Protein AF-A0A7S3ZHR8-F1 (afdb_monomer_lite)

Organism: NCBI:txid91324

Foldseek 3Di:
DPDPPDDDDDDPVCCVQQADKDWDWDWDADPVRDTDIDTHIRPRHDDDDDDDDDDDDDDDDDDDDDDDDDDDDDDDDDDDDDDDDDDDDDDDDDDDDDDDDDDDDDDDDDPDDDDDDDDDDDDDDDDDDDDDDDDDDDDDDDDDDDDDDDDDDDDDDDDDDDDDDPPPDDDVVVVVVVVVVVVVVVVLVVLLDVVVVVVLVVVLVVLVVVCVVPVVPDDPPDDVSLLVNLVSLLCSLLVRLLPRPDNPCSVVSLVVSLVSLQSDLVSLVVSLLVCLVCLVSVCCQQQVRPDQVSLVSVLVSLLSSCLNCVVVQLVQQVPWDWDFDPDADPVRHTDTDIAGPRSNVSNVVSLLVVLVDLVSLVSQQRCQSSLQSLLSQLVSDDSSLVSCQVVCVLVSLLQSVCQCPDPPPPDRGDDADDPVDGGQCLSVLSSNLSSLLQEDLVAPDRQPLHDDHHDHHDPVSVWSSLWLSSLLVVQQDDSHLPSNLSNLSRNCANDDLSLVSVLVSLLVSLVVHALVRCVSSLVSVVSQCQNPHPCNLVSLCSQCDCPRHLLVVLVVCCVVRVSNNVVSLVSLLVQCVDCVGSNVVVCLVVLVSCVVVLVSLVVVLVVLVVVVPPDDDVVVVVVSVVVSVVSVVSSVSSVCSSCVPVPDDDDDDDDDDPPPPPDPPPPDPPDSGTRDDDDDDPDDPPPDD

pLDDT: mean 73.68, std 25.8, range [21.38, 98.69]

Structure (mmCIF, N/CA/C/O backbone):
data_AF-A0A7S3ZHR8-F1
#
_entry.id   AF-A0A7S3ZHR8-F1
#
loop_
_atom_site.group_PDB
_atom_site.id
_atom_site.type_symbol
_atom_site.label_atom_id
_atom_site.label_alt_id
_atom_site.label_comp_id
_atom_site.label_asym_id
_atom_site.label_entity_id
_atom_site.label_seq_id
_atom_site.pdbx_PDB_ins_code
_atom_site.Cartn_x
_atom_site.Cartn_y
_atom_site.Cartn_z
_atom_site.occupancy
_atom_site.B_iso_or_equiv
_atom_site.auth_seq_id
_atom_site.auth_comp_id
_atom_site.auth_asym_id
_atom_site.auth_atom_id
_atom_site.pdbx_PDB_model_num
ATOM 1 N N . GLU A 1 1 ? 36.246 30.970 -4.997 1.00 45.12 1 GLU A N 1
ATOM 2 C CA . GLU A 1 1 ? 35.240 31.316 -6.022 1.00 45.12 1 GLU A CA 1
ATOM 3 C C . GLU A 1 1 ? 35.647 30.607 -7.301 1.00 45.12 1 GLU A C 1
ATOM 5 O O . GLU A 1 1 ? 36.842 30.572 -7.570 1.00 45.12 1 GLU A O 1
ATOM 10 N N . PHE A 1 2 ? 34.705 30.000 -8.022 1.00 46.06 2 PHE A N 1
ATOM 11 C CA . PHE A 1 2 ? 34.924 29.582 -9.409 1.00 46.06 2 PHE A CA 1
ATOM 12 C C . PHE A 1 2 ? 34.494 30.766 -10.278 1.00 46.06 2 PHE A C 1
ATOM 14 O O . PHE A 1 2 ? 33.316 30.914 -10.590 1.00 46.06 2 PHE A O 1
ATOM 21 N N . ASP A 1 3 ? 35.443 31.658 -10.544 1.00 50.75 3 ASP A N 1
ATOM 22 C CA . ASP A 1 3 ? 35.271 32.834 -11.394 1.00 50.75 3 ASP A CA 1
ATOM 23 C C . ASP A 1 3 ? 36.537 32.985 -12.239 1.00 50.75 3 ASP A C 1
ATOM 25 O O . ASP A 1 3 ? 37.572 33.463 -11.767 1.00 50.75 3 ASP A O 1
ATOM 29 N N . ASP A 1 4 ? 36.449 32.536 -13.489 1.00 57.06 4 ASP A N 1
ATOM 30 C CA . ASP A 1 4 ? 37.570 32.514 -14.429 1.00 57.06 4 ASP A CA 1
ATOM 31 C C . ASP A 1 4 ? 37.940 33.924 -14.941 1.00 57.06 4 ASP A C 1
ATOM 33 O O . ASP A 1 4 ? 38.903 34.077 -15.692 1.00 57.06 4 ASP A O 1
ATOM 37 N N . THR A 1 5 ? 37.207 34.973 -14.535 1.00 55.19 5 THR A N 1
ATOM 38 C CA . THR A 1 5 ? 37.482 36.360 -14.941 1.00 55.19 5 THR A CA 1
ATOM 39 C C . THR A 1 5 ? 38.507 37.075 -14.052 1.00 55.19 5 THR A C 1
ATOM 41 O O . THR A 1 5 ? 39.064 38.090 -14.473 1.00 55.19 5 THR A O 1
ATOM 44 N N . ILE A 1 6 ? 38.814 36.554 -12.850 1.00 54.97 6 ILE A N 1
ATOM 45 C CA . ILE A 1 6 ? 39.710 37.214 -11.881 1.00 54.97 6 ILE A CA 1
ATOM 46 C C . ILE A 1 6 ? 40.827 36.276 -11.398 1.00 54.97 6 ILE A C 1
ATOM 48 O O . ILE A 1 6 ? 40.676 35.520 -10.436 1.00 54.97 6 ILE A O 1
ATOM 52 N N . VAL A 1 7 ? 42.018 36.413 -11.987 1.00 61.56 7 VAL A N 1
ATOM 53 C CA . VAL A 1 7 ? 43.232 35.724 -11.520 1.00 61.56 7 VAL A CA 1
ATOM 54 C C . VAL A 1 7 ? 43.787 36.418 -10.268 1.00 61.56 7 VAL A C 1
ATOM 56 O O . VAL A 1 7 ? 44.469 37.440 -10.351 1.00 61.56 7 VAL A O 1
ATOM 59 N N . LYS A 1 8 ? 43.503 35.857 -9.088 1.00 64.38 8 LYS A N 1
ATOM 60 C CA . LYS A 1 8 ? 44.044 36.306 -7.789 1.00 64.38 8 LYS A CA 1
ATOM 61 C C . LYS A 1 8 ? 45.340 35.544 -7.469 1.00 64.38 8 LYS A C 1
ATOM 63 O O . LYS A 1 8 ? 45.429 34.348 -7.743 1.00 64.38 8 LYS A O 1
ATOM 68 N N . MET A 1 9 ? 46.335 36.193 -6.852 1.00 66.06 9 MET A N 1
ATOM 69 C CA . MET A 1 9 ? 47.498 35.463 -6.323 1.00 66.06 9 MET A CA 1
ATOM 70 C C . MET A 1 9 ? 47.057 34.511 -5.207 1.00 66.06 9 MET A C 1
ATOM 72 O O . MET A 1 9 ? 46.368 34.918 -4.272 1.00 66.06 9 MET A O 1
ATOM 76 N N . PHE A 1 10 ? 47.468 33.248 -5.306 1.00 69.62 10 PHE A N 1
ATOM 77 C CA . PHE A 1 10 ? 47.165 32.217 -4.321 1.00 69.62 10 PHE A CA 1
ATOM 78 C C . PHE A 1 10 ? 48.348 32.028 -3.369 1.00 69.62 10 PHE A C 1
ATOM 80 O O . PHE A 1 10 ? 49.477 31.816 -3.812 1.00 69.62 10 PHE A O 1
ATOM 87 N N . ASP A 1 11 ? 48.096 32.075 -2.062 1.00 77.06 11 ASP A N 1
ATOM 88 C CA . ASP A 1 11 ? 49.119 31.760 -1.069 1.00 77.06 11 ASP A CA 1
ATOM 89 C C . ASP A 1 11 ? 49.360 30.245 -0.994 1.00 77.06 11 ASP A C 1
ATOM 91 O O . ASP A 1 11 ? 48.508 29.476 -0.548 1.00 77.06 11 ASP A O 1
ATOM 95 N N . HIS A 1 12 ? 50.561 29.831 -1.391 1.00 72.44 12 HIS A N 1
ATOM 96 C CA . HIS A 1 12 ? 51.036 28.452 -1.337 1.00 72.44 12 HIS A CA 1
ATOM 97 C C . HIS A 1 12 ? 50.946 27.781 0.049 1.00 72.44 12 HIS A C 1
ATOM 99 O O . HIS A 1 12 ? 50.803 26.560 0.114 1.00 72.44 12 HIS A O 1
ATOM 105 N N . LEU A 1 13 ? 50.954 28.534 1.157 1.00 75.25 13 LEU A N 1
ATOM 106 C CA . LEU A 1 13 ? 50.768 27.960 2.495 1.00 75.25 13 LEU A CA 1
ATOM 107 C C . LEU A 1 13 ? 49.322 27.482 2.731 1.00 75.25 13 LEU A C 1
ATOM 109 O O . LEU A 1 13 ? 49.091 26.621 3.575 1.00 75.25 13 LEU A O 1
ATOM 113 N N . SER A 1 14 ? 48.353 27.968 1.945 1.00 72.69 14 SER A N 1
ATOM 114 C CA . SER A 1 14 ? 46.947 27.537 2.000 1.00 72.69 14 SER A CA 1
ATOM 115 C C . SER A 1 14 ? 46.650 26.230 1.238 1.00 72.69 14 SER A C 1
ATOM 117 O O . SER A 1 14 ? 45.520 25.740 1.313 1.00 72.69 14 SER A O 1
ATOM 119 N N . ILE A 1 15 ? 47.608 25.646 0.499 1.00 71.56 15 ILE A N 1
ATOM 120 C CA . ILE A 1 15 ? 47.379 24.428 -0.314 1.00 71.56 15 ILE A CA 1
ATOM 121 C C . ILE A 1 15 ? 46.833 23.245 0.530 1.00 71.56 15 ILE A C 1
ATOM 123 O O . ILE A 1 15 ? 45.827 22.661 0.113 1.00 71.56 15 ILE A O 1
ATOM 127 N N . PRO A 1 16 ? 47.377 22.910 1.727 1.00 70.12 16 PRO A N 1
ATOM 128 C CA . PRO A 1 16 ? 46.887 21.801 2.568 1.00 70.12 16 PRO A CA 1
ATOM 129 C C . PRO A 1 16 ? 45.414 21.907 3.002 1.00 70.12 16 PRO A C 1
ATOM 131 O O . PRO A 1 16 ? 44.763 20.902 3.305 1.00 70.12 16 PRO A O 1
ATOM 134 N N . GLU A 1 17 ? 44.885 23.129 3.060 1.00 67.69 17 GLU A N 1
ATOM 135 C CA . GLU A 1 17 ? 43.525 23.419 3.515 1.00 67.69 17 GLU A CA 1
ATOM 136 C C . GLU A 1 17 ? 42.539 23.566 2.347 1.00 67.69 17 GLU A C 1
ATOM 138 O O . GLU A 1 17 ? 41.408 23.090 2.443 1.00 67.69 17 GLU A O 1
ATOM 143 N N . LYS A 1 18 ? 42.965 24.199 1.242 1.00 69.69 18 LYS A N 1
ATOM 144 C CA . LYS A 1 18 ? 42.073 24.644 0.154 1.00 69.69 18 LYS A CA 1
ATOM 145 C C . LYS A 1 18 ? 42.165 23.833 -1.144 1.00 69.69 18 LYS A C 1
ATOM 147 O O . LYS A 1 18 ? 41.286 23.970 -1.993 1.00 69.69 18 LYS A O 1
ATOM 152 N N . CYS A 1 19 ? 43.204 23.014 -1.318 1.00 66.25 19 CYS A N 1
ATOM 153 C CA . CYS A 1 19 ? 43.421 22.235 -2.546 1.00 66.25 19 CYS A CA 1
ATOM 154 C C . CYS A 1 19 ? 43.204 20.725 -2.363 1.00 66.25 19 CYS A C 1
ATOM 156 O O . CYS A 1 19 ? 42.956 20.033 -3.345 1.00 66.25 19 CYS A O 1
ATOM 158 N N . PHE A 1 20 ? 43.241 20.210 -1.129 1.00 65.00 20 PHE A N 1
ATOM 159 C CA . PHE A 1 20 ? 42.983 18.796 -0.848 1.00 65.00 20 PHE A CA 1
ATOM 160 C C . PHE A 1 20 ? 41.589 18.584 -0.253 1.00 65.00 20 PHE A C 1
ATOM 162 O O . PHE A 1 20 ? 41.254 19.110 0.815 1.00 65.00 20 PHE A O 1
ATOM 169 N N . GLY A 1 21 ? 40.797 17.763 -0.947 1.00 65.00 21 GLY A N 1
ATOM 170 C CA . GLY A 1 21 ? 39.499 17.299 -0.469 1.00 65.00 21 GLY A CA 1
ATOM 171 C C . GLY A 1 21 ? 39.605 16.411 0.775 1.00 65.00 21 GLY A C 1
ATOM 172 O O . GLY A 1 21 ? 40.683 16.009 1.206 1.00 65.00 21 GLY A O 1
ATOM 173 N N . GLY A 1 22 ? 38.454 16.100 1.364 1.00 70.12 22 GLY A N 1
ATOM 174 C CA . GLY A 1 22 ? 38.355 15.285 2.571 1.00 70.12 22 GLY A CA 1
ATOM 175 C C . GLY A 1 22 ? 37.217 15.759 3.464 1.00 70.12 22 GLY A C 1
ATOM 176 O O . GLY A 1 22 ? 36.307 16.457 3.020 1.00 70.12 22 GLY A O 1
ATOM 177 N N . THR A 1 23 ? 37.277 15.404 4.743 1.00 70.56 23 THR A N 1
ATOM 178 C CA . THR A 1 23 ? 36.259 15.761 5.739 1.00 70.56 23 THR A CA 1
ATOM 179 C C . THR A 1 23 ? 36.851 16.602 6.860 1.00 70.56 23 THR A C 1
ATOM 181 O O . THR A 1 23 ? 37.888 16.233 7.408 1.00 70.56 23 THR A O 1
ATOM 184 N N . GLN A 1 24 ? 36.161 17.662 7.261 1.00 75.50 24 GLN A N 1
ATOM 185 C CA . GLN A 1 24 ? 36.452 18.427 8.468 1.00 75.50 24 GLN A CA 1
ATOM 186 C C . GLN A 1 24 ? 35.467 18.057 9.581 1.00 75.50 24 GLN A C 1
ATOM 188 O O . GLN A 1 24 ? 34.311 17.718 9.330 1.00 75.50 24 GLN A O 1
ATOM 193 N N . ILE A 1 25 ? 35.929 18.127 10.824 1.00 72.75 25 ILE A N 1
ATOM 194 C CA . ILE A 1 25 ? 35.084 17.972 12.004 1.00 72.75 25 ILE A CA 1
ATOM 195 C C . ILE A 1 25 ? 34.561 19.358 12.406 1.00 72.75 25 ILE A C 1
ATOM 197 O O . ILE A 1 25 ? 35.344 20.289 12.577 1.00 72.75 25 ILE A O 1
ATOM 201 N N . SER A 1 26 ? 33.241 19.498 12.530 1.00 73.31 26 SER A N 1
ATOM 202 C CA . SER A 1 26 ? 32.553 20.738 12.899 1.00 73.31 26 SER A CA 1
ATOM 203 C C . SER A 1 26 ? 31.646 20.492 14.101 1.00 73.31 26 SER A C 1
ATOM 205 O O . SER A 1 26 ? 30.808 19.589 14.076 1.00 73.31 26 SER A O 1
ATOM 207 N N . THR A 1 27 ? 31.801 21.299 15.147 1.00 66.69 27 THR A N 1
ATOM 208 C CA . THR A 1 27 ? 30.958 21.236 16.346 1.00 66.69 27 THR A CA 1
ATOM 209 C C . THR A 1 27 ? 29.813 22.234 16.216 1.00 66.69 27 THR A C 1
ATOM 211 O O . THR A 1 27 ? 30.044 23.440 16.148 1.00 66.69 27 THR A O 1
ATOM 214 N N . GLN A 1 28 ? 28.576 21.742 16.196 1.00 69.75 28 GLN A N 1
ATOM 215 C CA . GLN A 1 28 ? 27.358 22.558 16.142 1.00 69.75 28 GLN A CA 1
ATOM 216 C C . GLN A 1 28 ? 26.501 22.299 17.385 1.00 69.75 28 GLN A C 1
ATOM 218 O O . GLN A 1 28 ? 26.564 21.224 17.975 1.00 69.75 28 GLN A O 1
ATOM 223 N N . ARG A 1 29 ? 25.696 23.277 17.813 1.00 62.19 29 ARG A N 1
ATOM 224 C CA . ARG A 1 29 ? 24.750 23.079 18.924 1.00 62.19 29 ARG A CA 1
ATOM 225 C C . ARG A 1 29 ? 23.469 22.413 18.421 1.00 62.19 29 ARG A C 1
ATOM 227 O O . ARG A 1 29 ? 22.904 22.848 17.421 1.00 62.19 29 ARG A O 1
ATOM 234 N N . SER A 1 30 ? 22.999 21.394 19.136 1.00 61.44 30 SER A N 1
ATOM 235 C CA . SER A 1 30 ? 21.670 20.812 18.936 1.00 61.44 30 SER A CA 1
ATOM 236 C C . SER A 1 30 ? 20.563 21.802 19.323 1.00 61.44 30 SER A C 1
ATOM 238 O O . SER A 1 30 ? 20.800 22.772 20.049 1.00 61.44 30 SER A O 1
ATOM 240 N N . LYS A 1 31 ? 19.314 21.509 18.931 1.00 52.53 31 LYS A N 1
ATOM 241 C CA . LYS A 1 31 ? 18.128 22.230 19.440 1.00 52.53 31 LYS A CA 1
ATOM 242 C C . LYS A 1 31 ? 17.948 22.096 20.964 1.00 52.53 31 LYS A C 1
ATOM 244 O O . LYS A 1 31 ? 17.330 22.957 21.573 1.00 52.53 31 LYS A O 1
ATOM 249 N N . SER A 1 32 ? 18.538 21.066 21.577 1.00 58.09 32 SER A N 1
ATOM 250 C CA . SER A 1 32 ? 18.631 20.863 23.033 1.00 58.09 32 SER A CA 1
ATOM 251 C C . SER A 1 32 ? 19.883 21.495 23.674 1.00 58.09 32 SER A C 1
ATOM 253 O O . SER A 1 32 ? 20.211 21.202 24.821 1.00 58.09 32 SER A O 1
ATOM 255 N N . GLY A 1 33 ? 20.617 22.344 22.944 1.00 55.38 33 GLY A N 1
ATOM 256 C CA . GLY A 1 33 ? 21.755 23.121 23.447 1.00 55.38 33 GLY A CA 1
ATOM 257 C C . GLY A 1 33 ? 23.077 22.359 23.615 1.00 55.38 33 GLY A C 1
ATOM 258 O O . GLY A 1 33 ? 24.100 22.990 23.890 1.00 55.38 33 GLY A O 1
ATOM 259 N N . ARG A 1 34 ? 23.100 21.033 23.419 1.00 54.41 34 ARG A N 1
ATOM 260 C CA . ARG A 1 34 ? 24.312 20.208 23.554 1.00 54.41 34 ARG A CA 1
ATOM 261 C C . ARG A 1 34 ? 25.218 20.350 22.317 1.00 54.41 34 ARG A C 1
ATOM 263 O O . ARG A 1 34 ? 24.705 20.380 21.197 1.00 54.41 34 ARG A O 1
ATOM 270 N N . PRO A 1 35 ? 26.552 20.439 22.473 1.00 59.56 35 PRO A N 1
ATOM 271 C CA . PRO A 1 35 ? 27.473 20.436 21.340 1.00 59.56 35 PRO A CA 1
ATOM 272 C C . PRO A 1 35 ? 27.551 19.032 20.723 1.00 59.56 35 PRO A C 1
ATOM 274 O O . PRO A 1 35 ? 27.881 18.069 21.409 1.00 59.56 35 PRO A O 1
ATOM 277 N N . ILE A 1 36 ? 27.261 18.923 19.427 1.00 69.50 36 ILE A N 1
ATOM 278 C CA . ILE A 1 36 ? 27.381 17.694 18.639 1.00 69.50 36 ILE A CA 1
ATOM 279 C C . ILE A 1 36 ? 28.453 17.900 17.571 1.00 69.50 36 ILE A C 1
ATOM 281 O O . ILE A 1 36 ? 28.474 18.900 16.851 1.00 69.50 36 ILE A O 1
ATOM 285 N N . THR A 1 37 ? 29.340 16.920 17.469 1.00 74.00 37 THR A N 1
ATOM 286 C CA . THR A 1 37 ? 30.509 16.931 16.594 1.00 74.00 37 THR A CA 1
ATOM 287 C C . THR A 1 37 ? 30.191 16.160 15.311 1.00 74.00 37 THR A C 1
ATOM 289 O O . THR A 1 37 ? 30.009 14.946 15.350 1.00 74.00 37 THR A O 1
ATOM 292 N N . ARG A 1 38 ? 30.097 16.847 14.165 1.00 68.62 38 ARG A N 1
ATOM 293 C CA . ARG A 1 38 ? 29.726 16.253 12.866 1.00 68.62 38 ARG A CA 1
ATOM 294 C C . ARG A 1 38 ? 30.894 16.275 11.881 1.00 68.62 38 ARG A C 1
ATOM 296 O O . ARG A 1 38 ? 31.632 17.254 11.793 1.00 68.62 38 ARG A O 1
ATOM 303 N N . ARG A 1 39 ? 31.035 15.201 11.102 1.00 73.81 39 ARG A N 1
ATOM 304 C CA . ARG A 1 39 ? 32.041 15.063 10.039 1.00 73.81 39 ARG A CA 1
ATOM 305 C C . ARG A 1 39 ? 31.445 15.578 8.721 1.00 73.81 39 ARG A C 1
ATOM 307 O O . ARG A 1 39 ? 30.571 14.935 8.152 1.00 73.81 39 ARG A O 1
ATOM 314 N N . ILE A 1 40 ? 31.874 16.757 8.271 1.00 75.12 40 ILE A N 1
ATOM 315 C CA . ILE A 1 40 ? 31.339 17.480 7.102 1.00 75.12 40 ILE A CA 1
ATOM 316 C C . ILE A 1 40 ? 32.377 17.432 5.963 1.00 75.12 40 ILE A C 1
ATOM 318 O O . ILE A 1 40 ? 33.569 17.585 6.242 1.00 75.12 40 ILE A O 1
ATOM 322 N N . PRO A 1 41 ? 32.001 17.219 4.687 1.00 65.62 41 PRO A N 1
ATOM 323 C CA . PRO A 1 41 ? 32.941 17.336 3.570 1.00 65.62 41 PRO A CA 1
ATOM 324 C C . PRO A 1 41 ? 33.521 18.757 3.467 1.00 65.62 41 PRO A C 1
ATOM 326 O O . PRO A 1 41 ? 32.807 19.746 3.633 1.00 65.62 41 PRO A O 1
ATOM 329 N N . ARG A 1 42 ? 34.822 18.871 3.178 1.00 70.06 42 ARG A N 1
ATOM 330 C CA . ARG A 1 42 ? 35.477 20.161 2.914 1.00 70.06 42 ARG A CA 1
ATOM 331 C C . ARG A 1 42 ? 34.921 20.759 1.620 1.00 70.06 42 ARG A C 1
ATOM 333 O O . ARG A 1 42 ? 35.000 20.130 0.571 1.00 70.06 42 ARG A O 1
ATOM 340 N N . ALA A 1 43 ? 34.414 21.989 1.693 1.00 60.44 43 ALA A N 1
ATOM 341 C CA . ALA A 1 43 ? 33.858 22.708 0.542 1.00 60.44 43 ALA A CA 1
ATOM 342 C C . ALA A 1 43 ? 34.923 23.276 -0.423 1.00 60.44 43 ALA A C 1
ATOM 344 O O . ALA A 1 43 ? 34.577 23.799 -1.477 1.00 60.44 43 ALA A O 1
ATOM 345 N N . ALA A 1 44 ? 36.209 23.203 -0.061 1.00 61.22 44 ALA A N 1
ATOM 346 C CA . ALA A 1 44 ? 37.322 23.639 -0.896 1.00 61.22 44 ALA A CA 1
ATOM 347 C C . ALA A 1 44 ? 37.979 22.431 -1.584 1.00 61.22 44 ALA A C 1
ATOM 349 O O . ALA A 1 44 ? 38.745 21.686 -0.973 1.00 61.22 44 ALA A O 1
ATOM 350 N N . ASN A 1 45 ? 37.653 22.238 -2.861 1.00 60.41 45 ASN A N 1
ATOM 351 C CA . ASN A 1 45 ? 38.198 21.202 -3.734 1.00 60.41 45 ASN A CA 1
ATOM 352 C C . ASN A 1 45 ? 38.626 21.822 -5.077 1.00 60.41 45 ASN A C 1
ATOM 354 O O . ASN A 1 45 ? 37.862 21.861 -6.040 1.00 60.41 45 ASN A O 1
ATOM 358 N N . ALA A 1 46 ? 39.854 22.339 -5.134 1.00 60.31 46 ALA A N 1
ATOM 359 C CA . ALA A 1 46 ? 40.408 22.955 -6.338 1.00 60.31 46 ALA A CA 1
ATOM 360 C C . ALA A 1 46 ? 41.151 21.935 -7.219 1.00 60.31 46 ALA A C 1
ATOM 362 O O . ALA A 1 46 ? 42.016 21.206 -6.735 1.00 60.31 46 ALA A O 1
ATOM 363 N N . TYR A 1 47 ? 40.883 21.943 -8.527 1.00 56.88 47 TYR A N 1
ATOM 364 C CA . TYR A 1 47 ? 41.773 21.315 -9.506 1.00 56.88 47 TYR A CA 1
ATOM 365 C C . TYR A 1 47 ? 43.027 22.183 -9.669 1.00 56.88 47 TYR A C 1
ATOM 367 O O . TYR A 1 47 ? 42.921 23.379 -9.937 1.00 56.88 47 TYR A O 1
ATOM 375 N N . MET A 1 48 ? 44.215 21.597 -9.509 1.00 60.19 48 MET A N 1
ATOM 376 C CA . MET A 1 48 ? 45.482 22.310 -9.694 1.00 60.19 48 MET A CA 1
ATOM 377 C C . MET A 1 48 ? 45.953 22.192 -11.146 1.00 60.19 48 MET A C 1
ATOM 379 O O . MET A 1 48 ? 46.270 21.102 -11.617 1.00 60.19 48 MET A O 1
ATOM 383 N N . LEU A 1 49 ? 46.020 23.327 -11.842 1.00 54.66 49 LEU A N 1
ATOM 384 C CA . LEU A 1 49 ? 46.587 23.442 -13.184 1.00 54.66 49 LEU A CA 1
ATOM 385 C C . LEU A 1 49 ? 47.994 24.038 -13.077 1.00 54.66 49 LEU A C 1
ATOM 387 O O . LEU A 1 49 ? 48.165 25.174 -12.635 1.00 54.66 49 LEU A O 1
ATOM 391 N N . PHE A 1 50 ? 49.002 23.261 -13.468 1.00 61.94 50 PHE A N 1
ATOM 392 C CA . PHE A 1 50 ? 50.398 23.690 -13.474 1.00 61.94 50 PHE A CA 1
ATOM 393 C C . PHE A 1 50 ? 50.775 24.174 -14.875 1.00 61.94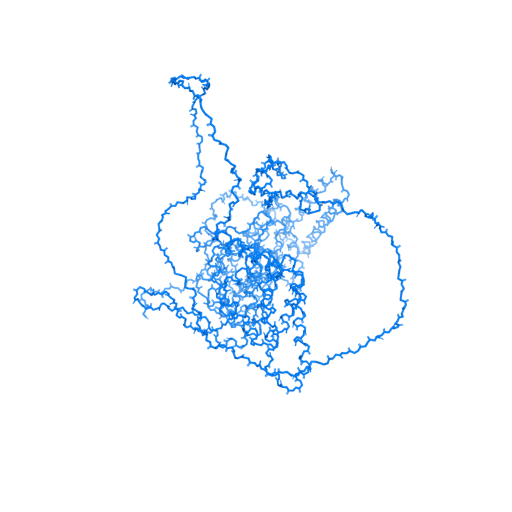 50 PHE A C 1
ATOM 395 O O . PHE A 1 50 ? 50.709 23.408 -15.835 1.00 61.94 50 PHE A O 1
ATOM 402 N N . TYR A 1 51 ? 51.187 25.436 -14.982 1.00 60.06 51 TYR A N 1
ATOM 403 C CA . TYR A 1 51 ? 51.655 26.044 -16.226 1.00 60.06 51 TYR A CA 1
ATOM 404 C C . TYR A 1 51 ? 53.105 26.496 -16.073 1.00 60.06 51 TYR A C 1
ATOM 406 O O . TYR A 1 51 ? 53.460 27.136 -15.081 1.00 60.06 51 TYR A O 1
ATOM 414 N N . GLU A 1 52 ? 53.935 26.215 -17.074 1.00 56.44 52 GLU A N 1
ATOM 415 C CA . GLU A 1 52 ? 55.273 26.791 -17.164 1.00 56.44 52 GLU A CA 1
ATOM 416 C C . GLU A 1 52 ? 55.190 28.224 -17.712 1.00 56.44 52 GLU A C 1
ATOM 418 O O . GLU A 1 52 ? 54.532 28.492 -18.722 1.00 56.44 52 GLU A O 1
ATOM 423 N N . ARG A 1 53 ? 55.838 29.177 -17.033 1.00 58.47 53 ARG A N 1
ATOM 424 C CA . ARG A 1 53 ? 55.788 30.594 -17.412 1.00 58.47 53 ARG A CA 1
ATOM 425 C C . ARG A 1 53 ? 56.752 30.877 -18.562 1.00 58.47 53 ARG A C 1
ATOM 427 O O . ARG A 1 53 ? 57.903 31.240 -18.338 1.00 58.47 53 ARG A O 1
ATOM 434 N N . VAL A 1 54 ? 56.259 30.774 -19.793 1.00 68.19 54 VAL A N 1
ATOM 435 C CA . VAL A 1 54 ? 57.019 31.157 -20.991 1.00 68.19 54 VAL A CA 1
ATOM 436 C C . VAL A 1 54 ? 57.208 32.677 -21.025 1.00 68.19 54 VAL A C 1
ATOM 438 O O . VAL A 1 54 ? 56.268 33.433 -21.280 1.00 68.19 54 VAL A O 1
ATOM 441 N N . TYR A 1 55 ? 58.438 33.134 -20.800 1.00 58.22 55 TYR A N 1
ATOM 442 C CA . TYR A 1 55 ? 58.831 34.510 -21.085 1.00 58.22 55 TYR A CA 1
ATOM 443 C C . TYR A 1 55 ? 58.976 34.670 -22.601 1.00 58.22 55 TYR A C 1
ATOM 445 O O . TYR A 1 55 ? 59.902 34.129 -23.198 1.00 58.22 55 TYR A O 1
ATOM 453 N N . ARG A 1 56 ? 58.065 35.415 -23.234 1.00 53.44 56 ARG A N 1
ATOM 454 C CA . ARG A 1 56 ? 58.316 35.946 -24.580 1.00 53.44 56 ARG A CA 1
ATOM 455 C C . ARG A 1 56 ? 59.266 37.130 -24.442 1.00 53.44 56 ARG A C 1
ATOM 457 O O . ARG A 1 56 ? 58.965 38.055 -23.688 1.00 53.44 56 ARG A O 1
ATOM 464 N N . GLU A 1 57 ? 60.388 37.104 -25.154 1.00 42.44 57 GLU A N 1
ATOM 465 C CA . GLU A 1 57 ? 61.237 38.291 -25.272 1.00 42.44 57 GLU A CA 1
ATOM 466 C C . GLU A 1 57 ? 60.454 39.438 -25.938 1.00 42.44 57 GLU A C 1
ATOM 468 O O . GLU A 1 57 ? 59.612 39.182 -26.807 1.00 42.44 57 GLU A O 1
ATOM 473 N N . PRO A 1 58 ? 60.687 40.701 -25.538 1.00 46.12 58 PRO A N 1
ATOM 474 C CA . PRO A 1 58 ? 59.933 41.837 -26.050 1.00 46.12 58 PRO A CA 1
ATOM 475 C C . PRO A 1 58 ? 60.339 42.157 -27.494 1.00 46.12 58 PRO A C 1
ATOM 477 O O . PRO A 1 58 ? 61.239 42.958 -27.748 1.00 46.12 58 PRO A O 1
ATOM 480 N N . THR A 1 59 ? 59.649 41.549 -28.461 1.00 40.38 59 THR A N 1
ATOM 481 C CA . THR A 1 59 ? 59.708 41.990 -29.859 1.00 40.38 59 THR A CA 1
ATOM 482 C C . THR A 1 59 ? 59.008 43.346 -30.010 1.00 40.38 59 THR A C 1
ATOM 484 O O . THR A 1 59 ? 58.099 43.687 -29.254 1.00 40.38 59 THR A O 1
ATOM 487 N N . GLN A 1 60 ? 59.499 44.154 -30.948 1.00 39.41 60 GLN A N 1
ATOM 488 C CA . GLN A 1 60 ? 59.315 45.605 -30.966 1.00 39.41 60 GLN A CA 1
ATOM 489 C C . GLN A 1 60 ? 57.882 46.081 -31.278 1.00 39.41 60 GLN A C 1
ATOM 491 O O . GLN A 1 60 ? 57.049 45.364 -31.823 1.00 39.41 60 GLN A O 1
ATOM 496 N N . GLN A 1 61 ? 57.643 47.339 -30.902 1.00 44.34 61 GLN A N 1
ATOM 497 C CA . GLN A 1 61 ? 56.395 48.104 -30.982 1.00 44.34 61 GLN A CA 1
ATOM 498 C C . GLN A 1 61 ? 55.617 47.959 -32.304 1.00 44.34 61 GLN A C 1
ATOM 500 O O . GLN A 1 61 ? 56.168 48.222 -33.370 1.00 44.34 61 GLN A O 1
ATOM 505 N N . VAL A 1 62 ? 54.294 47.760 -32.210 1.00 37.38 62 VAL A N 1
ATOM 506 C CA . VAL A 1 62 ? 53.331 48.353 -33.156 1.00 37.38 62 VAL A CA 1
ATOM 507 C C . VAL A 1 62 ? 52.156 48.969 -32.381 1.00 37.38 62 VAL A C 1
ATOM 509 O O . VAL A 1 62 ? 51.430 48.285 -31.670 1.00 37.38 62 VAL A O 1
ATOM 512 N N . THR A 1 63 ? 52.065 50.290 -32.521 1.00 34.72 63 THR A N 1
ATOM 513 C CA . THR A 1 63 ? 50.987 51.273 -32.298 1.00 34.72 63 THR A CA 1
ATOM 514 C C . THR A 1 63 ? 49.711 50.895 -31.522 1.00 34.72 63 THR A C 1
ATOM 516 O O . THR A 1 63 ? 48.964 49.989 -31.875 1.00 34.72 63 THR A O 1
ATOM 519 N N . GLN A 1 64 ? 49.397 51.731 -30.526 1.00 38.09 64 GLN A N 1
ATOM 520 C CA . GLN A 1 64 ? 48.142 51.761 -29.765 1.00 38.09 64 GLN A CA 1
ATOM 521 C C . GLN A 1 64 ? 46.963 52.315 -30.590 1.00 38.09 64 GLN A C 1
ATOM 523 O O . GLN A 1 64 ? 47.130 53.284 -31.327 1.00 38.09 64 GLN A O 1
ATOM 528 N N . MET A 1 65 ? 45.750 51.807 -30.349 1.00 31.20 65 MET A N 1
ATOM 529 C CA . MET A 1 65 ? 44.506 52.576 -30.489 1.00 31.20 65 MET A CA 1
ATOM 530 C C . MET A 1 65 ? 43.587 52.301 -29.289 1.00 31.20 65 MET A C 1
ATOM 532 O O . MET A 1 65 ? 43.572 51.195 -28.750 1.00 31.20 65 MET A O 1
ATOM 536 N N . GLU A 1 66 ? 42.892 53.343 -28.834 1.00 33.00 66 GLU A N 1
ATOM 537 C CA . GLU A 1 66 ? 42.171 53.395 -27.554 1.00 33.00 66 GLU A CA 1
ATOM 538 C C . GLU A 1 66 ? 40.781 52.718 -27.564 1.00 33.00 66 GLU A C 1
ATOM 540 O O . GLU A 1 66 ? 40.188 52.520 -28.628 1.00 33.00 66 GLU A O 1
ATOM 545 N N . PRO A 1 67 ? 40.232 52.362 -26.382 1.00 33.56 67 PRO A N 1
ATOM 546 C CA . PRO A 1 67 ? 38.955 51.662 -26.270 1.00 33.56 67 PRO A CA 1
ATOM 547 C C . PRO A 1 67 ? 37.746 52.610 -26.308 1.00 33.56 67 PRO A C 1
ATOM 549 O O . PRO A 1 67 ? 37.695 53.603 -25.583 1.00 33.56 67 PRO A O 1
ATOM 552 N N . VAL A 1 68 ? 36.703 52.239 -27.060 1.00 30.55 68 VAL A N 1
ATOM 553 C CA . VAL A 1 68 ? 35.396 52.920 -27.024 1.00 30.55 68 VAL A CA 1
ATOM 554 C C . VAL A 1 68 ? 34.351 52.037 -26.340 1.00 30.55 68 VAL A C 1
ATOM 556 O O . VAL A 1 68 ? 34.025 50.948 -26.806 1.00 30.55 68 VAL A O 1
ATOM 559 N N . SER A 1 69 ? 33.816 52.546 -25.231 1.00 28.91 69 SER A N 1
ATOM 560 C CA . SER A 1 69 ? 32.724 51.954 -24.444 1.00 28.91 69 SER A CA 1
ATOM 561 C C . SER A 1 69 ? 31.339 52.465 -24.906 1.00 28.91 69 SER A C 1
ATOM 563 O O . SER A 1 69 ? 31.258 53.434 -25.664 1.00 28.91 69 SER A O 1
ATOM 565 N N . PRO A 1 70 ? 30.227 51.799 -24.534 1.00 39.66 70 PRO A N 1
ATOM 566 C CA . PRO A 1 70 ? 29.053 51.708 -25.404 1.00 39.66 70 PRO A CA 1
ATOM 567 C C . PRO A 1 70 ? 28.046 52.854 -25.249 1.00 39.66 70 PRO A C 1
ATOM 569 O O . PRO A 1 70 ? 27.834 53.371 -24.154 1.00 39.66 70 PRO A O 1
ATOM 572 N N . THR A 1 71 ? 27.309 53.165 -26.325 1.00 26.64 71 THR A N 1
ATOM 573 C CA . THR A 1 71 ? 26.082 53.980 -26.246 1.00 26.64 71 THR A CA 1
ATOM 574 C C . THR A 1 71 ? 24.908 53.333 -26.988 1.00 26.64 71 THR A C 1
ATOM 576 O O . THR A 1 71 ? 25.008 52.852 -28.110 1.00 26.64 71 THR A O 1
ATOM 579 N N . ARG A 1 72 ? 23.766 53.332 -26.304 1.00 27.73 72 ARG A N 1
ATOM 580 C CA . ARG A 1 72 ? 22.469 52.728 -26.642 1.00 27.73 72 ARG A CA 1
ATOM 581 C C . ARG A 1 72 ? 21.641 53.647 -27.553 1.00 27.73 72 ARG A C 1
ATOM 583 O O . ARG A 1 72 ? 21.419 54.779 -27.126 1.00 27.73 72 ARG A O 1
ATOM 590 N N . ARG A 1 73 ? 21.041 53.145 -28.656 1.00 24.70 73 ARG A N 1
ATOM 591 C CA . ARG A 1 73 ? 19.592 53.319 -28.997 1.00 24.70 73 ARG A CA 1
ATOM 592 C C . ARG A 1 73 ? 19.141 52.870 -30.409 1.00 24.70 73 ARG A C 1
ATOM 594 O O . ARG A 1 73 ? 19.630 53.381 -31.402 1.00 24.70 73 ARG A O 1
ATOM 601 N N . LYS A 1 74 ? 17.996 52.166 -30.382 1.00 24.66 74 LYS A N 1
ATOM 602 C CA . LYS A 1 74 ? 16.822 52.205 -31.290 1.00 24.66 74 LYS A CA 1
ATOM 603 C C . LYS A 1 74 ? 16.864 51.515 -32.664 1.00 24.66 74 LYS A C 1
ATOM 605 O O . LYS A 1 74 ? 17.822 51.587 -33.415 1.00 24.66 74 LYS A O 1
ATOM 610 N N . CYS A 1 75 ? 15.721 50.889 -32.948 1.00 32.34 75 CYS A N 1
ATOM 611 C CA . CYS A 1 75 ? 15.330 50.226 -34.187 1.00 32.34 75 CYS A CA 1
ATOM 612 C C . CYS A 1 75 ? 15.034 51.226 -35.317 1.00 32.34 75 CYS A C 1
ATOM 614 O O . CYS A 1 75 ? 14.610 52.343 -35.022 1.00 32.34 75 CYS A O 1
ATOM 616 N N . ASN A 1 76 ? 15.139 50.759 -36.567 1.00 25.27 76 ASN A N 1
ATOM 617 C CA . ASN A 1 76 ? 14.150 50.925 -37.646 1.00 25.27 76 ASN A CA 1
ATOM 618 C C . ASN A 1 76 ? 14.560 50.062 -38.866 1.00 25.27 76 ASN A C 1
ATOM 620 O O . ASN A 1 76 ? 15.724 50.071 -39.250 1.00 25.27 76 ASN A O 1
ATOM 624 N N . ASN A 1 77 ? 13.597 49.356 -39.470 1.00 31.19 77 ASN A N 1
ATOM 625 C CA . ASN A 1 77 ? 13.635 48.886 -40.873 1.00 31.19 77 ASN A CA 1
ATOM 626 C C . ASN A 1 77 ? 13.168 50.055 -41.794 1.00 31.19 77 ASN A C 1
ATOM 628 O O . ASN A 1 77 ? 12.649 51.023 -41.220 1.00 31.19 77 ASN A O 1
ATOM 632 N N . PRO A 1 78 ? 13.239 50.010 -43.153 1.00 47.34 78 PRO A N 1
ATOM 633 C CA . PRO A 1 78 ? 13.446 48.862 -44.066 1.00 47.34 78 PRO A CA 1
ATOM 634 C C . PRO A 1 78 ? 14.434 49.125 -45.250 1.00 47.34 78 PRO A C 1
ATOM 636 O O . PRO A 1 78 ? 15.200 50.077 -45.188 1.00 47.34 78 PRO A O 1
ATOM 639 N N . GLU A 1 79 ? 14.334 48.292 -46.309 1.00 26.61 79 GLU A N 1
ATOM 640 C CA . GLU A 1 79 ? 14.769 48.447 -47.732 1.00 26.61 79 GLU A CA 1
ATOM 641 C C . GLU A 1 79 ? 15.904 47.518 -48.258 1.00 26.61 79 GLU A C 1
ATOM 643 O O . GLU A 1 79 ? 17.064 47.632 -47.872 1.00 26.61 79 GLU A O 1
ATOM 648 N N . ASP A 1 80 ? 15.537 46.615 -49.190 1.00 31.95 80 ASP A N 1
ATOM 649 C 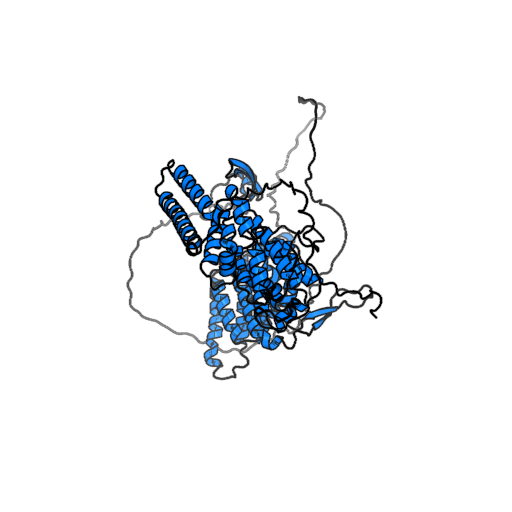CA . ASP A 1 80 ? 16.389 45.996 -50.243 1.00 31.95 80 ASP A CA 1
ATOM 650 C C . ASP A 1 80 ? 16.664 47.028 -51.379 1.00 31.95 80 ASP A C 1
ATOM 652 O O . ASP A 1 80 ? 15.991 48.064 -51.355 1.00 31.95 80 ASP A O 1
ATOM 656 N N . PRO A 1 81 ? 17.504 46.814 -52.439 1.00 39.59 81 PRO A N 1
ATOM 657 C CA . PRO A 1 81 ? 18.268 45.628 -52.917 1.00 39.59 81 PRO A CA 1
ATOM 658 C C . PRO A 1 81 ? 19.764 46.017 -53.241 1.00 39.59 81 PRO A C 1
ATOM 660 O O . PRO A 1 81 ? 20.234 46.965 -52.611 1.00 39.59 81 PRO A O 1
ATOM 663 N N . PRO A 1 82 ? 20.557 45.442 -54.202 1.00 36.12 82 PRO A N 1
ATOM 664 C CA . PRO A 1 82 ? 20.419 44.242 -55.054 1.00 36.12 82 PRO A CA 1
ATOM 665 C C . PRO A 1 82 ? 21.649 43.287 -55.151 1.00 36.12 82 PRO A C 1
ATOM 667 O O . PRO A 1 82 ? 22.767 43.597 -54.748 1.00 36.12 82 PRO A O 1
ATOM 670 N N . LEU A 1 83 ? 21.426 42.132 -55.798 1.00 38.19 83 LEU A N 1
ATOM 671 C CA . LEU A 1 83 ? 22.438 41.182 -56.313 1.00 38.19 83 LEU A CA 1
ATOM 672 C C . LEU A 1 83 ? 23.285 41.773 -57.462 1.00 38.19 83 LEU A C 1
ATOM 674 O O . LEU A 1 83 ? 22.787 42.628 -58.200 1.00 38.19 83 LEU A O 1
ATOM 678 N N . PRO A 1 84 ? 24.525 41.279 -57.673 1.00 35.12 84 PRO A N 1
ATOM 679 C CA . PRO A 1 84 ? 24.862 40.577 -58.933 1.00 35.12 84 PRO A CA 1
ATOM 680 C C . PRO A 1 84 ? 25.881 39.403 -58.699 1.00 35.12 84 PRO A C 1
ATOM 682 O O . PRO A 1 84 ? 26.047 38.999 -57.550 1.00 35.12 84 PRO A O 1
ATOM 685 N N . PRO A 1 85 ? 26.492 38.746 -59.716 1.00 37.25 85 PRO A N 1
ATOM 686 C CA . PRO A 1 85 ? 25.873 37.573 -60.340 1.00 37.25 85 PRO A CA 1
ATOM 687 C C . PRO A 1 85 ? 26.797 36.332 -60.498 1.00 37.25 85 PRO A C 1
ATOM 689 O O . PRO A 1 85 ? 27.987 36.363 -60.204 1.00 37.25 85 PRO A O 1
ATOM 692 N N . ASP A 1 86 ? 26.200 35.277 -61.060 1.00 30.12 86 ASP A N 1
ATOM 693 C CA . ASP A 1 86 ? 26.785 34.139 -61.793 1.00 30.12 86 ASP A CA 1
ATOM 694 C C . ASP A 1 86 ? 27.674 33.084 -61.099 1.00 30.12 86 ASP A C 1
ATOM 696 O O . ASP A 1 86 ? 28.833 33.270 -60.733 1.00 30.12 86 ASP A O 1
ATOM 700 N N . SER A 1 87 ? 27.105 31.874 -61.074 1.00 30.91 87 SER A N 1
ATOM 701 C CA . SER A 1 87 ? 27.751 30.580 -60.849 1.00 30.91 87 SER A CA 1
ATOM 702 C C . SER A 1 87 ? 28.705 30.180 -61.987 1.00 30.91 87 SER A C 1
ATOM 704 O O . SER A 1 87 ? 28.564 30.630 -63.125 1.00 30.91 87 SER A O 1
ATOM 706 N N . PRO A 1 88 ? 29.512 29.131 -61.757 1.00 32.28 88 PRO A N 1
ATOM 707 C CA . PRO A 1 88 ? 29.527 28.008 -62.700 1.00 32.28 88 PRO A CA 1
ATOM 708 C C . PRO A 1 88 ? 29.036 26.701 -62.060 1.00 32.28 88 PRO A C 1
ATOM 710 O O . PRO A 1 88 ? 29.192 26.466 -60.864 1.00 32.28 88 PRO A O 1
ATOM 713 N N . LYS A 1 89 ? 28.433 25.837 -62.883 1.00 31.38 89 LYS A N 1
ATOM 714 C CA . LYS A 1 89 ? 27.959 24.496 -62.498 1.00 31.38 89 LYS A CA 1
ATOM 715 C C . LYS A 1 89 ? 29.133 23.551 -62.180 1.00 31.38 89 LYS A C 1
ATOM 717 O O . LYS A 1 89 ? 30.167 23.666 -62.839 1.00 31.38 89 LYS A O 1
ATOM 722 N N . PRO A 1 90 ? 28.964 22.561 -61.283 1.00 28.45 90 PRO A N 1
ATOM 723 C CA . PRO A 1 90 ? 29.852 21.404 -61.241 1.00 28.45 90 PRO A CA 1
ATOM 724 C C . PRO A 1 90 ? 29.622 20.517 -62.476 1.00 28.45 90 PRO A C 1
ATOM 726 O O . PRO A 1 90 ? 28.495 20.401 -62.964 1.00 28.45 90 PRO A O 1
ATOM 729 N N . ALA A 1 91 ? 30.693 19.903 -62.975 1.00 28.75 91 ALA A N 1
ATOM 730 C CA . ALA A 1 91 ? 30.627 18.864 -63.998 1.00 28.75 91 ALA A CA 1
ATOM 731 C C . ALA A 1 91 ? 30.486 17.480 -63.347 1.00 28.75 91 ALA A C 1
ATOM 733 O O . ALA A 1 91 ? 30.997 17.264 -62.246 1.00 28.75 91 ALA A O 1
ATOM 734 N N . ASP A 1 92 ? 29.835 16.552 -64.050 1.00 27.64 92 ASP A N 1
ATOM 735 C CA . ASP A 1 92 ? 29.957 15.122 -63.768 1.00 27.64 92 ASP A CA 1
ATOM 736 C C . ASP A 1 92 ? 31.425 14.692 -63.885 1.00 27.64 92 ASP A C 1
ATOM 738 O O . ASP A 1 92 ? 32.065 14.963 -64.903 1.00 27.64 92 ASP A O 1
ATOM 742 N N . ASP A 1 93 ? 31.922 13.935 -62.907 1.00 27.06 93 ASP A N 1
ATOM 743 C CA . ASP A 1 93 ? 32.826 12.833 -63.229 1.00 27.06 93 ASP A CA 1
ATOM 744 C C . ASP A 1 93 ? 32.568 11.631 -62.314 1.00 27.06 93 ASP A C 1
ATOM 746 O O . ASP A 1 93 ? 32.405 11.736 -61.096 1.00 27.06 93 ASP A O 1
ATOM 750 N N . SER A 1 94 ? 32.490 10.469 -62.946 1.00 27.20 94 SER A N 1
ATOM 751 C CA . SER A 1 94 ? 32.122 9.194 -62.359 1.00 27.20 94 SER A CA 1
ATOM 752 C C . SER A 1 94 ? 33.368 8.351 -62.112 1.00 27.20 94 SER A C 1
ATOM 754 O O . SER A 1 94 ? 33.890 7.721 -63.032 1.00 27.20 94 SER A O 1
ATOM 756 N N . SER A 1 95 ? 33.831 8.263 -60.866 1.00 29.25 95 SER A N 1
ATOM 757 C CA . SER A 1 95 ? 34.796 7.225 -60.475 1.00 29.25 95 SER A CA 1
ATOM 758 C C . SER A 1 95 ? 34.758 6.933 -58.972 1.00 29.25 95 SER A C 1
ATOM 760 O O . SER A 1 95 ? 35.366 7.617 -58.156 1.00 29.25 95 SER A O 1
ATOM 762 N N . VAL A 1 96 ? 34.046 5.861 -58.610 1.00 28.58 96 VAL A N 1
ATOM 763 C CA . VAL A 1 96 ? 34.067 5.263 -57.266 1.00 28.58 96 VAL A CA 1
ATOM 764 C C . VAL A 1 96 ? 35.170 4.197 -57.216 1.00 28.58 96 VAL A C 1
ATOM 766 O O . VAL A 1 96 ? 35.062 3.204 -57.939 1.00 28.58 96 VAL A O 1
ATOM 769 N N . PRO A 1 97 ? 36.205 4.331 -56.366 1.00 31.03 97 PRO A N 1
ATOM 770 C CA . PRO A 1 97 ? 37.090 3.222 -56.023 1.00 31.03 97 PRO A CA 1
ATOM 771 C C . PRO A 1 97 ? 36.400 2.310 -54.988 1.00 31.03 97 PRO A C 1
ATOM 773 O O . PRO A 1 97 ? 35.738 2.820 -54.080 1.00 31.03 97 PRO A O 1
ATOM 776 N N . PRO A 1 98 ? 36.539 0.976 -55.073 1.00 30.88 98 PRO A N 1
ATOM 777 C CA . PRO A 1 98 ? 35.875 0.062 -54.146 1.00 30.88 98 PRO A CA 1
ATOM 778 C C . PRO A 1 98 ? 36.526 0.072 -52.754 1.00 30.88 98 PRO A C 1
ATOM 780 O O . PRO A 1 98 ? 37.751 0.034 -52.628 1.00 30.88 98 PRO A O 1
ATOM 783 N N . LEU A 1 99 ? 35.703 0.051 -51.699 1.00 28.33 99 LEU A N 1
ATOM 784 C CA . LEU A 1 99 ? 36.166 -0.261 -50.342 1.00 28.33 99 LEU A CA 1
ATOM 785 C C . LEU A 1 99 ? 36.540 -1.754 -50.240 1.00 28.33 99 LEU A C 1
ATOM 787 O O . LEU A 1 99 ? 35.779 -2.596 -50.726 1.00 28.33 99 LEU A O 1
ATOM 791 N N . PRO A 1 100 ? 37.641 -2.114 -49.552 1.00 29.05 100 PRO A N 1
ATOM 792 C CA . PRO A 1 100 ? 37.917 -3.502 -49.202 1.00 29.05 100 PRO A CA 1
ATOM 793 C C . PRO A 1 100 ? 36.836 -4.045 -48.264 1.00 29.05 100 PRO A C 1
ATOM 795 O O . PRO A 1 100 ? 36.522 -3.438 -47.240 1.00 29.05 100 PRO A O 1
ATOM 798 N N . SER A 1 101 ? 36.285 -5.203 -48.614 1.00 29.78 101 SER A N 1
ATOM 799 C CA . SER A 1 101 ? 35.361 -5.953 -47.764 1.00 29.78 101 SER A CA 1
ATOM 800 C C . SER A 1 101 ? 36.142 -7.042 -47.041 1.00 29.78 101 SER A C 1
ATOM 802 O O . SER A 1 101 ? 36.444 -8.042 -47.675 1.00 29.78 101 SER A O 1
ATOM 804 N N . GLU A 1 102 ? 36.484 -6.846 -45.764 1.00 27.95 102 GLU A N 1
ATOM 805 C CA . GLU A 1 102 ? 36.815 -7.921 -44.807 1.00 27.95 102 GLU A CA 1
ATOM 806 C C . GLU A 1 102 ? 37.138 -7.342 -43.418 1.00 27.95 102 GLU A C 1
ATOM 808 O O . GLU A 1 102 ? 38.172 -6.703 -43.234 1.00 27.95 102 GLU A O 1
ATOM 813 N N . LEU A 1 103 ? 36.232 -7.559 -42.455 1.00 28.22 103 LEU A N 1
ATOM 814 C CA . LEU A 1 103 ? 36.505 -7.987 -41.068 1.00 28.22 103 LEU A CA 1
ATOM 815 C C . LEU A 1 103 ? 35.207 -7.954 -40.245 1.00 28.22 103 LEU A C 1
ATOM 817 O O . LEU A 1 103 ? 34.996 -7.125 -39.358 1.00 28.22 103 LEU A O 1
ATOM 821 N N . GLU A 1 104 ? 34.337 -8.927 -40.520 1.00 32.47 104 GLU A N 1
ATOM 822 C CA . GLU A 1 104 ? 33.583 -9.543 -39.427 1.00 32.47 104 GLU A CA 1
ATOM 823 C C . GLU A 1 104 ? 34.574 -10.206 -38.447 1.00 32.47 104 GLU A C 1
ATOM 825 O O . GLU A 1 104 ? 35.671 -10.597 -38.850 1.00 32.47 104 GLU A O 1
ATOM 830 N N . ASN A 1 105 ? 34.144 -10.381 -37.189 1.00 27.38 105 ASN A N 1
ATOM 831 C CA . ASN A 1 105 ? 34.861 -10.914 -36.010 1.00 27.38 105 ASN A CA 1
ATOM 832 C C . ASN A 1 105 ? 35.405 -9.865 -35.024 1.00 27.38 105 ASN A C 1
ATOM 834 O O . ASN A 1 105 ? 36.607 -9.627 -34.922 1.00 27.38 105 ASN A O 1
ATOM 838 N N . ILE A 1 106 ? 34.506 -9.345 -34.181 1.00 27.58 106 ILE A N 1
ATOM 839 C CA . ILE A 1 106 ? 34.861 -8.874 -32.835 1.00 27.58 106 ILE A CA 1
ATOM 840 C C . ILE A 1 106 ? 34.418 -9.972 -31.851 1.00 27.58 106 ILE A C 1
ATOM 842 O O . ILE A 1 106 ? 33.215 -10.229 -31.761 1.00 27.58 106 ILE A O 1
ATOM 846 N N . PRO A 1 107 ? 35.338 -10.654 -31.141 1.00 27.81 107 PRO A N 1
ATOM 847 C CA . PRO A 1 107 ? 34.972 -11.655 -30.143 1.00 27.81 107 PRO A CA 1
ATOM 848 C C . PRO A 1 107 ? 34.401 -10.994 -28.872 1.00 27.81 107 PRO A C 1
ATOM 850 O O . PRO A 1 107 ? 34.694 -9.824 -28.603 1.00 27.81 107 PRO A O 1
ATOM 853 N N . PRO A 1 108 ? 33.609 -11.719 -28.060 1.00 26.80 108 PRO A N 1
ATOM 854 C CA . PRO A 1 108 ? 33.137 -11.206 -26.779 1.00 26.80 108 PRO A CA 1
ATOM 855 C C . PRO A 1 108 ? 34.316 -10.974 -25.824 1.00 26.80 108 PRO A C 1
ATOM 857 O O . PRO A 1 108 ? 35.257 -11.768 -25.774 1.00 26.80 108 PRO A O 1
ATOM 860 N N . VAL A 1 109 ? 34.265 -9.884 -25.053 1.00 28.59 109 VAL A N 1
ATOM 861 C CA . VAL A 1 109 ? 35.282 -9.586 -24.034 1.00 28.59 109 VAL A CA 1
ATOM 862 C C . VAL A 1 109 ? 35.049 -10.497 -22.833 1.00 28.59 109 VAL A C 1
ATOM 864 O O . VAL A 1 109 ? 34.149 -10.267 -22.028 1.00 28.59 109 VAL A O 1
ATOM 867 N N . ASP A 1 110 ? 35.858 -11.547 -22.755 1.00 24.88 110 ASP A N 1
ATOM 868 C CA . ASP A 1 110 ? 35.772 -12.587 -21.737 1.00 24.88 110 ASP A CA 1
ATOM 869 C C . ASP A 1 110 ? 36.192 -12.060 -20.351 1.00 24.88 110 ASP A C 1
ATOM 871 O O . ASP A 1 110 ? 37.283 -11.508 -20.170 1.00 24.88 110 ASP A O 1
ATOM 875 N N . ALA A 1 111 ? 35.324 -12.231 -19.353 1.00 28.91 111 ALA A N 1
ATOM 876 C CA . ALA A 1 111 ? 35.563 -11.815 -17.972 1.00 28.91 111 ALA A CA 1
ATOM 877 C C . ALA A 1 111 ? 36.345 -12.906 -17.209 1.00 28.91 111 ALA A C 1
ATOM 879 O O . ALA A 1 111 ? 35.840 -13.549 -16.289 1.00 28.91 111 ALA A O 1
ATOM 880 N N . GLY A 1 112 ? 37.598 -13.126 -17.619 1.00 22.84 112 GLY A N 1
ATOM 881 C CA . GLY A 1 112 ? 38.448 -14.228 -17.158 1.00 22.84 112 GLY A CA 1
ATOM 882 C C . GLY A 1 112 ? 39.364 -13.892 -15.974 1.00 22.84 112 GLY A C 1
ATOM 883 O O . GLY A 1 112 ? 40.409 -13.268 -16.136 1.00 22.84 112 GLY A O 1
ATOM 884 N N . SER A 1 113 ? 39.005 -14.379 -14.783 1.00 23.98 113 SER A N 1
ATOM 885 C CA . SER A 1 113 ? 39.808 -14.332 -13.547 1.00 23.98 113 SER A CA 1
ATOM 886 C C . SER A 1 113 ? 41.278 -14.758 -13.732 1.00 23.98 113 SER A C 1
ATOM 888 O O . SER A 1 113 ? 41.540 -15.809 -14.319 1.00 23.98 113 SER A O 1
ATOM 890 N N . SER A 1 114 ? 42.208 -14.087 -13.042 1.00 23.47 114 SER A N 1
ATOM 891 C CA . SER A 1 114 ? 43.500 -14.686 -12.678 1.00 23.47 114 SER A CA 1
ATOM 892 C C . SER A 1 114 ? 43.792 -14.471 -11.190 1.00 23.47 114 SER A C 1
ATOM 894 O O . SER A 1 114 ? 43.836 -13.341 -10.709 1.00 23.47 114 SER A O 1
ATOM 896 N N . LYS A 1 115 ? 43.932 -15.573 -10.443 1.00 25.20 115 LYS A N 1
ATOM 897 C CA . LYS A 1 115 ? 44.158 -15.582 -8.988 1.00 25.20 115 LYS A CA 1
ATOM 898 C C . LYS A 1 115 ? 45.652 -15.554 -8.663 1.00 25.20 115 LYS A C 1
ATOM 900 O O . LYS A 1 115 ? 46.364 -16.440 -9.133 1.00 25.20 115 LYS A O 1
ATOM 905 N N . LYS A 1 116 ? 46.062 -14.671 -7.743 1.00 24.39 116 LYS A N 1
ATOM 906 C CA . LYS A 1 116 ? 46.889 -14.990 -6.555 1.00 24.39 116 LYS A CA 1
ATOM 907 C C . LYS A 1 116 ? 47.174 -13.732 -5.713 1.00 24.39 116 LYS A C 1
ATOM 909 O O . LYS A 1 116 ? 47.732 -12.789 -6.252 1.00 24.39 116 LYS A O 1
ATOM 914 N N . ASN A 1 117 ? 46.808 -13.820 -4.425 1.00 24.08 117 ASN A N 1
ATOM 915 C CA . ASN A 1 117 ? 47.623 -13.523 -3.230 1.00 24.08 117 ASN A CA 1
ATOM 916 C C . ASN A 1 117 ? 48.243 -12.107 -3.063 1.00 24.08 117 ASN A C 1
ATOM 918 O O . ASN A 1 117 ? 48.849 -11.586 -3.988 1.00 24.08 117 ASN A O 1
ATOM 922 N N . ASP A 1 118 ? 48.191 -11.435 -1.903 1.00 23.77 118 ASP A N 1
ATOM 923 C CA . ASP A 1 118 ? 47.785 -11.825 -0.534 1.00 23.77 118 ASP A CA 1
ATOM 924 C C . ASP A 1 118 ? 47.068 -10.669 0.216 1.00 23.77 118 ASP A C 1
ATOM 926 O O . ASP A 1 118 ? 46.817 -9.604 -0.347 1.00 23.77 118 ASP A O 1
ATOM 930 N N . ASN A 1 119 ? 46.701 -10.929 1.476 1.00 25.20 119 ASN A N 1
ATOM 931 C CA . ASN A 1 119 ? 45.984 -10.059 2.420 1.00 25.20 119 ASN A CA 1
ATOM 932 C C . ASN A 1 119 ? 46.558 -8.635 2.573 1.00 25.20 119 ASN A C 1
ATOM 934 O O . ASN A 1 119 ? 47.772 -8.469 2.648 1.00 25.20 119 ASN A O 1
ATOM 938 N N . ASP A 1 120 ? 45.675 -7.639 2.733 1.00 23.95 120 ASP A N 1
ATOM 939 C CA . ASP A 1 120 ? 45.545 -6.847 3.977 1.00 23.95 120 ASP A CA 1
ATOM 940 C C . ASP A 1 120 ? 44.605 -5.638 3.788 1.00 23.95 120 ASP A C 1
ATOM 942 O O . ASP A 1 120 ? 44.936 -4.685 3.087 1.00 23.95 120 ASP A O 1
ATOM 946 N N . MET A 1 121 ? 43.454 -5.640 4.472 1.00 26.30 121 MET A N 1
ATOM 947 C CA . MET A 1 121 ? 43.049 -4.538 5.362 1.00 26.30 121 MET A CA 1
ATOM 948 C C . MET A 1 121 ? 41.782 -4.898 6.150 1.00 26.30 121 MET A C 1
ATOM 950 O O . MET A 1 121 ? 40.800 -5.396 5.604 1.00 26.30 121 MET A O 1
ATOM 954 N N . VAL A 1 122 ? 41.847 -4.663 7.460 1.00 27.17 122 VAL A N 1
ATOM 955 C CA . VAL A 1 122 ? 40.876 -5.108 8.470 1.00 27.17 122 VAL A CA 1
ATOM 956 C C . VAL A 1 122 ? 39.786 -4.053 8.693 1.00 27.17 122 VAL A C 1
ATOM 958 O O . VAL A 1 122 ? 40.014 -2.859 8.511 1.00 27.17 122 VAL A O 1
ATOM 961 N N . ALA A 1 123 ? 38.592 -4.505 9.081 1.00 24.02 123 ALA A N 1
ATOM 962 C CA . ALA A 1 123 ? 37.497 -3.645 9.515 1.00 24.02 123 ALA A CA 1
ATOM 963 C C . ALA A 1 123 ? 37.636 -3.293 11.006 1.00 24.02 123 ALA A C 1
ATOM 965 O O . ALA A 1 123 ? 37.738 -4.197 11.833 1.00 24.02 123 ALA A O 1
ATOM 966 N N . ASP A 1 124 ? 37.565 -2.005 11.348 1.00 26.72 124 ASP A N 1
ATOM 967 C CA . ASP A 1 124 ? 37.507 -1.566 12.745 1.00 26.72 124 ASP A CA 1
ATOM 968 C C . ASP A 1 124 ? 36.061 -1.546 13.257 1.00 26.72 124 ASP A C 1
ATOM 970 O O . ASP A 1 124 ? 35.255 -0.673 12.918 1.00 26.72 124 ASP A O 1
ATOM 974 N N . THR A 1 125 ? 35.762 -2.511 14.123 1.00 26.30 125 THR A N 1
ATOM 975 C CA . THR A 1 125 ? 34.629 -2.480 15.052 1.00 26.30 125 THR A CA 1
ATOM 976 C C . THR A 1 125 ? 35.050 -1.698 16.295 1.00 26.30 125 THR A C 1
ATOM 978 O O . THR A 1 125 ? 36.131 -1.933 16.830 1.00 26.30 125 THR A O 1
ATOM 981 N N . VAL A 1 126 ? 34.201 -0.793 16.788 1.00 26.03 126 VAL A N 1
ATOM 982 C CA . VAL A 1 126 ? 34.396 -0.159 18.101 1.00 26.03 126 VAL A CA 1
ATOM 983 C C . VAL A 1 126 ? 33.468 -0.836 19.094 1.00 26.03 126 VAL A C 1
ATOM 985 O O . VAL A 1 126 ? 32.252 -0.712 18.963 1.00 26.03 126 VAL A O 1
ATOM 988 N N . ASP A 1 127 ? 34.052 -1.503 20.084 1.00 27.56 127 ASP A N 1
ATOM 989 C CA . ASP A 1 127 ? 33.334 -2.033 21.240 1.00 27.56 127 ASP A CA 1
ATOM 990 C C . ASP A 1 127 ? 33.775 -1.318 22.525 1.00 27.56 127 ASP A C 1
ATOM 992 O O . ASP A 1 127 ? 34.859 -0.729 22.595 1.00 27.56 127 ASP A O 1
ATOM 996 N N . GLN A 1 128 ? 32.904 -1.314 23.529 1.00 24.89 128 GLN A N 1
ATOM 997 C CA . GLN A 1 128 ? 33.154 -0.657 24.817 1.00 24.89 128 GLN A CA 1
ATOM 998 C C . GLN A 1 128 ? 33.962 -1.571 25.753 1.00 24.89 128 GLN A C 1
ATOM 1000 O O . GLN A 1 128 ? 33.847 -2.787 25.643 1.00 24.89 128 GLN A O 1
ATOM 1005 N N . LEU A 1 129 ? 34.710 -0.996 26.711 1.00 25.19 129 LEU A N 1
ATOM 1006 C CA . LEU A 1 129 ? 34.634 -1.318 28.156 1.00 25.19 129 LEU A CA 1
ATOM 1007 C C . LEU A 1 129 ? 35.715 -0.590 29.000 1.00 25.19 129 LEU A C 1
ATOM 1009 O O . LEU A 1 129 ? 36.906 -0.684 28.730 1.00 25.19 129 LEU A O 1
ATOM 1013 N N . GLN A 1 130 ? 35.232 0.068 30.061 1.00 24.97 130 GLN A N 1
ATOM 1014 C CA . GLN A 1 130 ? 35.800 0.223 31.420 1.00 24.97 130 GLN A CA 1
ATOM 1015 C C . GLN A 1 130 ? 37.156 0.929 31.713 1.00 24.97 130 GLN A C 1
ATOM 1017 O O . GLN A 1 130 ? 38.249 0.480 31.382 1.00 24.97 130 GLN A O 1
ATOM 1022 N N . GLU A 1 131 ? 37.017 2.005 32.502 1.00 21.95 131 GLU A N 1
ATOM 1023 C CA . GLU A 1 131 ? 37.918 2.554 33.544 1.00 21.95 131 GLU A CA 1
ATOM 1024 C C . GLU A 1 131 ? 38.319 1.477 34.595 1.00 21.95 131 GLU A C 1
ATOM 1026 O O . GLU A 1 131 ? 37.624 0.470 34.696 1.00 21.95 131 GLU A O 1
ATOM 1031 N N . GLU A 1 132 ? 39.354 1.529 35.455 1.00 21.38 132 GLU A N 1
ATOM 1032 C CA . GLU A 1 132 ? 40.311 2.512 36.046 1.00 21.38 132 GLU A CA 1
ATOM 1033 C C . GLU A 1 132 ? 41.476 1.662 36.690 1.00 21.38 132 GLU A C 1
ATOM 1035 O O . GLU A 1 132 ? 41.432 0.435 36.549 1.00 21.38 132 GLU A O 1
ATOM 1040 N N . PRO A 1 133 ? 42.469 2.150 37.488 1.00 32.91 133 PRO A N 1
ATOM 1041 C CA . PRO A 1 133 ? 43.077 3.485 37.644 1.00 32.91 133 PRO A CA 1
ATOM 1042 C C . PRO A 1 133 ? 44.639 3.516 37.674 1.00 32.91 133 PRO A C 1
ATOM 1044 O O . PRO A 1 133 ? 45.296 2.581 38.130 1.00 32.91 133 PRO A O 1
ATOM 1047 N N . SER A 1 134 ? 45.220 4.712 37.462 1.00 22.28 134 SER A N 1
ATOM 1048 C CA . SER A 1 134 ? 46.540 5.168 37.992 1.00 22.28 134 SER A CA 1
ATOM 1049 C C . SER A 1 134 ? 47.836 4.474 37.466 1.00 22.28 134 SER A C 1
ATOM 1051 O O . SER A 1 134 ? 47.825 3.326 37.055 1.00 22.28 134 SER A O 1
ATOM 1053 N N . ASN A 1 135 ? 49.030 5.090 37.427 1.00 22.81 135 ASN A N 1
ATOM 1054 C CA . ASN A 1 135 ? 49.541 6.237 38.188 1.00 22.81 135 ASN A CA 1
ATOM 1055 C C . ASN A 1 135 ? 50.771 6.918 37.506 1.00 22.81 135 ASN A C 1
ATOM 1057 O O . ASN A 1 135 ? 51.428 6.314 36.666 1.00 22.81 135 ASN A O 1
ATOM 1061 N N . LEU A 1 136 ? 51.135 8.124 37.977 1.00 24.17 136 LEU A N 1
ATOM 1062 C CA . LEU A 1 136 ? 52.429 8.842 37.815 1.00 24.17 136 LEU A CA 1
ATOM 1063 C C . LEU A 1 136 ? 52.816 9.557 36.483 1.00 24.17 136 LEU A C 1
ATOM 1065 O O . LEU A 1 136 ? 53.160 8.979 35.458 1.00 24.17 136 LEU A O 1
ATOM 1069 N N . LYS A 1 137 ? 52.899 10.891 36.608 1.00 21.58 137 LYS A N 1
ATOM 1070 C CA . LYS A 1 137 ? 53.646 11.902 35.812 1.00 21.58 137 LYS A CA 1
ATOM 1071 C C . LYS A 1 137 ? 55.037 12.162 36.472 1.00 21.58 137 LYS A C 1
ATOM 1073 O O . LYS A 1 137 ? 55.213 11.666 37.584 1.00 21.58 137 LYS A O 1
ATOM 1078 N N . PRO A 1 138 ? 55.943 13.062 35.992 1.00 34.91 138 PRO A N 1
ATOM 1079 C CA . PRO A 1 138 ? 56.164 13.658 34.651 1.00 34.91 138 PRO A CA 1
ATOM 1080 C C . PRO A 1 138 ? 57.668 13.749 34.198 1.00 34.91 138 PRO A C 1
ATOM 1082 O O . PRO A 1 138 ? 58.586 13.506 34.971 1.00 34.91 138 PRO A O 1
ATOM 1085 N N . ASN A 1 139 ? 57.885 14.357 33.014 1.00 21.86 139 ASN A N 1
ATOM 1086 C CA . ASN A 1 139 ? 58.864 15.447 32.740 1.00 21.86 139 ASN A CA 1
ATOM 1087 C C . ASN A 1 139 ? 60.264 15.200 32.097 1.00 21.86 139 ASN A C 1
ATOM 1089 O O . ASN A 1 139 ? 60.985 14.271 32.428 1.00 21.86 139 ASN A O 1
ATOM 1093 N N . MET A 1 140 ? 60.666 16.217 31.305 1.00 24.25 140 MET A N 1
ATOM 1094 C CA . MET A 1 140 ? 62.031 16.700 30.958 1.00 24.25 140 MET A CA 1
ATOM 1095 C C . MET A 1 140 ? 62.881 16.038 29.837 1.00 24.25 140 MET A C 1
ATOM 1097 O O . MET A 1 140 ? 63.502 14.995 29.998 1.00 24.25 140 MET A O 1
ATOM 1101 N N . THR A 1 141 ? 63.053 16.796 28.745 1.00 23.56 141 THR A N 1
ATOM 1102 C CA . THR A 1 141 ? 64.259 16.892 27.879 1.00 23.56 141 THR A CA 1
ATOM 1103 C C . THR A 1 141 ? 65.454 17.502 28.652 1.00 23.56 141 THR A C 1
ATOM 1105 O O . THR A 1 141 ? 65.186 18.249 29.597 1.00 23.56 141 THR A O 1
ATOM 1108 N N . PRO A 1 142 ? 66.754 17.278 28.291 1.00 29.55 142 PRO A N 1
ATOM 1109 C CA . PRO A 1 142 ? 67.348 17.826 27.050 1.00 29.55 142 PRO A CA 1
ATOM 1110 C C . PRO A 1 142 ? 68.542 17.063 26.399 1.00 29.55 142 PRO A C 1
ATOM 1112 O O . PRO A 1 142 ? 68.956 15.987 26.812 1.00 29.55 142 PRO A O 1
ATOM 1115 N N . GLN A 1 143 ? 69.086 17.665 25.330 1.00 23.19 143 GLN A N 1
ATOM 1116 C CA . GLN A 1 143 ? 70.151 17.175 24.434 1.00 23.19 143 GLN A CA 1
ATOM 1117 C C . GLN A 1 143 ? 71.571 17.139 25.036 1.00 23.19 143 GLN A C 1
ATOM 1119 O O . GLN A 1 143 ? 71.929 18.036 25.801 1.00 23.19 143 GLN A O 1
ATOM 1124 N N . LYS A 1 144 ? 72.418 16.236 24.498 1.00 23.86 144 LYS A N 1
ATOM 1125 C CA . LYS A 1 144 ? 73.812 16.422 23.981 1.00 23.86 144 LYS A CA 1
ATOM 1126 C C . LYS A 1 144 ? 74.482 15.034 23.855 1.00 23.86 144 LYS A C 1
ATOM 1128 O O . LYS A 1 144 ? 74.198 14.191 24.688 1.00 23.86 144 LYS A O 1
ATOM 1133 N N . SER A 1 145 ? 75.420 14.671 22.974 1.00 23.31 145 SER A N 1
ATOM 1134 C CA . SER A 1 145 ? 76.135 15.174 21.772 1.00 23.31 145 SER A CA 1
ATOM 1135 C C . SER A 1 145 ? 77.524 14.476 21.781 1.00 23.31 145 SER A C 1
ATOM 1137 O O . SER A 1 145 ? 77.881 13.978 22.844 1.00 23.31 145 SER A O 1
ATOM 1139 N N . GLN A 1 146 ? 78.346 14.593 20.717 1.00 25.12 146 GLN A N 1
ATOM 1140 C CA . GLN A 1 146 ? 79.764 14.129 20.582 1.00 25.12 146 GLN A CA 1
ATOM 1141 C C . GLN A 1 146 ? 79.940 12.711 19.991 1.00 25.12 146 GLN A C 1
ATOM 1143 O O . GLN A 1 146 ? 79.108 11.854 20.252 1.00 25.12 146 GLN A O 1
ATOM 1148 N N . GLN A 1 147 ? 80.977 12.363 19.205 1.00 25.84 147 GLN A N 1
ATOM 1149 C CA . GLN A 1 147 ? 82.110 13.062 18.532 1.00 25.84 147 GLN A CA 1
ATOM 1150 C C . GLN A 1 147 ? 82.680 12.077 17.444 1.00 25.84 147 GLN A C 1
ATOM 1152 O O . GLN A 1 147 ? 82.265 10.924 17.456 1.00 25.84 147 GLN A O 1
ATOM 1157 N N . SER A 1 148 ? 83.601 12.348 16.496 1.00 25.33 148 SER A N 1
ATOM 1158 C CA . SER A 1 148 ? 84.341 13.537 15.999 1.00 25.33 148 SER A CA 1
ATOM 1159 C C . SER A 1 148 ? 85.126 13.193 14.692 1.00 25.33 148 SER A C 1
ATOM 1161 O O . SER A 1 148 ? 84.939 12.126 14.122 1.00 25.33 148 SER A O 1
ATOM 1163 N N . LEU A 1 149 ? 86.050 14.086 14.283 1.00 27.91 149 LEU A N 1
ATOM 1164 C CA . LEU A 1 149 ? 87.222 13.907 13.392 1.00 27.91 149 LEU A CA 1
ATOM 1165 C C . LEU A 1 149 ? 87.023 13.963 11.861 1.00 27.91 149 LEU A C 1
ATOM 1167 O O . LEU A 1 149 ? 86.377 13.134 11.236 1.00 27.91 149 LEU A O 1
ATOM 1171 N N . GLY A 1 150 ? 87.718 14.926 11.245 1.00 22.73 150 GLY A N 1
ATOM 1172 C CA . GLY A 1 150 ? 87.914 15.043 9.796 1.00 22.73 150 GLY A CA 1
ATOM 1173 C C . GLY A 1 150 ? 89.357 15.441 9.458 1.00 22.73 150 GLY A C 1
ATOM 1174 O O . GLY A 1 150 ? 90.176 15.651 10.357 1.00 22.73 150 GLY A O 1
ATOM 1175 N N . ARG A 1 151 ? 89.684 15.592 8.166 1.00 25.50 151 ARG A N 1
ATOM 1176 C CA . ARG A 1 151 ? 90.990 16.112 7.714 1.00 25.50 151 ARG A CA 1
ATOM 1177 C C . ARG A 1 151 ? 90.858 17.021 6.479 1.00 25.50 151 ARG A C 1
ATOM 1179 O O . ARG A 1 151 ? 89.976 16.848 5.650 1.00 25.50 151 ARG A O 1
ATOM 1186 N N . LYS A 1 152 ? 91.738 18.028 6.431 1.00 26.25 152 LYS A N 1
ATOM 1187 C CA . LYS A 1 152 ? 91.863 19.149 5.465 1.00 26.25 152 LYS A CA 1
ATOM 1188 C C . LYS A 1 152 ? 92.098 18.645 4.018 1.00 26.25 152 LYS A C 1
ATOM 1190 O O . LYS A 1 152 ? 92.794 17.649 3.879 1.00 26.25 152 LYS A O 1
ATOM 1195 N N . ARG A 1 153 ? 91.502 19.188 2.936 1.00 24.98 153 ARG A N 1
ATOM 1196 C CA . ARG A 1 153 ? 91.400 20.575 2.381 1.00 24.98 153 ARG A CA 1
ATOM 1197 C C . ARG A 1 153 ? 92.561 20.937 1.430 1.00 24.98 153 ARG A C 1
ATOM 1199 O O . ARG A 1 153 ? 93.598 21.363 1.927 1.00 24.98 153 ARG A O 1
ATOM 1206 N N . THR A 1 154 ? 92.302 20.946 0.116 1.00 24.53 154 THR A N 1
ATOM 1207 C CA . THR A 1 154 ? 92.882 21.904 -0.860 1.00 24.53 154 THR A CA 1
ATOM 1208 C C . THR A 1 154 ? 92.051 21.970 -2.151 1.00 24.53 154 THR A C 1
ATOM 1210 O O . THR A 1 154 ? 91.249 21.083 -2.423 1.00 24.53 154 THR A O 1
ATOM 1213 N N . THR A 1 155 ? 92.199 23.068 -2.893 1.00 28.94 155 THR A N 1
ATOM 1214 C CA . THR A 1 155 ? 91.350 23.527 -4.009 1.00 28.94 155 THR A CA 1
ATOM 1215 C C . THR A 1 155 ? 91.996 23.339 -5.384 1.00 28.94 155 THR A C 1
ATOM 1217 O O . THR A 1 155 ? 93.181 23.635 -5.522 1.00 28.94 155 THR A O 1
ATOM 1220 N N . GLN A 1 156 ? 91.202 23.007 -6.408 1.00 27.75 156 GLN A N 1
ATOM 1221 C CA . GLN A 1 156 ? 91.488 23.278 -7.828 1.00 27.75 156 GLN A CA 1
ATOM 1222 C C . GLN A 1 156 ? 90.169 23.468 -8.606 1.00 27.75 156 GLN A C 1
ATOM 1224 O O . GLN A 1 156 ? 89.105 23.133 -8.085 1.00 27.75 156 GLN A O 1
ATOM 1229 N N . THR A 1 157 ? 90.238 24.112 -9.774 1.00 28.30 157 THR A N 1
ATOM 1230 C CA . THR A 1 157 ? 89.115 24.774 -10.465 1.00 28.30 157 THR A CA 1
ATOM 1231 C C . THR A 1 157 ? 88.574 24.019 -11.687 1.00 28.30 157 THR A C 1
ATOM 1233 O O . THR A 1 157 ? 89.223 23.116 -12.205 1.00 28.30 157 THR A O 1
ATOM 1236 N N . ASP A 1 158 ? 87.415 24.506 -12.156 1.00 25.33 158 ASP A N 1
ATOM 1237 C CA . ASP A 1 158 ? 86.806 24.343 -13.491 1.00 25.33 158 ASP A CA 1
ATOM 1238 C C . ASP A 1 158 ? 86.046 23.034 -13.812 1.00 25.33 158 ASP A C 1
ATOM 1240 O O . ASP A 1 158 ? 86.384 21.976 -13.280 1.00 25.33 158 ASP A O 1
ATOM 1244 N N . PRO A 1 159 ? 85.042 23.061 -14.726 1.00 35.12 159 PRO A N 1
ATOM 1245 C CA . PRO A 1 159 ? 84.335 24.206 -15.326 1.00 35.12 159 PRO A CA 1
ATOM 1246 C C . PRO A 1 159 ? 82.806 24.195 -15.069 1.00 35.12 159 PRO A C 1
ATOM 1248 O O . PRO A 1 159 ? 82.253 23.305 -14.424 1.00 35.12 159 PRO A O 1
ATOM 1251 N N . ALA A 1 160 ? 82.109 25.211 -15.587 1.00 42.19 160 ALA A N 1
ATOM 1252 C CA . ALA A 1 160 ? 80.647 25.287 -15.574 1.00 42.19 160 ALA A CA 1
ATOM 1253 C C . ALA A 1 160 ? 80.000 24.222 -16.479 1.00 42.19 160 ALA A C 1
ATOM 1255 O O . ALA A 1 160 ? 80.472 23.998 -17.591 1.00 42.19 160 ALA A O 1
ATOM 1256 N N . ASP A 1 161 ? 78.872 23.650 -16.044 1.00 32.91 161 ASP A N 1
ATOM 1257 C CA . ASP A 1 161 ? 78.014 22.824 -16.898 1.00 32.91 161 ASP A CA 1
ATOM 1258 C C . ASP A 1 161 ? 76.533 23.174 -16.665 1.00 32.91 161 ASP A C 1
ATOM 1260 O O . ASP A 1 161 ? 75.979 23.005 -15.573 1.00 32.91 161 ASP A O 1
ATOM 1264 N N . SER A 1 162 ? 75.897 23.748 -17.686 1.00 45.56 162 SER A N 1
ATOM 1265 C CA . SER A 1 162 ? 74.529 24.262 -17.628 1.00 45.56 162 SER A CA 1
ATOM 1266 C C . SER A 1 162 ? 73.515 23.131 -17.790 1.00 45.56 162 SER A C 1
ATOM 1268 O O . SER A 1 162 ? 73.236 22.704 -18.912 1.00 45.56 162 SER A O 1
ATOM 1270 N N . LYS A 1 163 ? 72.895 22.683 -16.694 1.00 39.03 163 LYS A N 1
ATOM 1271 C CA . LYS A 1 163 ? 71.754 21.757 -16.760 1.00 39.03 163 LYS A CA 1
ATOM 1272 C C . LYS A 1 163 ? 70.445 22.502 -16.538 1.00 39.03 163 LYS A C 1
ATOM 1274 O O . LYS A 1 163 ? 70.100 22.875 -15.420 1.00 39.03 163 LYS A O 1
ATOM 1279 N N . GLN A 1 164 ? 69.734 22.707 -17.647 1.00 41.22 164 GLN A N 1
ATOM 1280 C CA . GLN A 1 164 ? 68.323 23.090 -17.665 1.00 41.22 164 GLN A CA 1
ATOM 1281 C C . GLN A 1 164 ? 67.497 22.110 -16.809 1.00 41.22 164 GLN A C 1
ATOM 1283 O O . GLN A 1 164 ? 67.863 20.931 -16.718 1.00 41.22 164 GLN A O 1
ATOM 1288 N N . PRO A 1 165 ? 66.375 22.545 -16.207 1.00 42.34 165 PRO A N 1
ATOM 1289 C CA . PRO A 1 165 ? 65.440 21.613 -15.592 1.00 42.34 165 PRO A CA 1
ATOM 1290 C C . PRO A 1 165 ? 64.915 20.665 -16.675 1.00 42.34 165 PRO A C 1
ATOM 1292 O O . PRO A 1 165 ? 64.380 21.105 -17.690 1.00 42.34 165 PRO A O 1
ATOM 1295 N N . ALA A 1 166 ? 65.091 19.359 -16.476 1.00 42.53 166 ALA A N 1
ATOM 1296 C CA . ALA A 1 166 ? 64.589 18.369 -17.417 1.00 42.53 166 ALA A CA 1
ATOM 1297 C C . ALA A 1 166 ? 63.055 18.430 -17.446 1.00 42.53 166 ALA A C 1
ATOM 1299 O O . ALA A 1 166 ? 62.403 18.085 -16.457 1.00 42.53 166 ALA A O 1
ATOM 1300 N N . SER A 1 167 ? 62.479 18.849 -18.576 1.00 51.75 167 SER A N 1
ATOM 1301 C CA . SER A 1 167 ? 61.041 18.759 -18.814 1.00 51.75 167 SER A CA 1
ATOM 1302 C C . SER A 1 167 ? 60.656 17.282 -18.912 1.00 51.75 167 SER A C 1
ATOM 1304 O O . SER A 1 167 ? 60.790 16.628 -19.945 1.00 51.75 167 SER A O 1
ATOM 1306 N N . GLY A 1 168 ? 60.232 16.720 -17.779 1.00 53.47 168 GLY A N 1
ATOM 1307 C CA . GLY A 1 168 ? 59.819 15.327 -17.678 1.00 53.47 168 GLY A CA 1
ATOM 1308 C C . GLY A 1 168 ? 58.580 15.072 -18.527 1.00 53.47 168 GLY A C 1
ATOM 1309 O O . GLY A 1 168 ? 57.461 15.301 -18.071 1.00 53.47 168 GLY A O 1
ATOM 1310 N N . VAL A 1 169 ? 58.779 14.589 -19.756 1.00 64.56 169 VAL A N 1
ATOM 1311 C CA . VAL A 1 169 ? 57.693 14.129 -20.627 1.00 64.56 169 VAL A CA 1
ATOM 1312 C C . VAL A 1 169 ? 56.905 13.053 -19.879 1.00 64.56 169 VAL A C 1
ATOM 1314 O O . VAL A 1 169 ? 57.475 12.064 -19.414 1.00 64.56 169 VAL A O 1
ATOM 1317 N N . MET A 1 170 ? 55.595 13.265 -19.741 1.00 66.50 170 MET A N 1
ATOM 1318 C CA . MET A 1 170 ? 54.708 12.351 -19.020 1.00 66.50 170 MET A CA 1
ATOM 1319 C C . MET A 1 170 ? 54.829 10.927 -19.598 1.00 66.50 170 MET A C 1
ATOM 1321 O O . MET A 1 170 ? 54.741 10.775 -20.819 1.00 66.50 170 MET A O 1
ATOM 1325 N N . PRO A 1 171 ? 55.006 9.877 -18.767 1.00 83.38 171 PRO A N 1
ATOM 1326 C CA . PRO A 1 171 ? 55.148 8.509 -19.256 1.00 83.38 171 PRO A CA 1
ATOM 1327 C C . PRO A 1 171 ? 53.987 8.118 -20.188 1.00 83.38 171 PRO A C 1
ATOM 1329 O O . PRO A 1 171 ? 52.834 8.319 -19.794 1.00 83.38 171 PRO A O 1
ATOM 1332 N N . PRO A 1 172 ? 54.237 7.529 -21.379 1.00 77.00 172 PRO A N 1
ATOM 1333 C CA . PRO A 1 172 ? 53.215 7.374 -22.419 1.00 77.00 172 PRO A CA 1
ATOM 1334 C C . PRO A 1 172 ? 51.914 6.706 -21.961 1.00 77.00 172 PRO A C 1
ATOM 1336 O O . PRO A 1 172 ? 50.841 7.182 -22.306 1.00 77.00 172 PRO A O 1
ATOM 1339 N N . LYS A 1 173 ? 51.987 5.674 -21.105 1.00 76.81 173 LYS A N 1
ATOM 1340 C CA . LYS A 1 173 ? 50.795 5.005 -20.546 1.00 76.81 173 LYS A CA 1
ATOM 1341 C C . LYS A 1 173 ? 49.944 5.920 -19.657 1.00 76.81 173 LYS A C 1
ATOM 1343 O O . LYS A 1 173 ? 48.723 5.822 -19.680 1.00 76.81 173 LYS A O 1
ATOM 1348 N N . ILE A 1 174 ? 50.577 6.800 -18.878 1.00 75.12 174 ILE A N 1
ATOM 1349 C CA . ILE A 1 174 ? 49.877 7.765 -18.017 1.00 75.12 174 ILE A CA 1
ATOM 1350 C C . ILE A 1 174 ? 49.286 8.877 -18.886 1.00 75.12 174 ILE A C 1
ATOM 1352 O O . ILE A 1 174 ? 48.126 9.235 -18.705 1.00 75.12 174 ILE A O 1
ATOM 1356 N N . TYR A 1 175 ? 50.044 9.363 -19.875 1.00 78.94 175 TYR A N 1
ATOM 1357 C CA . TYR A 1 175 ? 49.546 10.330 -20.852 1.00 78.94 175 TYR A CA 1
ATOM 1358 C C . TYR A 1 175 ? 48.319 9.796 -21.599 1.00 78.94 175 TYR A C 1
ATOM 1360 O O . TYR A 1 175 ? 47.305 10.479 -21.662 1.00 78.94 175 TYR A O 1
ATOM 1368 N N . GLU A 1 176 ? 48.370 8.561 -22.097 1.00 82.62 176 GLU A N 1
ATOM 1369 C CA . GLU A 1 176 ? 47.268 7.914 -22.812 1.00 82.62 176 GLU A CA 1
ATOM 1370 C C . GLU A 1 176 ? 46.036 7.703 -21.915 1.00 82.62 176 GLU A C 1
ATOM 1372 O O . GLU A 1 176 ? 44.919 8.022 -22.321 1.00 82.62 176 GLU A O 1
ATOM 1377 N N . GLN A 1 177 ? 46.217 7.257 -20.666 1.00 81.31 177 GLN A N 1
ATOM 1378 C CA . GLN A 1 177 ? 45.123 7.151 -19.690 1.00 81.31 177 GLN A CA 1
ATOM 1379 C C . GLN A 1 177 ? 44.475 8.510 -19.386 1.00 81.31 177 GLN A C 1
ATOM 1381 O O . GLN A 1 177 ? 43.246 8.619 -19.380 1.00 81.31 177 GLN A O 1
ATOM 1386 N N . VAL A 1 178 ? 45.277 9.555 -19.163 1.00 77.94 178 VAL A N 1
ATOM 1387 C CA . VAL A 1 178 ? 44.792 10.918 -18.891 1.00 77.94 178 VAL A CA 1
ATOM 1388 C C . VAL A 1 178 ? 44.117 11.513 -20.129 1.00 77.94 178 VAL A C 1
ATOM 1390 O O . VAL A 1 178 ? 43.037 12.086 -20.017 1.00 77.94 178 VAL A O 1
ATOM 1393 N N . PHE A 1 179 ? 44.685 11.326 -21.320 1.00 79.81 179 PHE A N 1
ATOM 1394 C CA . PHE A 1 179 ? 44.122 11.783 -22.590 1.00 79.81 179 PHE A CA 1
ATOM 1395 C C . PHE A 1 179 ? 42.783 11.102 -22.897 1.00 79.81 179 PHE A C 1
ATOM 1397 O O . PHE A 1 179 ? 41.806 11.781 -23.210 1.00 79.81 179 PHE A O 1
ATOM 1404 N N . ASN A 1 180 ? 42.688 9.781 -22.725 1.00 80.69 180 ASN A N 1
ATOM 1405 C CA . ASN A 1 180 ? 41.443 9.034 -22.912 1.00 80.69 180 ASN A CA 1
ATOM 1406 C C . ASN A 1 180 ? 40.379 9.412 -21.867 1.00 80.69 180 ASN A C 1
ATOM 1408 O O . ASN A 1 180 ? 39.204 9.564 -22.214 1.00 80.69 180 ASN A O 1
ATOM 1412 N N . SER A 1 181 ? 40.781 9.653 -20.616 1.00 75.06 181 SER A N 1
ATOM 1413 C CA . SER A 1 181 ? 39.885 10.154 -19.563 1.00 75.06 181 SER A CA 1
ATOM 1414 C C . SER A 1 181 ? 39.365 11.558 -19.889 1.00 75.06 181 SER A C 1
ATOM 1416 O O . SER A 1 181 ? 38.157 11.790 -19.861 1.00 75.06 181 SER A O 1
ATOM 1418 N N . ASN A 1 182 ? 40.246 12.474 -20.298 1.00 76.69 182 ASN A N 1
ATOM 1419 C CA . ASN A 1 182 ? 39.886 13.839 -20.684 1.00 76.69 182 ASN A CA 1
ATOM 1420 C C . ASN A 1 182 ? 38.984 13.863 -21.926 1.00 76.69 182 ASN A C 1
ATOM 1422 O O . ASN A 1 182 ? 37.982 14.572 -21.934 1.00 76.69 182 ASN A O 1
ATOM 1426 N N . ASN A 1 183 ? 39.264 13.043 -22.943 1.00 78.94 183 ASN A N 1
ATOM 1427 C CA . ASN A 1 183 ? 38.391 12.888 -24.109 1.00 78.94 183 ASN A CA 1
ATOM 1428 C C . ASN A 1 183 ? 37.018 12.316 -23.738 1.00 78.94 183 ASN A C 1
ATOM 1430 O O . ASN A 1 183 ? 36.011 12.723 -24.315 1.00 78.94 183 ASN A O 1
ATOM 1434 N N . THR A 1 184 ? 36.955 11.403 -22.768 1.00 76.75 184 THR A N 1
ATOM 1435 C CA . THR A 1 184 ? 35.684 10.879 -22.245 1.00 76.75 184 THR A CA 1
ATOM 1436 C C . THR A 1 184 ? 34.901 11.975 -21.518 1.00 76.75 184 THR A C 1
ATOM 1438 O O . THR A 1 184 ? 33.712 12.142 -21.771 1.00 76.75 184 THR A O 1
ATOM 1441 N N . ILE A 1 185 ? 35.564 12.790 -20.692 1.00 75.75 185 ILE A N 1
ATOM 1442 C CA . ILE A 1 185 ? 34.955 13.946 -20.012 1.00 75.75 185 ILE A CA 1
ATOM 1443 C C . ILE A 1 185 ? 34.452 14.987 -21.027 1.00 75.75 185 ILE A C 1
ATOM 1445 O O . ILE A 1 185 ? 33.326 15.463 -20.899 1.00 75.75 185 ILE A O 1
ATOM 1449 N N . LEU A 1 186 ? 35.241 15.308 -22.058 1.00 74.38 186 LEU A N 1
ATOM 1450 C CA . LEU A 1 186 ? 34.854 16.245 -23.118 1.00 74.38 186 LEU A CA 1
ATOM 1451 C C . LEU A 1 186 ? 33.650 15.731 -23.919 1.00 74.38 186 LEU A C 1
ATOM 1453 O O . LEU A 1 186 ? 32.685 16.469 -24.092 1.00 74.38 186 LEU A O 1
ATOM 1457 N N . LYS A 1 187 ? 33.651 14.459 -24.341 1.00 75.12 187 LYS A N 1
ATOM 1458 C CA . LYS A 1 187 ? 32.495 13.833 -25.009 1.00 75.12 187 LYS A CA 1
ATOM 1459 C C . LYS A 1 187 ? 31.250 13.851 -24.121 1.00 75.12 187 LYS A C 1
ATOM 1461 O O . LYS A 1 187 ? 30.181 14.233 -24.586 1.00 75.12 187 LYS A O 1
ATOM 1466 N N . ASN A 1 188 ? 31.395 13.514 -22.839 1.00 75.00 188 ASN A N 1
ATOM 1467 C CA . ASN A 1 188 ? 30.295 13.561 -21.877 1.00 75.00 188 ASN A CA 1
ATOM 1468 C C . ASN A 1 188 ? 29.749 14.984 -21.693 1.00 75.00 188 ASN A C 1
ATOM 1470 O O . ASN A 1 188 ? 28.538 15.145 -21.593 1.00 75.00 188 ASN A O 1
ATOM 1474 N N . ARG A 1 189 ? 30.600 16.020 -21.704 1.00 79.06 189 ARG A N 1
ATOM 1475 C CA . ARG A 1 189 ? 30.156 17.421 -21.626 1.00 79.06 189 ARG A CA 1
ATOM 1476 C C . ARG A 1 189 ? 29.186 17.771 -22.759 1.00 79.06 189 ARG A C 1
ATOM 1478 O O . ARG A 1 189 ? 28.144 18.344 -22.470 1.00 79.06 189 ARG A O 1
ATOM 1485 N N . TYR A 1 190 ? 29.485 17.374 -23.999 1.00 81.12 190 TYR A N 1
ATOM 1486 C CA . TYR A 1 190 ? 28.591 17.613 -25.140 1.00 81.12 190 TYR A CA 1
ATOM 1487 C C . TYR A 1 190 ? 27.262 16.848 -25.042 1.00 81.12 190 TYR A C 1
ATOM 1489 O O . TYR A 1 190 ? 26.237 17.376 -25.454 1.00 81.12 190 TYR A O 1
ATOM 1497 N N . LEU A 1 191 ? 27.240 15.639 -24.466 1.00 80.50 191 LEU A N 1
ATOM 1498 C CA . LEU A 1 191 ? 25.994 14.873 -24.290 1.00 80.50 191 LEU A CA 1
ATOM 1499 C C . LEU A 1 191 ? 24.995 15.548 -23.337 1.00 80.50 191 LEU A C 1
ATOM 1501 O O . LEU A 1 191 ? 23.794 15.323 -23.459 1.00 80.50 191 LEU A O 1
ATOM 1505 N N . PHE A 1 192 ? 25.470 16.356 -22.387 1.00 82.38 192 PHE A N 1
ATOM 1506 C CA . PHE A 1 192 ? 24.619 17.074 -21.431 1.00 82.38 192 PHE A CA 1
ATOM 1507 C C . PHE A 1 192 ? 24.332 18.527 -21.830 1.00 82.38 192 PHE A C 1
ATOM 1509 O O . PHE A 1 192 ? 23.652 19.225 -21.076 1.00 82.38 192 PHE A O 1
ATOM 1516 N N . ASP A 1 193 ? 24.835 18.964 -22.984 1.00 84.25 193 ASP A N 1
ATOM 1517 C CA . ASP A 1 193 ? 24.618 20.302 -23.524 1.00 84.25 193 ASP A CA 1
ATOM 1518 C C . ASP A 1 193 ? 23.185 20.465 -24.067 1.00 84.25 193 ASP A C 1
ATOM 1520 O O . ASP A 1 193 ? 22.534 19.497 -24.483 1.00 84.25 193 ASP A O 1
ATOM 1524 N N . ASP A 1 194 ? 22.681 21.695 -24.066 1.00 84.19 194 ASP A N 1
ATOM 1525 C CA . ASP A 1 194 ? 21.363 22.010 -24.610 1.00 84.19 194 ASP A CA 1
ATOM 1526 C C . ASP A 1 194 ? 21.382 21.974 -26.146 1.00 84.19 194 ASP A C 1
ATOM 1528 O O . ASP A 1 194 ? 20.373 21.607 -26.749 1.00 84.19 194 ASP A O 1
ATOM 1532 N N . ASP A 1 195 ? 22.523 22.232 -26.797 1.00 86.19 195 ASP A N 1
ATOM 1533 C CA . ASP A 1 195 ? 22.674 22.058 -28.251 1.00 86.19 195 ASP A CA 1
ATOM 1534 C C . ASP A 1 195 ? 22.442 20.597 -28.679 1.00 86.19 195 ASP A C 1
ATOM 1536 O O . ASP A 1 195 ? 21.810 20.326 -29.706 1.00 86.19 195 ASP A O 1
ATOM 1540 N N . PHE A 1 196 ? 22.887 19.632 -27.865 1.00 87.56 196 PHE A N 1
ATOM 1541 C CA . PHE A 1 196 ? 22.639 18.211 -28.119 1.00 87.56 196 PHE A CA 1
ATOM 1542 C C . PHE A 1 196 ? 21.162 17.846 -27.918 1.00 87.56 196 PHE A C 1
ATOM 1544 O O . PHE A 1 196 ? 20.608 17.075 -28.703 1.00 87.56 196 PHE A O 1
ATOM 1551 N N . GLU A 1 197 ? 20.486 18.440 -26.932 1.00 86.69 197 GLU A N 1
ATOM 1552 C CA . GLU A 1 197 ? 19.038 18.277 -26.756 1.00 86.69 197 GLU A CA 1
ATOM 1553 C C . GLU A 1 197 ? 18.246 18.839 -27.947 1.00 86.69 197 GLU A C 1
ATOM 1555 O O . GLU A 1 197 ? 17.367 18.156 -28.482 1.00 86.69 197 GLU A O 1
ATOM 1560 N N . HIS A 1 198 ? 18.606 20.030 -28.438 1.00 88.12 198 HIS A N 1
ATOM 1561 C CA . HIS A 1 198 ? 18.014 20.615 -29.644 1.00 88.12 198 HIS A CA 1
ATOM 1562 C C . HIS A 1 198 ? 18.270 19.754 -30.888 1.00 88.12 198 HIS A C 1
ATOM 1564 O O . HIS A 1 198 ? 17.355 19.554 -31.691 1.00 88.12 198 HIS A O 1
ATOM 1570 N N . TYR A 1 199 ? 19.475 19.196 -31.036 1.00 90.00 199 TYR A N 1
ATOM 1571 C CA . TYR A 1 199 ? 19.802 18.262 -32.114 1.00 90.00 199 TYR A CA 1
ATOM 1572 C C . TYR A 1 199 ? 18.926 17.000 -32.070 1.00 90.00 199 TYR A C 1
ATOM 1574 O O . TYR A 1 199 ? 18.318 16.646 -33.083 1.00 90.00 199 TYR A O 1
ATOM 1582 N N . ILE A 1 200 ? 18.790 16.352 -30.906 1.00 90.62 200 ILE A N 1
ATOM 1583 C CA . ILE A 1 200 ? 17.944 15.158 -30.745 1.00 90.62 200 ILE A CA 1
ATOM 1584 C C . ILE A 1 200 ? 16.464 15.495 -30.990 1.00 90.62 200 ILE A C 1
ATOM 1586 O O . ILE A 1 200 ? 15.780 14.758 -31.703 1.00 90.62 200 ILE A O 1
ATOM 1590 N N . ALA A 1 201 ? 15.971 16.630 -30.483 1.00 88.00 201 ALA A N 1
ATOM 1591 C CA . ALA A 1 201 ? 14.608 17.102 -30.735 1.00 88.00 201 ALA A CA 1
ATOM 1592 C C . ALA A 1 201 ? 14.339 17.348 -32.226 1.00 88.00 201 ALA A C 1
ATOM 1594 O O . ALA A 1 201 ? 13.296 16.941 -32.739 1.00 88.00 201 ALA A O 1
ATOM 1595 N N . ASN A 1 202 ? 15.279 17.965 -32.943 1.00 87.75 202 ASN A N 1
ATOM 1596 C CA . ASN A 1 202 ? 15.151 18.192 -34.379 1.00 87.75 202 ASN A CA 1
ATOM 1597 C C . ASN A 1 202 ? 15.233 16.882 -35.173 1.00 87.75 202 ASN A C 1
ATOM 1599 O O . ASN A 1 202 ? 14.416 16.676 -36.064 1.00 87.75 202 ASN A O 1
ATOM 1603 N N . LEU A 1 203 ? 16.123 15.953 -34.811 1.00 87.38 203 LEU A N 1
ATOM 1604 C CA . LEU A 1 203 ? 16.226 14.639 -35.457 1.00 87.38 203 LEU A CA 1
ATOM 1605 C C . LEU A 1 203 ? 14.930 13.817 -35.327 1.00 87.38 203 LEU A C 1
ATOM 1607 O O . LEU A 1 203 ? 14.502 13.187 -36.294 1.00 87.38 203 LEU A O 1
ATOM 1611 N N . VAL A 1 204 ? 14.284 13.852 -34.157 1.00 86.94 204 VAL A N 1
ATOM 1612 C CA . VAL A 1 204 ? 12.971 13.222 -33.934 1.00 86.94 204 VAL A CA 1
ATOM 1613 C C . VAL A 1 204 ? 11.883 13.909 -34.769 1.00 86.94 204 VAL A C 1
ATOM 1615 O O . VAL A 1 204 ? 11.135 13.222 -35.464 1.00 86.94 204 VAL A O 1
ATOM 1618 N N . ARG A 1 205 ? 11.828 15.251 -34.768 1.00 83.31 205 ARG A N 1
ATOM 1619 C CA . ARG A 1 205 ? 10.844 16.033 -35.546 1.00 83.31 205 ARG A CA 1
ATOM 1620 C C . ARG A 1 205 ? 10.955 15.803 -37.050 1.00 83.31 205 ARG A C 1
ATOM 1622 O O . ARG A 1 205 ? 9.929 15.601 -37.687 1.00 83.31 205 ARG A O 1
ATOM 1629 N N . THR A 1 206 ? 12.163 15.816 -37.615 1.00 75.25 206 THR A N 1
ATOM 1630 C CA . THR A 1 206 ? 12.376 15.621 -39.060 1.00 75.25 206 THR A CA 1
ATOM 1631 C C . THR A 1 206 ? 11.836 14.267 -39.514 1.00 75.25 206 THR A C 1
ATOM 1633 O O . THR A 1 206 ? 11.125 14.202 -40.513 1.00 75.25 206 THR A O 1
ATOM 1636 N N . ARG A 1 207 ? 12.073 13.206 -38.732 1.00 70.44 207 ARG A N 1
ATOM 1637 C CA . ARG A 1 207 ? 11.529 11.864 -39.002 1.00 70.44 207 ARG A CA 1
ATOM 1638 C C . ARG A 1 207 ? 10.003 11.821 -38.901 1.00 70.44 207 ARG A C 1
ATOM 1640 O O . ARG A 1 207 ? 9.356 11.242 -39.757 1.00 70.44 207 ARG A O 1
ATOM 1647 N N . SER A 1 208 ? 9.412 12.505 -37.920 1.00 67.12 208 SER A N 1
ATOM 1648 C CA . SER A 1 208 ? 7.950 12.675 -37.838 1.00 67.12 208 SER A CA 1
ATOM 1649 C C . SER A 1 208 ? 7.359 13.569 -38.944 1.00 67.12 208 SER A C 1
ATOM 1651 O O . SER A 1 208 ? 6.148 13.590 -39.132 1.00 67.12 208 SER A O 1
ATOM 1653 N N . GLY A 1 209 ? 8.180 14.331 -39.673 1.00 56.09 209 GLY A N 1
ATOM 1654 C CA . GLY A 1 209 ? 7.741 15.147 -40.809 1.00 56.09 209 GLY A CA 1
ATOM 1655 C C . GLY A 1 209 ? 7.579 14.343 -42.102 1.00 56.09 209 GLY A C 1
ATOM 1656 O O . GLY A 1 209 ? 6.612 14.552 -42.831 1.00 56.09 209 GLY A O 1
ATOM 1657 N N . GLN A 1 210 ? 8.486 13.391 -42.352 1.00 53.50 210 GLN A N 1
ATOM 1658 C CA . GLN A 1 210 ? 8.461 12.511 -43.534 1.00 53.50 210 GLN A CA 1
ATOM 1659 C C . GLN A 1 210 ? 7.260 11.544 -43.530 1.00 53.50 210 GLN A C 1
ATOM 1661 O O . GLN A 1 210 ? 6.810 11.092 -44.583 1.00 53.50 210 GLN A O 1
ATOM 1666 N N . GLU A 1 211 ? 6.681 11.312 -42.348 1.00 51.00 211 GLU A N 1
ATOM 1667 C CA . GLU A 1 211 ? 5.493 10.489 -42.108 1.00 51.00 211 GLU A CA 1
ATOM 1668 C C . GLU A 1 211 ? 4.300 10.864 -43.011 1.00 51.00 211 GLU A C 1
ATOM 1670 O O . GLU A 1 211 ? 3.597 9.975 -43.489 1.00 51.00 211 GLU A O 1
ATOM 1675 N N . LYS A 1 212 ? 4.091 12.155 -43.314 1.00 50.09 212 LYS A N 1
ATOM 1676 C CA . LYS A 1 212 ? 2.945 12.606 -44.129 1.00 50.09 212 LYS A CA 1
ATOM 1677 C C . LYS A 1 212 ? 3.073 12.357 -45.631 1.00 50.09 212 LYS A C 1
ATOM 1679 O O . LYS A 1 212 ? 2.046 12.204 -46.273 1.00 50.09 212 LYS A O 1
ATOM 1684 N N . GLU A 1 213 ? 4.280 12.330 -46.195 1.00 48.72 213 GLU A N 1
ATOM 1685 C CA . GLU A 1 213 ? 4.459 12.098 -47.641 1.00 48.72 213 GLU A CA 1
ATOM 1686 C C . GLU A 1 213 ? 4.593 10.607 -47.986 1.00 48.72 213 GLU A C 1
ATOM 1688 O O . GLU A 1 213 ? 4.281 10.209 -49.106 1.00 48.72 213 GLU A O 1
ATOM 1693 N N . TYR A 1 214 ? 5.032 9.768 -47.039 1.00 46.25 214 TYR A N 1
ATOM 1694 C CA . TYR A 1 214 ? 5.259 8.339 -47.292 1.00 46.25 214 TYR A CA 1
ATOM 1695 C C . TYR A 1 214 ? 4.078 7.435 -46.888 1.00 46.25 214 TYR A C 1
ATOM 1697 O O . TYR A 1 214 ? 3.844 6.405 -47.527 1.00 46.25 214 TYR A O 1
ATOM 1705 N N . MET A 1 215 ? 3.298 7.804 -45.861 1.00 44.66 215 MET A N 1
ATOM 1706 C CA . MET A 1 215 ? 2.155 6.992 -45.400 1.00 44.66 215 MET A CA 1
ATOM 1707 C C . MET A 1 215 ? 1.008 6.907 -46.417 1.00 44.66 215 MET A C 1
ATOM 1709 O O . MET A 1 215 ? 0.294 5.906 -46.427 1.00 44.66 215 MET A O 1
ATOM 1713 N N . ASP A 1 216 ? 0.875 7.891 -4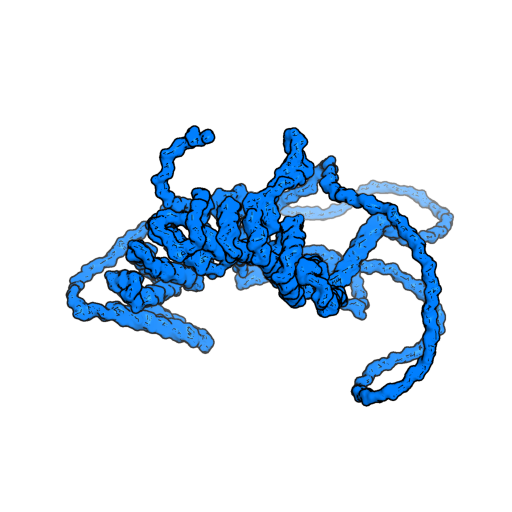7.312 1.00 48.19 216 ASP A N 1
ATOM 1714 C CA . ASP A 1 216 ? -0.103 7.865 -48.411 1.00 48.19 216 ASP A CA 1
ATOM 1715 C C . ASP A 1 216 ? 0.220 6.799 -49.484 1.00 48.19 216 ASP A C 1
ATOM 1717 O O . ASP A 1 216 ? -0.598 6.547 -50.370 1.00 48.19 216 ASP A O 1
ATOM 1721 N N . LEU A 1 217 ? 1.392 6.147 -49.413 1.00 50.31 217 LEU A N 1
ATOM 1722 C CA . LEU A 1 217 ? 1.874 5.211 -50.434 1.00 50.31 217 LEU A CA 1
ATOM 1723 C C . LEU A 1 217 ? 2.010 3.750 -49.966 1.00 50.31 217 LEU A C 1
ATOM 1725 O O . LEU A 1 217 ? 1.805 2.855 -50.789 1.00 50.31 217 LEU A O 1
ATOM 1729 N N . VAL A 1 218 ? 2.360 3.458 -48.699 1.00 51.59 218 VAL A N 1
ATOM 1730 C CA . VAL A 1 218 ? 2.662 2.069 -48.267 1.00 51.59 218 VAL A CA 1
ATOM 1731 C C . VAL A 1 218 ? 2.235 1.734 -46.820 1.00 51.59 218 VAL A C 1
ATOM 1733 O O . VAL A 1 218 ? 2.943 2.028 -45.867 1.00 51.59 218 VAL A O 1
ATOM 1736 N N . HIS A 1 219 ? 1.117 1.006 -46.692 1.00 46.66 219 HIS A N 1
ATOM 1737 C CA . HIS A 1 219 ? 0.657 0.141 -45.577 1.00 46.66 219 HIS A CA 1
ATOM 1738 C C . HIS A 1 219 ? 1.030 0.464 -44.093 1.00 46.66 219 HIS A C 1
ATOM 1740 O O . HIS A 1 219 ? 2.181 0.283 -43.689 1.00 46.66 219 HIS A O 1
ATOM 1746 N N . PRO A 1 220 ? 0.038 0.668 -43.189 1.00 42.22 220 PRO A N 1
ATOM 1747 C CA . PRO A 1 220 ? 0.255 1.016 -41.767 1.00 42.22 220 PRO A CA 1
ATOM 1748 C C . PRO A 1 220 ? 1.019 0.017 -40.871 1.00 42.22 220 PRO A C 1
ATOM 1750 O O . PRO A 1 220 ? 1.288 0.317 -39.710 1.00 42.22 220 PRO A O 1
ATOM 1753 N N . SER A 1 221 ? 1.316 -1.202 -41.331 1.00 47.06 221 SER A N 1
ATOM 1754 C CA . SER A 1 221 ? 1.749 -2.309 -40.456 1.00 47.06 221 SER A CA 1
ATOM 1755 C C . SER A 1 221 ? 3.257 -2.374 -40.181 1.00 47.06 221 SER A C 1
ATOM 1757 O O . SER A 1 221 ? 3.691 -3.198 -39.375 1.00 47.06 221 SER A O 1
ATOM 1759 N N . LYS A 1 222 ? 4.071 -1.546 -40.847 1.00 51.25 222 LYS A N 1
ATOM 1760 C CA . LYS A 1 222 ? 5.518 -1.437 -40.611 1.00 51.25 222 LYS A CA 1
ATOM 1761 C C . LYS A 1 222 ? 5.969 0.004 -40.840 1.00 51.25 222 LYS A C 1
ATOM 1763 O O . LYS A 1 222 ? 6.291 0.363 -41.963 1.00 51.25 222 LYS A O 1
ATOM 1768 N N . CYS A 1 223 ? 6.072 0.794 -39.773 1.00 58.00 223 CYS A N 1
ATOM 1769 C CA . CYS A 1 223 ? 6.794 2.066 -39.803 1.00 58.00 223 CYS A CA 1
ATOM 1770 C C . CYS A 1 223 ? 8.131 1.919 -39.045 1.00 58.00 223 CYS A C 1
ATOM 1772 O O . CYS A 1 223 ? 8.153 2.016 -37.810 1.00 58.00 223 CYS A O 1
ATOM 1774 N N . PRO A 1 224 ? 9.256 1.649 -39.744 1.00 71.19 224 PRO A N 1
ATOM 1775 C CA . PRO A 1 224 ? 10.576 1.556 -39.118 1.00 71.19 224 PRO A CA 1
ATOM 1776 C C . PRO A 1 224 ? 10.981 2.847 -38.404 1.00 71.19 224 PRO A C 1
ATOM 1778 O O . PRO A 1 224 ? 11.706 2.795 -37.415 1.00 71.19 224 PRO A O 1
ATOM 1781 N N . GLU A 1 225 ? 10.496 3.996 -38.872 1.00 75.75 225 GLU A N 1
ATOM 1782 C CA . GLU A 1 225 ? 10.847 5.321 -38.358 1.00 75.75 225 GLU A CA 1
ATOM 1783 C C . GLU A 1 225 ? 10.302 5.560 -36.947 1.00 75.75 225 GLU A C 1
ATOM 1785 O O . GLU A 1 225 ? 11.052 6.009 -36.080 1.00 75.75 225 GLU A O 1
ATOM 1790 N N . ILE A 1 226 ? 9.060 5.148 -36.657 1.00 82.62 226 ILE A N 1
ATOM 1791 C CA . ILE A 1 226 ? 8.513 5.177 -35.288 1.00 82.62 226 ILE A CA 1
ATOM 1792 C C . ILE A 1 226 ? 9.346 4.277 -34.366 1.00 82.62 226 ILE A C 1
ATOM 1794 O O . ILE A 1 226 ? 9.702 4.691 -33.264 1.00 82.62 226 ILE A O 1
ATOM 1798 N N . LEU A 1 227 ? 9.734 3.078 -34.819 1.00 86.12 227 LEU A N 1
ATOM 1799 C CA . LEU A 1 227 ? 10.596 2.184 -34.036 1.00 86.12 227 LEU A CA 1
ATOM 1800 C C . LEU A 1 227 ? 11.996 2.787 -33.810 1.00 86.12 227 LEU A C 1
ATOM 1802 O O . LEU A 1 227 ? 12.553 2.658 -32.721 1.00 86.12 227 LEU A O 1
ATOM 1806 N N . LEU A 1 228 ? 12.566 3.469 -34.806 1.00 87.62 228 LEU A N 1
ATOM 1807 C CA . LEU A 1 228 ? 13.841 4.183 -34.686 1.00 87.62 228 LEU A CA 1
ATOM 1808 C C . LEU A 1 228 ? 13.742 5.383 -33.735 1.00 87.62 228 LEU A C 1
ATOM 1810 O O . LEU A 1 228 ? 14.674 5.610 -32.965 1.00 87.62 228 LEU A O 1
ATOM 1814 N N . ASN A 1 229 ? 12.625 6.113 -33.741 1.00 90.44 229 ASN A N 1
ATOM 1815 C CA . ASN A 1 229 ? 12.359 7.200 -32.801 1.00 90.44 229 ASN A CA 1
ATOM 1816 C C . ASN A 1 229 ? 12.186 6.665 -31.374 1.00 90.44 229 ASN A C 1
ATOM 1818 O O . ASN A 1 229 ? 12.845 7.167 -30.469 1.00 90.44 229 ASN A O 1
ATOM 1822 N N . ILE A 1 230 ? 11.419 5.588 -31.171 1.00 92.06 230 ILE A N 1
ATOM 1823 C CA . ILE A 1 230 ? 11.322 4.889 -29.878 1.00 92.06 230 ILE A CA 1
ATOM 1824 C C . ILE A 1 230 ? 12.711 4.482 -29.379 1.00 92.06 230 ILE A C 1
ATOM 1826 O O . ILE A 1 230 ? 13.061 4.787 -28.238 1.00 92.06 230 ILE A O 1
ATOM 1830 N N . LYS A 1 231 ? 13.535 3.857 -30.230 1.00 92.38 231 LYS A N 1
ATOM 1831 C CA . LYS A 1 231 ? 14.902 3.433 -29.882 1.00 92.38 231 LYS A CA 1
ATOM 1832 C C . LYS A 1 231 ? 15.795 4.614 -29.497 1.00 92.38 231 LYS A C 1
ATOM 1834 O O . LYS A 1 231 ? 16.484 4.547 -28.480 1.00 92.38 231 LYS A O 1
ATOM 1839 N N . LEU A 1 232 ? 15.762 5.690 -30.284 1.00 93.38 232 LEU A N 1
ATOM 1840 C CA . LEU A 1 232 ? 16.548 6.904 -30.062 1.00 93.38 232 LEU A CA 1
ATOM 1841 C C . LEU A 1 232 ? 16.145 7.607 -28.759 1.00 93.38 232 LEU A C 1
ATOM 1843 O O . LEU A 1 232 ? 16.995 7.850 -27.907 1.00 93.38 232 LEU A O 1
ATOM 1847 N N . ILE A 1 233 ? 14.850 7.883 -28.585 1.00 94.38 233 ILE A N 1
ATOM 1848 C CA . ILE A 1 233 ? 14.310 8.589 -27.418 1.00 94.38 233 ILE A CA 1
ATOM 1849 C C . ILE A 1 233 ? 14.490 7.749 -26.150 1.00 94.38 233 ILE A C 1
ATOM 1851 O O . ILE A 1 233 ? 14.869 8.294 -25.118 1.00 94.38 233 ILE A O 1
ATOM 1855 N N . SER A 1 234 ? 14.300 6.426 -26.218 1.00 94.56 234 SER A N 1
ATOM 1856 C CA . SER A 1 234 ? 14.564 5.540 -25.074 1.00 94.56 234 SER A CA 1
ATOM 1857 C C . SER A 1 234 ? 16.022 5.618 -24.633 1.00 94.56 234 SER A C 1
ATOM 1859 O O . SER A 1 234 ? 16.280 5.803 -23.448 1.00 94.56 234 SER A O 1
ATOM 1861 N N . ARG A 1 235 ? 16.985 5.535 -25.565 1.00 92.69 235 ARG A N 1
ATOM 1862 C CA . ARG A 1 235 ? 18.409 5.686 -25.224 1.00 92.69 235 ARG A CA 1
ATOM 1863 C C . ARG A 1 235 ? 18.705 7.073 -24.664 1.00 92.69 235 ARG A C 1
ATOM 1865 O O . ARG A 1 235 ? 19.337 7.169 -23.621 1.00 92.69 235 ARG A O 1
ATOM 1872 N N . TYR A 1 236 ? 18.192 8.132 -25.288 1.00 93.38 236 TYR A N 1
ATOM 1873 C CA . TYR A 1 236 ? 18.388 9.502 -24.813 1.00 93.38 236 TYR A CA 1
ATOM 1874 C C . TYR A 1 236 ? 17.844 9.717 -23.390 1.00 93.38 236 TYR A C 1
ATOM 1876 O O . TYR A 1 236 ? 18.541 10.261 -22.534 1.00 93.38 236 TYR A O 1
ATOM 1884 N N . ILE A 1 237 ? 16.646 9.207 -23.090 1.00 93.94 237 ILE A N 1
ATOM 1885 C CA . ILE A 1 237 ? 16.085 9.232 -21.735 1.00 93.94 237 ILE A CA 1
ATOM 1886 C C . ILE A 1 237 ? 16.981 8.454 -20.764 1.00 93.94 237 ILE A C 1
ATOM 1888 O O . ILE A 1 237 ? 17.411 9.010 -19.755 1.00 93.94 237 ILE A O 1
ATOM 1892 N N . ILE A 1 238 ? 17.266 7.184 -21.063 1.00 92.12 238 ILE A N 1
ATOM 1893 C CA . ILE A 1 238 ? 17.900 6.246 -20.127 1.00 92.12 238 ILE A CA 1
ATOM 1894 C C . ILE A 1 238 ? 19.382 6.557 -19.885 1.00 92.12 238 ILE A C 1
ATOM 1896 O O . ILE A 1 238 ? 19.843 6.454 -18.749 1.00 92.12 238 ILE A O 1
ATOM 1900 N N . GLU A 1 239 ? 20.118 6.952 -20.923 1.00 89.25 239 GLU A N 1
ATOM 1901 C CA . GLU A 1 239 ? 21.580 7.096 -20.898 1.00 89.25 239 GLU A CA 1
ATOM 1902 C C . GLU A 1 239 ? 22.030 8.549 -20.662 1.00 89.25 239 GLU A C 1
ATOM 1904 O O . GLU A 1 239 ? 23.132 8.754 -20.146 1.00 89.25 239 GLU A O 1
ATOM 1909 N N . VAL A 1 240 ? 21.183 9.541 -20.988 1.00 89.25 240 VAL A N 1
ATOM 1910 C CA . VAL A 1 240 ? 21.503 10.979 -20.900 1.00 89.25 240 VAL A CA 1
ATOM 1911 C C . VAL A 1 240 ? 20.589 11.728 -19.923 1.00 89.25 240 VAL A C 1
ATOM 1913 O O . VAL A 1 240 ? 21.077 12.215 -18.905 1.00 89.25 240 VAL A O 1
ATOM 1916 N N . LEU A 1 241 ? 19.275 11.830 -20.161 1.00 87.88 241 LEU A N 1
ATOM 1917 C CA . LEU A 1 241 ? 18.391 12.700 -19.353 1.00 87.88 241 LEU A CA 1
ATOM 1918 C C . LEU A 1 241 ? 18.227 12.254 -17.889 1.00 87.88 241 LEU A C 1
ATOM 1920 O O . LEU A 1 241 ? 18.004 13.086 -17.009 1.00 87.88 241 LEU A O 1
ATOM 1924 N N . THR A 1 242 ? 18.361 10.959 -17.600 1.00 86.44 242 THR A N 1
ATOM 1925 C CA . THR A 1 242 ? 18.417 10.433 -16.220 1.00 86.44 242 THR A CA 1
ATOM 1926 C C . THR A 1 242 ? 19.638 10.934 -15.439 1.00 86.44 242 THR A C 1
ATOM 1928 O O . THR A 1 242 ? 19.602 10.945 -14.208 1.00 86.44 242 THR A O 1
ATOM 1931 N N . ARG A 1 243 ? 20.702 11.344 -16.149 1.00 84.50 243 ARG A N 1
ATOM 1932 C CA . ARG A 1 243 ? 22.005 11.786 -15.624 1.00 84.50 243 ARG A CA 1
ATOM 1933 C C . ARG A 1 243 ? 22.265 13.290 -15.820 1.00 84.50 243 ARG A C 1
ATOM 1935 O O . ARG A 1 243 ? 23.142 13.832 -15.149 1.00 84.50 243 ARG A O 1
ATOM 1942 N N . LYS A 1 244 ? 21.520 13.972 -16.702 1.00 83.94 244 LYS A N 1
ATOM 1943 C CA . LYS A 1 244 ? 21.610 15.427 -16.928 1.00 83.94 244 LYS A CA 1
ATOM 1944 C C . LYS A 1 244 ? 21.237 16.170 -15.638 1.00 83.94 244 LYS A C 1
ATOM 1946 O O . LYS A 1 244 ? 20.195 15.908 -15.044 1.00 83.94 244 LYS A O 1
ATOM 1951 N N . LYS A 1 245 ? 22.093 17.108 -15.208 1.00 79.50 245 LYS A N 1
ATOM 1952 C CA . LYS A 1 245 ? 21.932 17.865 -13.949 1.00 79.50 245 LYS A CA 1
ATOM 1953 C C . LYS A 1 245 ? 20.622 18.664 -13.901 1.00 79.50 245 LYS A C 1
ATOM 1955 O O . LYS A 1 245 ? 19.971 18.696 -12.862 1.00 79.50 245 LYS A O 1
ATOM 1960 N N . ASN A 1 246 ? 20.257 19.278 -15.025 1.00 81.81 246 ASN A N 1
ATOM 1961 C CA . ASN A 1 246 ? 18.989 19.973 -15.220 1.00 81.81 246 ASN A CA 1
ATOM 1962 C C . ASN A 1 246 ? 18.151 19.119 -16.178 1.00 81.81 246 ASN A C 1
ATOM 1964 O O . ASN A 1 246 ? 18.486 19.027 -17.357 1.00 81.81 246 ASN A O 1
ATOM 1968 N N . ASN A 1 247 ? 17.104 18.458 -15.683 1.00 84.88 247 ASN A N 1
ATOM 1969 C CA . ASN A 1 247 ? 16.294 17.522 -16.470 1.00 84.88 247 ASN A CA 1
ATOM 1970 C C . ASN A 1 247 ? 14.796 17.877 -16.476 1.00 84.88 247 ASN A C 1
ATOM 1972 O O . ASN A 1 247 ? 13.932 17.001 -16.469 1.00 84.88 247 ASN A O 1
ATOM 1976 N N . GLU A 1 248 ? 14.488 19.176 -16.519 1.00 88.25 248 GLU A N 1
ATOM 1977 C CA . GLU A 1 248 ? 13.119 19.717 -16.504 1.00 88.25 248 GLU A CA 1
ATOM 1978 C C . GLU A 1 248 ? 12.254 19.229 -17.680 1.00 88.25 248 GLU A C 1
ATOM 1980 O O . GLU A 1 248 ? 11.039 19.080 -17.535 1.00 88.25 248 GLU A O 1
ATOM 1985 N N . ASP A 1 249 ? 1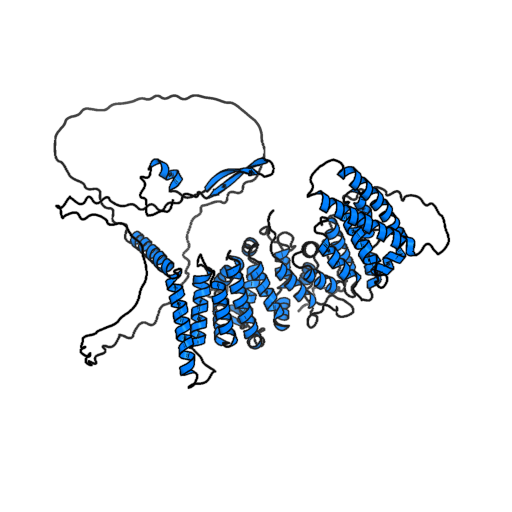2.871 18.907 -18.820 1.00 89.31 249 ASP A N 1
ATOM 1986 C CA . ASP A 1 249 ? 12.204 18.369 -20.009 1.00 89.31 249 ASP A CA 1
ATOM 1987 C C . ASP A 1 249 ? 11.984 16.845 -19.980 1.00 89.31 249 ASP A C 1
ATOM 1989 O O . ASP A 1 249 ? 11.204 16.318 -20.779 1.00 89.31 249 ASP A O 1
ATOM 1993 N N . LEU A 1 250 ? 12.579 16.112 -19.028 1.00 93.31 250 LEU A N 1
ATOM 1994 C CA . LEU A 1 250 ? 12.423 14.654 -18.903 1.00 93.31 250 LEU A CA 1
ATOM 1995 C C . LEU A 1 250 ? 10.949 14.184 -18.841 1.00 93.31 250 LEU A C 1
ATOM 1997 O O . LEU A 1 250 ? 10.628 13.182 -19.486 1.00 93.31 250 LEU A O 1
ATOM 2001 N N . PRO A 1 251 ? 10.009 14.872 -18.156 1.00 95.38 251 PRO A N 1
ATOM 2002 C CA . PRO A 1 251 ? 8.590 14.521 -18.207 1.00 95.38 251 PRO A CA 1
ATOM 2003 C C . PRO A 1 251 ? 7.969 14.684 -19.602 1.00 95.38 251 PRO A C 1
ATOM 2005 O O . PRO A 1 251 ? 7.129 13.865 -19.980 1.00 95.38 251 PRO A O 1
ATOM 2008 N N . LYS A 1 252 ? 8.394 15.692 -20.381 1.00 94.25 252 LYS A N 1
ATOM 2009 C CA . LYS A 1 252 ? 7.910 15.935 -21.753 1.00 94.25 252 LYS A CA 1
ATOM 2010 C C . LYS A 1 252 ? 8.405 14.833 -22.689 1.00 94.25 252 LYS A C 1
ATOM 2012 O O . LYS A 1 252 ? 7.602 14.222 -23.394 1.00 94.25 252 LYS A O 1
ATOM 2017 N N . TRP A 1 253 ? 9.696 14.503 -22.618 1.00 95.25 253 TRP A N 1
ATOM 2018 C CA . TRP A 1 253 ? 10.293 13.376 -23.341 1.00 95.25 253 TRP A CA 1
ATOM 2019 C C . TRP A 1 253 ? 9.643 12.037 -22.976 1.00 95.25 253 TRP A C 1
ATOM 2021 O O . TRP A 1 253 ? 9.284 11.261 -23.861 1.00 95.25 253 TRP A O 1
ATOM 2031 N N . GLY A 1 254 ? 9.410 11.790 -21.684 1.00 96.25 254 GLY A N 1
ATOM 2032 C CA . GLY A 1 254 ? 8.704 10.603 -21.204 1.00 96.25 254 GLY A CA 1
ATOM 2033 C C . GLY A 1 254 ? 7.261 10.513 -21.710 1.00 96.25 254 GLY A C 1
ATOM 2034 O O . GLY A 1 254 ? 6.814 9.438 -22.108 1.00 96.25 254 GLY A O 1
ATOM 2035 N N . GLN A 1 255 ? 6.528 11.630 -21.750 1.00 95.88 255 GLN A N 1
ATOM 2036 C CA . GLN A 1 255 ? 5.182 11.682 -22.329 1.00 95.88 255 GLN A CA 1
ATOM 2037 C C . GLN A 1 255 ? 5.198 11.421 -23.840 1.00 95.88 255 GLN A C 1
ATOM 2039 O O . GLN A 1 255 ? 4.372 10.647 -24.323 1.00 95.88 255 GLN A O 1
ATOM 2044 N N . HIS A 1 256 ? 6.147 12.007 -24.572 1.00 94.25 256 HIS A N 1
ATOM 2045 C CA . HIS A 1 256 ? 6.292 11.771 -26.005 1.00 94.25 256 HIS A CA 1
ATOM 2046 C C . HIS A 1 256 ? 6.606 10.295 -26.297 1.00 94.25 256 HIS A C 1
ATOM 2048 O O . HIS A 1 256 ? 5.873 9.663 -27.055 1.00 94.25 256 HIS A O 1
ATOM 2054 N N . LEU A 1 257 ? 7.580 9.688 -25.612 1.00 95.56 257 LEU A N 1
ATOM 2055 C CA . LEU A 1 257 ? 7.860 8.255 -25.756 1.00 95.56 257 LEU A CA 1
ATOM 2056 C C . LEU A 1 257 ? 6.642 7.381 -25.398 1.00 95.56 257 LEU A C 1
ATOM 2058 O O . LEU A 1 257 ? 6.334 6.435 -26.119 1.00 95.56 257 LEU A O 1
ATOM 2062 N N . THR A 1 258 ? 5.890 7.747 -24.352 1.00 95.62 258 THR A N 1
ATOM 2063 C CA . THR A 1 258 ? 4.633 7.061 -23.991 1.00 95.62 258 THR A CA 1
ATOM 2064 C C . THR A 1 258 ? 3.607 7.098 -25.132 1.00 95.62 258 THR A C 1
ATOM 2066 O O . THR A 1 258 ? 2.947 6.092 -25.375 1.00 95.62 258 THR A O 1
ATOM 2069 N N . SER A 1 259 ? 3.478 8.218 -25.857 1.00 93.44 259 SER A N 1
ATOM 2070 C CA . SER A 1 259 ? 2.578 8.304 -27.023 1.00 93.44 259 SER A CA 1
ATOM 2071 C C . SER A 1 259 ? 3.029 7.434 -28.202 1.00 93.44 259 SER A C 1
ATOM 2073 O O . SER A 1 259 ? 2.191 6.812 -28.847 1.00 93.44 259 SER A O 1
ATOM 2075 N N . LEU A 1 260 ? 4.340 7.308 -28.445 1.00 91.00 260 LEU A N 1
ATOM 2076 C CA . LEU A 1 260 ? 4.865 6.448 -29.513 1.00 91.00 260 LEU A CA 1
ATOM 2077 C C . LEU A 1 260 ? 4.636 4.955 -29.223 1.00 91.00 260 LEU A C 1
ATOM 2079 O O . LEU A 1 260 ? 4.385 4.181 -30.146 1.00 91.00 260 LEU A O 1
ATOM 2083 N N . PHE A 1 261 ? 4.668 4.549 -27.949 1.00 93.31 261 PHE A N 1
ATOM 2084 C CA . PHE A 1 261 ? 4.364 3.175 -27.538 1.00 93.31 261 PHE A CA 1
ATOM 2085 C C . PHE A 1 261 ? 2.928 2.743 -27.864 1.00 93.31 261 PHE A C 1
ATOM 2087 O O . PHE A 1 261 ? 2.729 1.601 -28.272 1.00 93.31 261 PHE A O 1
ATOM 2094 N N . GLN A 1 262 ? 1.935 3.634 -27.734 1.00 88.50 262 GLN A N 1
ATOM 2095 C CA . GLN A 1 262 ? 0.505 3.291 -27.864 1.00 88.50 262 GLN A CA 1
ATOM 2096 C C . GLN A 1 262 ? 0.147 2.585 -29.181 1.00 88.50 262 GLN A C 1
ATOM 2098 O O . GLN A 1 262 ? -0.751 1.749 -29.191 1.00 88.50 262 GLN A O 1
ATOM 2103 N N . ASN A 1 263 ? 0.875 2.882 -30.262 1.00 78.56 263 ASN A N 1
ATOM 2104 C CA . ASN A 1 263 ? 0.652 2.317 -31.594 1.00 78.56 263 ASN A CA 1
ATOM 2105 C C . ASN A 1 263 ? 1.825 1.442 -32.086 1.00 78.56 263 ASN A C 1
ATOM 2107 O O . ASN A 1 263 ? 1.920 1.159 -33.279 1.00 78.56 263 ASN A O 1
ATOM 2111 N N . ASN A 1 264 ? 2.753 1.029 -31.209 1.00 87.81 264 ASN A N 1
ATOM 2112 C CA . ASN A 1 264 ? 3.968 0.317 -31.619 1.00 87.81 264 ASN A CA 1
ATOM 2113 C C . ASN A 1 264 ? 4.364 -0.815 -30.652 1.00 87.81 264 ASN A C 1
ATOM 2115 O O . ASN A 1 264 ? 5.306 -0.701 -29.866 1.00 87.81 264 ASN A O 1
ATOM 2119 N N . ILE A 1 265 ? 3.667 -1.950 -30.775 1.00 91.06 265 ILE A N 1
ATOM 2120 C CA . ILE A 1 265 ? 3.941 -3.192 -30.027 1.00 91.06 265 ILE A CA 1
ATOM 2121 C C . ILE A 1 265 ? 5.422 -3.631 -30.142 1.00 91.06 265 ILE A C 1
ATOM 2123 O O . ILE A 1 265 ? 6.021 -3.897 -29.099 1.00 91.06 265 ILE A O 1
ATOM 2127 N N . PRO A 1 266 ? 6.073 -3.648 -31.332 1.00 91.31 266 PRO A N 1
ATOM 2128 C CA . PRO A 1 266 ? 7.494 -4.006 -31.434 1.00 91.31 266 PRO A CA 1
ATOM 2129 C C . PRO A 1 266 ? 8.430 -3.050 -30.680 1.00 91.31 266 PRO A C 1
ATOM 2131 O O . PRO A 1 266 ? 9.469 -3.470 -30.178 1.00 91.31 266 PRO A O 1
ATOM 2134 N N . GLY A 1 267 ? 8.072 -1.767 -30.588 1.00 91.62 267 GLY A N 1
ATOM 2135 C CA . GLY A 1 267 ? 8.808 -0.756 -29.834 1.00 91.62 267 GLY A CA 1
ATOM 2136 C C . GLY A 1 267 ? 8.669 -0.927 -28.324 1.00 91.62 267 GLY A C 1
ATOM 2137 O O . GLY A 1 267 ? 9.665 -0.789 -27.614 1.00 91.62 267 GLY A O 1
ATOM 2138 N N . CYS A 1 268 ? 7.476 -1.288 -27.839 1.00 95.50 268 CYS A N 1
ATOM 2139 C CA . CYS A 1 268 ? 7.273 -1.690 -26.446 1.00 95.50 268 CYS A CA 1
ATOM 2140 C C . CYS A 1 268 ? 8.092 -2.938 -26.102 1.00 95.50 268 CYS A C 1
ATOM 2142 O O . CYS A 1 268 ? 8.776 -2.948 -25.080 1.00 95.50 268 CYS A O 1
ATOM 2144 N N . LEU A 1 269 ? 8.042 -3.967 -26.960 1.00 95.12 269 LEU A N 1
ATOM 2145 C CA . LEU A 1 269 ? 8.766 -5.225 -26.759 1.00 95.12 269 LEU A CA 1
ATOM 2146 C C . LEU A 1 269 ? 10.273 -4.964 -26.684 1.00 95.12 269 LEU A C 1
ATOM 2148 O O . LEU A 1 269 ? 10.886 -5.267 -25.667 1.00 95.12 269 LEU A O 1
ATOM 2152 N N . TRP A 1 270 ? 10.836 -4.279 -27.684 1.00 95.25 270 TRP A N 1
ATOM 2153 C CA . TRP A 1 270 ? 12.256 -3.919 -27.708 1.00 95.25 270 TRP A CA 1
ATOM 2154 C C . TRP A 1 270 ? 12.694 -3.099 -26.482 1.00 95.25 270 TRP A C 1
ATOM 2156 O O . TRP A 1 270 ? 13.799 -3.285 -25.967 1.00 95.25 270 TRP A O 1
ATOM 2166 N N . PHE A 1 271 ? 11.847 -2.175 -26.009 1.00 96.62 271 PHE A N 1
ATOM 2167 C CA . PHE A 1 271 ? 12.148 -1.381 -24.818 1.00 96.62 271 PHE A CA 1
ATOM 2168 C C . PHE A 1 271 ? 12.190 -2.255 -23.560 1.00 96.62 271 PHE A C 1
ATOM 2170 O O . PHE A 1 271 ? 13.132 -2.137 -22.776 1.00 96.62 271 PHE A O 1
ATOM 2177 N N . LEU A 1 272 ? 11.217 -3.154 -23.378 1.00 97.06 272 LEU A N 1
ATOM 2178 C CA . LEU A 1 272 ? 11.221 -4.070 -22.239 1.00 97.06 272 LEU A CA 1
ATOM 2179 C C . LEU A 1 272 ? 12.333 -5.117 -22.328 1.00 97.06 272 LEU A C 1
ATOM 2181 O O . LEU A 1 272 ? 12.907 -5.429 -21.295 1.00 97.06 272 LEU A O 1
ATOM 2185 N N . GLU A 1 273 ? 12.692 -5.612 -23.516 1.00 95.12 273 GLU A N 1
ATOM 2186 C CA . GLU A 1 273 ? 13.821 -6.538 -23.698 1.00 95.12 273 GLU A CA 1
ATOM 2187 C C . GLU A 1 273 ? 15.122 -5.877 -23.236 1.00 95.12 273 GLU A C 1
ATOM 2189 O O . GLU A 1 273 ? 15.805 -6.389 -22.352 1.00 95.12 273 GLU A O 1
ATOM 2194 N N . ARG A 1 274 ? 15.394 -4.649 -23.701 1.00 93.56 274 ARG A N 1
ATOM 2195 C CA . ARG A 1 274 ? 16.550 -3.867 -23.237 1.00 93.56 274 ARG A CA 1
ATOM 2196 C C . ARG A 1 274 ? 16.565 -3.660 -21.716 1.00 93.56 274 ARG A C 1
ATOM 2198 O O . ARG A 1 274 ? 17.645 -3.606 -21.136 1.00 93.56 274 ARG A O 1
ATOM 2205 N N . MET A 1 275 ? 15.397 -3.533 -21.084 1.00 94.56 275 MET A N 1
ATOM 2206 C CA . MET A 1 275 ? 15.268 -3.386 -19.630 1.00 94.56 275 MET A CA 1
ATOM 2207 C C . MET A 1 275 ? 15.295 -4.724 -18.866 1.00 94.56 275 MET A C 1
ATOM 2209 O O . MET A 1 275 ? 15.615 -4.714 -17.679 1.00 94.56 275 MET A O 1
ATOM 2213 N N . SER A 1 276 ? 14.972 -5.858 -19.504 1.00 95.00 276 SER A N 1
ATOM 2214 C CA . SER A 1 276 ? 15.106 -7.197 -18.911 1.00 95.00 276 SER A CA 1
ATOM 2215 C C . SER A 1 276 ? 16.541 -7.698 -18.955 1.00 95.00 276 SER A C 1
ATOM 2217 O O . SER A 1 276 ? 16.990 -8.359 -18.024 1.00 95.00 276 SER A O 1
ATOM 2219 N N . ASP A 1 277 ? 17.259 -7.365 -20.023 1.00 92.19 277 ASP A N 1
ATOM 2220 C CA . ASP A 1 277 ? 18.599 -7.887 -20.283 1.00 92.19 277 ASP A CA 1
ATOM 2221 C C . ASP A 1 277 ? 19.674 -7.133 -19.476 1.00 92.19 277 ASP A C 1
ATOM 2223 O O . ASP A 1 277 ? 20.753 -7.667 -19.227 1.00 92.19 277 ASP A O 1
ATOM 2227 N N . ASP A 1 278 ? 19.358 -5.918 -19.006 1.00 92.12 278 ASP A N 1
ATOM 2228 C CA . ASP A 1 278 ? 20.180 -5.119 -18.091 1.00 92.12 278 ASP A CA 1
ATOM 2229 C C . ASP A 1 278 ? 19.442 -4.815 -16.763 1.00 92.12 278 ASP A C 1
ATOM 2231 O O . ASP A 1 278 ? 18.934 -3.705 -16.537 1.00 92.12 278 ASP A O 1
ATOM 2235 N N . PRO A 1 279 ? 19.395 -5.789 -15.831 1.00 92.38 279 PRO A N 1
ATOM 2236 C CA . PRO A 1 279 ? 18.794 -5.588 -14.516 1.00 92.38 279 PRO A CA 1
ATOM 2237 C C . PRO A 1 279 ? 19.572 -4.589 -13.642 1.00 92.38 279 PRO A C 1
ATOM 2239 O O . PRO A 1 279 ? 18.994 -4.025 -12.712 1.00 92.38 279 PRO A O 1
ATOM 2242 N N . LEU A 1 280 ? 20.855 -4.325 -13.926 1.00 91.81 280 LEU A N 1
ATOM 2243 C CA . LEU A 1 280 ? 21.633 -3.326 -13.188 1.00 91.81 280 LEU A CA 1
ATOM 2244 C C . LEU A 1 280 ? 21.146 -1.916 -13.528 1.00 91.81 280 LEU A C 1
ATOM 2246 O O . LEU A 1 280 ? 20.926 -1.118 -12.619 1.00 91.81 280 LEU A O 1
ATOM 2250 N N . THR A 1 281 ? 20.863 -1.627 -14.801 1.00 93.19 281 THR A N 1
ATOM 2251 C CA . THR A 1 281 ? 20.205 -0.373 -15.193 1.00 93.19 281 THR A CA 1
ATOM 2252 C C . THR A 1 281 ? 18.808 -0.251 -14.577 1.00 93.19 281 THR A C 1
ATOM 2254 O O . THR A 1 281 ? 18.456 0.824 -14.088 1.00 93.19 281 THR A O 1
ATOM 2257 N N . LEU A 1 282 ? 18.016 -1.329 -14.520 1.00 93.50 282 LEU A N 1
ATOM 2258 C CA . LEU A 1 282 ? 16.701 -1.308 -13.861 1.00 93.50 282 LEU A CA 1
ATOM 2259 C C . LEU A 1 282 ? 16.804 -0.930 -12.369 1.00 93.50 282 LEU A C 1
ATOM 2261 O O . LEU A 1 282 ? 16.079 -0.047 -11.901 1.00 93.50 282 LEU A O 1
ATOM 2265 N N . ARG A 1 283 ? 17.734 -1.555 -11.638 1.00 94.62 283 ARG A N 1
ATOM 2266 C CA . ARG A 1 283 ? 18.048 -1.247 -10.234 1.00 94.62 283 ARG A CA 1
ATOM 2267 C C . ARG A 1 283 ? 18.540 0.191 -10.063 1.00 94.62 283 ARG A C 1
ATOM 2269 O O . ARG A 1 283 ? 17.982 0.926 -9.248 1.00 94.62 283 ARG A O 1
ATOM 2276 N N . MET A 1 284 ? 19.512 0.617 -10.868 1.00 94.31 284 MET A N 1
ATOM 2277 C CA . MET A 1 284 ? 20.047 1.981 -10.850 1.00 94.31 284 MET A CA 1
ATOM 2278 C C . MET A 1 284 ? 18.921 3.014 -11.014 1.00 94.31 284 MET A C 1
ATOM 2280 O O . MET A 1 284 ? 18.863 3.996 -10.279 1.00 94.31 284 MET A O 1
ATOM 2284 N N . LEU A 1 285 ? 17.993 2.793 -11.950 1.00 94.75 285 LEU A N 1
ATOM 2285 C CA . LEU A 1 285 ? 16.922 3.742 -12.261 1.00 94.75 285 LEU A CA 1
ATOM 2286 C C . LEU A 1 285 ? 15.763 3.749 -11.257 1.00 94.75 285 LEU A C 1
ATOM 2288 O O . LEU A 1 285 ? 15.165 4.806 -11.062 1.00 94.75 285 LEU A O 1
ATOM 2292 N N . LEU A 1 286 ? 15.413 2.609 -10.651 1.00 94.69 286 LEU A N 1
ATOM 2293 C CA . LEU A 1 286 ? 14.268 2.512 -9.731 1.00 94.69 286 LEU A CA 1
ATOM 2294 C C . LEU A 1 286 ? 14.641 2.662 -8.251 1.00 94.69 286 LEU A C 1
ATOM 2296 O O . LEU A 1 286 ? 13.800 3.112 -7.476 1.00 94.69 286 LEU A O 1
ATOM 2300 N N . LEU A 1 287 ? 15.864 2.296 -7.858 1.00 94.00 287 LEU A N 1
ATOM 2301 C CA . LEU A 1 287 ? 16.287 2.204 -6.455 1.00 94.00 287 LEU A CA 1
ATOM 2302 C C . LEU A 1 287 ? 17.412 3.185 -6.112 1.00 94.00 287 LEU A C 1
ATOM 2304 O O . LEU A 1 287 ? 17.313 3.909 -5.124 1.00 94.00 287 LEU A O 1
ATOM 2308 N N . GLU A 1 288 ? 18.468 3.251 -6.921 1.00 93.12 288 GLU A N 1
ATOM 2309 C CA . GLU A 1 288 ? 19.664 4.049 -6.596 1.00 93.12 288 GLU A CA 1
ATOM 2310 C C . GLU A 1 288 ? 19.527 5.515 -7.053 1.00 93.12 288 GLU A C 1
ATOM 2312 O O . GLU A 1 288 ? 20.047 6.427 -6.412 1.00 93.12 288 GLU A O 1
ATOM 2317 N N . CYS A 1 289 ? 18.764 5.778 -8.118 1.00 91.81 289 CYS A N 1
ATOM 2318 C CA . CYS A 1 289 ? 18.531 7.122 -8.642 1.00 91.81 289 CYS A CA 1
ATOM 2319 C C . CYS A 1 289 ? 17.834 8.019 -7.608 1.00 91.81 289 CYS A C 1
ATOM 2321 O O . CYS A 1 289 ? 16.643 7.872 -7.327 1.00 91.81 289 CYS A O 1
ATOM 2323 N N . HIS A 1 290 ? 18.552 9.013 -7.084 1.00 91.00 290 HIS A N 1
ATOM 2324 C CA . HIS A 1 290 ? 18.030 9.937 -6.072 1.00 91.00 290 HIS A CA 1
ATOM 2325 C C . HIS A 1 290 ? 16.999 10.953 -6.596 1.00 91.00 290 HIS A C 1
ATOM 2327 O O . HIS A 1 290 ? 16.327 11.584 -5.785 1.00 91.00 290 HIS A O 1
ATOM 2333 N N . VAL A 1 291 ? 16.838 11.115 -7.917 1.00 92.06 291 VAL A N 1
ATOM 2334 C CA . VAL A 1 291 ? 15.928 12.109 -8.517 1.00 92.06 291 VAL A CA 1
ATOM 2335 C C . VAL A 1 291 ? 14.504 11.535 -8.622 1.00 92.06 291 VAL A C 1
ATOM 2337 O O . VAL A 1 291 ? 14.260 10.678 -9.478 1.00 92.06 291 VAL A O 1
ATOM 2340 N N . PRO A 1 292 ? 13.514 12.005 -7.831 1.00 92.69 292 PRO A N 1
ATOM 2341 C CA . PRO A 1 292 ? 12.191 11.373 -7.796 1.00 92.69 292 PRO A CA 1
ATOM 2342 C C . PRO A 1 292 ? 11.433 11.487 -9.123 1.00 92.69 292 PRO A C 1
ATOM 2344 O O . PRO A 1 292 ? 10.681 10.584 -9.486 1.00 92.69 292 PRO A O 1
ATOM 2347 N N . MET A 1 293 ? 11.644 12.574 -9.875 1.00 93.81 293 MET A N 1
ATOM 2348 C CA . MET A 1 293 ? 11.028 12.757 -11.193 1.00 93.81 293 MET A CA 1
ATOM 2349 C C . MET A 1 293 ? 11.518 11.707 -12.198 1.00 93.81 293 MET A C 1
ATOM 2351 O O . MET A 1 293 ? 10.703 11.111 -12.901 1.00 93.81 293 MET A O 1
ATOM 2355 N N . THR A 1 294 ? 12.820 11.409 -12.205 1.00 94.25 294 THR A N 1
ATOM 2356 C CA . THR A 1 294 ? 13.412 10.365 -13.050 1.00 94.25 294 THR A CA 1
ATOM 2357 C C . THR A 1 294 ? 12.780 9.007 -12.768 1.00 94.25 294 THR A C 1
ATOM 2359 O O . THR A 1 294 ? 12.269 8.366 -13.688 1.00 94.25 294 THR A O 1
ATOM 2362 N N . ARG A 1 295 ? 12.702 8.610 -11.489 1.00 96.00 295 ARG A N 1
ATOM 2363 C CA . ARG A 1 295 ? 12.049 7.354 -11.086 1.00 96.00 295 ARG A CA 1
ATOM 2364 C C . ARG A 1 295 ? 10.584 7.301 -11.528 1.00 96.00 295 ARG A C 1
ATOM 2366 O O . ARG A 1 295 ? 10.121 6.268 -12.007 1.00 96.00 295 ARG A O 1
ATOM 2373 N N . ARG A 1 296 ? 9.841 8.411 -11.393 1.00 96.69 296 ARG A N 1
ATOM 2374 C CA . ARG A 1 296 ? 8.424 8.512 -11.804 1.00 96.69 296 ARG A CA 1
ATOM 2375 C C . ARG A 1 296 ? 8.248 8.342 -13.312 1.00 96.69 296 ARG A C 1
ATOM 2377 O O . ARG A 1 296 ? 7.340 7.623 -13.725 1.00 96.69 296 ARG A O 1
ATOM 2384 N N . VAL A 1 297 ? 9.112 8.953 -14.125 1.00 97.06 297 VAL A N 1
ATOM 2385 C CA . VAL A 1 297 ? 9.079 8.808 -15.589 1.00 97.06 297 VAL A CA 1
ATOM 2386 C C . VAL A 1 297 ? 9.418 7.375 -16.006 1.00 97.06 297 VAL A C 1
ATOM 2388 O O . VAL A 1 297 ? 8.656 6.787 -16.769 1.00 97.06 297 VAL A O 1
ATOM 2391 N N . VAL A 1 298 ? 10.471 6.764 -15.452 1.00 96.81 298 VAL A N 1
ATOM 2392 C CA . VAL A 1 298 ? 10.838 5.362 -15.750 1.00 96.81 298 VAL A CA 1
ATOM 2393 C C . VAL A 1 298 ? 9.723 4.388 -15.347 1.00 96.81 298 VAL A C 1
ATOM 2395 O O . VAL A 1 298 ? 9.301 3.565 -16.157 1.00 96.81 298 VAL A O 1
ATOM 2398 N N . CYS A 1 299 ? 9.173 4.527 -14.136 1.00 98.00 299 CYS A N 1
ATOM 2399 C CA . CYS A 1 299 ? 8.041 3.729 -13.653 1.00 98.00 299 CYS A CA 1
ATOM 2400 C C . CYS A 1 299 ? 6.807 3.860 -14.571 1.00 98.00 299 CYS A C 1
ATOM 2402 O O . CYS A 1 299 ? 6.149 2.859 -14.870 1.00 98.00 299 CYS A O 1
ATOM 2404 N N . LYS A 1 300 ? 6.522 5.070 -15.079 1.00 97.94 300 LYS A N 1
ATOM 2405 C CA . LYS A 1 300 ? 5.439 5.318 -16.043 1.00 97.94 300 LYS A CA 1
ATOM 2406 C C . LYS A 1 300 ? 5.697 4.637 -17.391 1.00 97.94 300 LYS A C 1
ATOM 2408 O O . LYS A 1 300 ? 4.794 3.970 -17.880 1.00 97.94 300 LYS A O 1
ATOM 2413 N N . LEU A 1 301 ? 6.903 4.754 -17.956 1.00 98.25 301 LEU A N 1
ATOM 2414 C CA . LEU A 1 301 ? 7.273 4.119 -19.231 1.00 98.25 301 LEU A CA 1
ATOM 2415 C C . LEU A 1 301 ? 7.143 2.588 -19.164 1.00 98.25 301 LEU A C 1
ATOM 2417 O O . LEU A 1 301 ? 6.520 1.986 -20.040 1.00 98.25 301 LEU A O 1
ATOM 2421 N N . LEU A 1 302 ? 7.663 1.974 -18.093 1.00 98.44 302 LEU A N 1
ATOM 2422 C CA . LEU A 1 302 ? 7.542 0.534 -17.837 1.00 98.44 302 LEU A CA 1
ATOM 2423 C C . LEU A 1 302 ? 6.072 0.117 -17.679 1.00 98.44 302 LEU A C 1
ATOM 2425 O O . LEU A 1 302 ? 5.624 -0.794 -18.368 1.00 98.44 302 LEU A O 1
ATOM 2429 N N . THR A 1 303 ? 5.299 0.839 -16.856 1.00 98.38 303 THR A N 1
ATOM 2430 C CA . THR A 1 303 ? 3.857 0.580 -16.675 1.00 98.38 303 THR A CA 1
ATOM 2431 C C . THR A 1 303 ? 3.100 0.662 -18.004 1.00 98.38 303 THR A C 1
ATOM 2433 O O . THR A 1 303 ? 2.292 -0.211 -18.295 1.00 98.38 303 THR A O 1
ATOM 2436 N N . SER A 1 304 ? 3.368 1.673 -18.840 1.00 98.19 304 SER A N 1
ATOM 2437 C CA . SER A 1 304 ? 2.715 1.816 -20.148 1.00 98.19 304 SER A CA 1
ATOM 2438 C C . SER A 1 304 ? 3.022 0.643 -21.080 1.00 98.19 304 SER A C 1
ATOM 2440 O O . SER A 1 304 ? 2.104 0.113 -21.701 1.00 98.19 304 SER A O 1
ATOM 2442 N N . CYS A 1 305 ? 4.278 0.192 -21.135 1.00 98.38 305 CYS A N 1
ATOM 2443 C CA . CYS A 1 305 ? 4.651 -0.979 -21.928 1.00 98.38 305 CYS A CA 1
ATOM 2444 C C . CYS A 1 305 ? 4.011 -2.266 -21.391 1.00 98.38 305 CYS A C 1
ATOM 2446 O O . CYS A 1 305 ? 3.513 -3.055 -22.189 1.00 98.38 305 CYS A O 1
ATOM 2448 N N . PHE A 1 306 ? 3.960 -2.460 -20.066 1.00 98.44 306 PHE A N 1
ATOM 2449 C CA . PHE A 1 306 ? 3.270 -3.606 -19.464 1.00 98.44 306 PHE A CA 1
ATOM 2450 C C . PHE A 1 306 ? 1.786 -3.633 -19.858 1.00 98.44 306 PHE A C 1
ATOM 2452 O O . PHE A 1 306 ? 1.295 -4.669 -20.295 1.00 98.44 306 PHE A O 1
ATOM 2459 N N . THR A 1 307 ? 1.083 -2.498 -19.770 1.00 97.88 307 THR A N 1
ATOM 2460 C CA . THR A 1 307 ? -0.339 -2.401 -20.144 1.00 97.88 307 THR A CA 1
ATOM 2461 C C . THR A 1 307 ? -0.585 -2.743 -21.615 1.00 97.88 307 THR A C 1
ATOM 2463 O O . THR A 1 307 ? -1.567 -3.413 -21.926 1.00 97.88 307 THR A O 1
ATOM 2466 N N . ILE A 1 308 ? 0.296 -2.302 -22.519 1.00 96.50 308 ILE A N 1
ATOM 2467 C CA . ILE A 1 308 ? 0.173 -2.547 -23.966 1.00 96.50 308 ILE A CA 1
ATOM 2468 C C . ILE A 1 308 ? 0.499 -4.007 -24.320 1.00 96.50 308 ILE A C 1
ATOM 2470 O O . ILE A 1 308 ? -0.153 -4.588 -25.187 1.00 96.50 308 ILE A O 1
ATOM 2474 N N . LEU A 1 309 ? 1.491 -4.609 -23.656 1.00 96.81 309 LEU A N 1
ATOM 2475 C CA . LEU A 1 309 ? 1.994 -5.944 -23.989 1.00 96.81 309 LEU A CA 1
ATOM 2476 C C . LEU A 1 309 ? 1.286 -7.092 -23.261 1.00 96.81 309 LEU A C 1
ATOM 2478 O O . LEU A 1 309 ? 1.235 -8.190 -23.811 1.00 96.81 309 LEU A O 1
ATOM 2482 N N . ALA A 1 310 ? 0.695 -6.870 -22.081 1.00 97.06 310 ALA A N 1
ATOM 2483 C CA . ALA A 1 310 ? 0.056 -7.929 -21.291 1.00 97.06 310 ALA A CA 1
ATOM 2484 C C . ALA A 1 310 ? -0.929 -8.823 -22.086 1.00 97.06 310 ALA A C 1
ATOM 2486 O O . ALA A 1 310 ? -0.846 -10.043 -21.936 1.00 97.06 310 ALA A O 1
ATOM 2487 N N . PRO A 1 311 ? -1.801 -8.310 -22.986 1.00 96.44 311 PRO A N 1
ATOM 2488 C CA . PRO A 1 311 ? -2.678 -9.164 -23.798 1.00 96.44 311 PRO A CA 1
ATOM 2489 C C . PRO A 1 311 ? -1.940 -10.162 -24.707 1.00 96.44 311 PRO A C 1
ATOM 2491 O O . PRO A 1 311 ? -2.468 -11.237 -24.977 1.00 96.44 311 PRO A O 1
ATOM 2494 N N . TYR A 1 312 ? -0.732 -9.818 -25.162 1.00 95.56 312 TYR A N 1
ATOM 2495 C CA . TYR A 1 312 ? 0.105 -10.641 -26.042 1.00 95.56 312 TYR A CA 1
ATOM 2496 C C . TYR A 1 312 ? 1.046 -11.568 -25.258 1.00 95.56 312 TYR A C 1
ATOM 2498 O O . TYR A 1 312 ? 1.410 -12.636 -25.743 1.00 95.56 312 TYR A O 1
ATOM 2506 N N . GLU A 1 313 ? 1.423 -11.170 -24.042 1.00 95.88 313 GLU A N 1
ATOM 2507 C CA . GLU A 1 313 ? 2.377 -11.877 -23.181 1.00 95.88 313 GLU A CA 1
ATOM 2508 C C . GLU A 1 313 ? 1.712 -12.933 -22.278 1.00 95.88 313 GLU A C 1
ATOM 2510 O O . GLU A 1 313 ? 2.316 -13.969 -22.001 1.00 95.88 313 GLU A O 1
ATOM 2515 N N . ARG A 1 314 ? 0.455 -12.723 -21.854 1.00 97.00 314 ARG A N 1
ATOM 2516 C CA . ARG A 1 314 ? -0.305 -13.655 -20.991 1.00 97.00 314 ARG A CA 1
ATOM 2517 C C . ARG A 1 314 ? -0.291 -15.123 -21.449 1.00 97.00 314 ARG A C 1
ATOM 2519 O O . ARG A 1 314 ? -0.097 -15.982 -20.587 1.00 97.00 314 ARG A O 1
ATOM 2526 N N . PRO A 1 315 ? -0.436 -15.460 -22.750 1.00 96.94 315 PRO A N 1
ATOM 2527 C CA . PRO A 1 315 ? -0.372 -16.850 -23.213 1.00 96.94 315 PRO A CA 1
ATOM 2528 C C . PRO A 1 315 ? 0.951 -17.565 -22.902 1.00 96.94 315 PRO A C 1
ATOM 2530 O O . PRO A 1 315 ? 0.962 -18.788 -22.837 1.00 96.94 315 PRO A O 1
ATOM 2533 N N . VAL A 1 316 ? 2.047 -16.822 -22.695 1.00 95.75 316 VAL A N 1
ATOM 2534 C CA . VAL A 1 316 ? 3.391 -17.360 -22.420 1.00 95.75 316 VAL A CA 1
ATOM 2535 C C . VAL A 1 316 ? 3.860 -17.098 -20.981 1.00 95.75 316 VAL A C 1
ATOM 2537 O O . VAL A 1 316 ? 5.041 -17.248 -20.679 1.00 95.75 316 VAL A O 1
ATOM 2540 N N . TYR A 1 317 ? 2.957 -16.724 -20.064 1.00 95.38 317 TYR A N 1
ATOM 2541 C CA . TYR A 1 317 ? 3.305 -16.475 -18.656 1.00 95.38 317 TYR A CA 1
ATOM 2542 C C . TYR A 1 317 ? 3.787 -17.730 -17.905 1.00 95.38 317 TYR A C 1
ATOM 2544 O O . TYR A 1 317 ? 4.622 -17.622 -17.008 1.00 95.38 317 TYR A O 1
ATOM 2552 N N . ASN A 1 318 ? 3.302 -18.918 -18.279 1.00 93.06 318 ASN A N 1
ATOM 2553 C CA . ASN A 1 318 ? 3.759 -20.187 -17.698 1.00 93.06 318 ASN A CA 1
ATOM 2554 C C . ASN A 1 318 ? 4.997 -20.763 -18.418 1.00 93.06 318 ASN A C 1
ATOM 2556 O O . ASN A 1 318 ? 5.573 -21.742 -17.948 1.00 93.06 318 ASN A O 1
ATOM 2560 N N . ASP A 1 319 ? 5.416 -20.167 -19.538 1.00 94.50 319 ASP A N 1
ATOM 2561 C CA . ASP A 1 319 ? 6.530 -20.663 -20.342 1.00 94.50 319 ASP A CA 1
ATOM 2562 C C . ASP A 1 319 ? 7.875 -20.155 -19.800 1.00 94.50 319 ASP A C 1
ATOM 2564 O O . ASP A 1 319 ? 8.063 -18.969 -19.492 1.00 94.50 319 ASP A O 1
ATOM 2568 N N . THR A 1 320 ? 8.864 -21.045 -19.787 1.00 92.75 320 THR A N 1
ATOM 2569 C CA . THR A 1 320 ? 10.262 -20.712 -19.497 1.00 92.75 320 THR A CA 1
ATOM 2570 C C . THR A 1 320 ? 11.174 -21.135 -20.648 1.00 92.75 320 THR A C 1
ATOM 2572 O O . THR A 1 320 ? 10.807 -21.964 -21.479 1.00 92.75 320 THR A O 1
ATOM 2575 N N . ILE A 1 321 ? 12.346 -20.507 -20.733 1.00 91.00 321 ILE A N 1
ATOM 2576 C CA . ILE A 1 321 ? 13.393 -20.793 -21.715 1.00 91.00 321 ILE A CA 1
ATOM 2577 C C . ILE A 1 321 ? 14.652 -21.204 -20.953 1.00 91.00 321 ILE A C 1
ATOM 2579 O O . ILE A 1 321 ? 15.040 -20.551 -19.981 1.00 91.00 321 ILE A O 1
ATOM 2583 N N . GLU A 1 322 ? 15.292 -22.267 -21.424 1.00 88.81 322 GLU A N 1
ATOM 2584 C CA . GLU A 1 322 ? 16.612 -22.704 -20.986 1.00 88.81 322 GLU A CA 1
ATOM 2585 C C . GLU A 1 322 ? 17.707 -21.867 -21.657 1.00 88.81 322 GLU A C 1
ATOM 2587 O O . GLU A 1 322 ? 17.863 -21.895 -22.878 1.00 88.81 322 GLU A O 1
ATOM 2592 N N . LEU A 1 323 ? 18.494 -21.136 -20.863 1.00 82.94 323 LEU A N 1
ATOM 2593 C CA . LEU A 1 323 ? 19.718 -20.486 -21.332 1.00 82.94 323 LEU A CA 1
ATOM 2594 C C . LEU A 1 323 ? 20.959 -21.228 -20.816 1.00 82.94 323 LEU A C 1
ATOM 2596 O O . LEU A 1 323 ? 21.073 -21.449 -19.605 1.00 82.94 323 LEU A O 1
ATOM 2600 N N . PRO A 1 324 ? 21.928 -21.576 -21.685 1.00 77.38 324 PRO A N 1
ATOM 2601 C CA . PRO A 1 324 ? 23.231 -22.054 -21.241 1.00 77.38 324 PRO A CA 1
ATOM 2602 C C . PRO A 1 324 ? 23.921 -20.986 -20.390 1.00 77.38 324 PRO A C 1
ATOM 2604 O O . PRO A 1 324 ? 23.957 -19.820 -20.778 1.00 77.38 324 PRO A O 1
ATOM 2607 N N . THR A 1 325 ? 24.514 -21.379 -19.264 1.00 72.69 325 THR A N 1
ATOM 2608 C CA . THR A 1 325 ? 25.458 -20.521 -18.537 1.00 72.69 325 THR A CA 1
ATOM 2609 C C . THR A 1 325 ? 26.891 -20.983 -18.784 1.00 72.69 325 THR A C 1
ATOM 2611 O O . THR A 1 325 ? 27.144 -22.160 -19.056 1.00 72.69 325 THR A O 1
ATOM 2614 N N . ASP A 1 326 ? 27.844 -20.065 -18.637 1.00 67.12 326 ASP A N 1
ATOM 2615 C CA . ASP A 1 326 ? 29.277 -20.371 -18.743 1.00 67.12 326 ASP A CA 1
ATOM 2616 C C . ASP A 1 326 ? 29.808 -21.153 -17.528 1.00 67.12 326 ASP A C 1
ATOM 2618 O O . ASP A 1 326 ? 30.900 -21.725 -17.560 1.00 67.12 326 ASP A O 1
ATOM 2622 N N . SER A 1 327 ? 29.009 -21.238 -16.458 1.00 63.69 327 SER A N 1
ATOM 2623 C CA . SER A 1 327 ? 29.318 -22.052 -15.287 1.00 63.69 327 SER A CA 1
ATOM 2624 C C . SER A 1 327 ? 29.091 -23.542 -15.572 1.00 63.69 327 SER A C 1
ATOM 2626 O O . SER A 1 327 ? 28.040 -23.959 -16.063 1.00 63.69 327 SER A O 1
ATOM 2628 N N . LYS A 1 328 ? 30.091 -24.366 -15.251 1.00 64.00 328 LYS A N 1
ATOM 2629 C CA . LYS A 1 328 ? 29.990 -25.830 -15.319 1.00 64.00 328 LYS A CA 1
ATOM 2630 C C . LYS A 1 328 ? 29.545 -26.379 -13.967 1.00 64.00 328 LYS A C 1
ATOM 2632 O O . LYS A 1 328 ? 29.979 -25.886 -12.925 1.00 64.00 328 LYS A O 1
ATOM 2637 N N . SER A 1 329 ? 28.711 -27.410 -13.985 1.00 60.09 329 SER A N 1
ATOM 2638 C CA . SER A 1 329 ? 28.360 -28.188 -12.802 1.00 60.09 329 SER A CA 1
ATOM 2639 C C . SER A 1 329 ? 29.594 -28.933 -12.261 1.00 60.09 329 SER A C 1
ATOM 2641 O O . SER A 1 329 ? 30.550 -29.173 -13.009 1.00 60.09 329 SER A O 1
ATOM 2643 N N . PRO A 1 330 ? 29.569 -29.407 -11.000 1.00 60.38 330 PRO A N 1
ATOM 2644 C CA . PRO A 1 330 ? 30.582 -30.335 -10.487 1.00 60.38 330 PRO A CA 1
ATOM 2645 C C . PRO A 1 330 ? 30.703 -31.632 -11.310 1.00 60.38 330 PRO A C 1
ATOM 2647 O O . PRO A 1 330 ? 31.750 -32.270 -11.301 1.00 60.38 330 PRO A O 1
ATOM 2650 N N . SER A 1 331 ? 29.648 -32.005 -12.049 1.00 64.50 331 SER A N 1
ATOM 2651 C CA . SER A 1 331 ? 29.596 -33.153 -12.966 1.00 64.50 331 SER A CA 1
ATOM 2652 C C . SER A 1 331 ? 30.040 -32.838 -14.407 1.00 64.50 331 SER A C 1
ATOM 2654 O O . SER A 1 331 ? 29.947 -33.700 -15.277 1.00 64.50 331 SER A O 1
ATOM 2656 N N . GLY A 1 332 ? 30.518 -31.620 -14.690 1.00 60.94 332 GLY A N 1
ATOM 2657 C CA . GLY A 1 332 ? 31.040 -31.220 -16.004 1.00 60.94 332 GLY A CA 1
ATOM 2658 C C . GLY A 1 332 ? 29.987 -30.865 -17.064 1.00 60.94 332 GLY A C 1
ATOM 2659 O O . GLY A 1 332 ? 30.355 -30.501 -18.182 1.00 60.94 332 GLY A O 1
ATOM 2660 N N . GLN A 1 333 ? 28.697 -30.920 -16.730 1.00 60.78 333 GLN A N 1
ATOM 2661 C CA . GLN A 1 333 ? 27.613 -30.420 -17.580 1.00 60.78 333 GLN A CA 1
ATOM 2662 C C . GLN A 1 333 ? 27.582 -28.882 -17.533 1.00 60.78 333 GLN A C 1
ATOM 2664 O O . GLN A 1 333 ? 28.000 -28.275 -16.547 1.00 60.78 333 GLN A O 1
ATOM 2669 N N . LYS A 1 334 ? 27.104 -28.212 -18.590 1.00 63.00 334 LYS A N 1
ATOM 2670 C CA . LYS A 1 334 ? 26.838 -26.764 -18.508 1.00 63.00 334 LYS A CA 1
ATOM 2671 C C . LYS A 1 334 ? 25.641 -26.551 -17.585 1.00 63.00 334 LYS A C 1
ATOM 2673 O O . LYS A 1 334 ? 24.603 -27.166 -17.816 1.00 63.00 334 LYS A O 1
ATOM 2678 N N . ASN A 1 335 ? 25.759 -25.687 -16.578 1.00 69.81 335 ASN A N 1
ATOM 2679 C CA . ASN A 1 335 ? 24.593 -25.301 -15.790 1.00 69.81 335 ASN A CA 1
ATOM 2680 C C . ASN A 1 335 ? 23.640 -24.511 -16.698 1.00 69.81 335 ASN A C 1
ATOM 2682 O O . ASN A 1 335 ? 24.073 -23.618 -17.435 1.00 69.81 335 ASN A O 1
ATOM 2686 N N . VAL A 1 336 ? 22.352 -24.826 -16.630 1.00 75.88 336 VAL A N 1
ATOM 2687 C CA . VAL A 1 336 ? 21.297 -24.151 -17.391 1.00 75.88 336 VAL A CA 1
ATOM 2688 C C . VAL A 1 336 ? 20.545 -23.209 -16.458 1.00 75.88 336 VAL A C 1
ATOM 2690 O O . VAL A 1 336 ? 20.243 -23.562 -15.319 1.00 75.88 336 VAL A O 1
ATOM 2693 N N . ARG A 1 337 ? 20.244 -21.998 -16.931 1.00 82.38 337 ARG A N 1
ATOM 2694 C CA . ARG A 1 337 ? 19.409 -21.028 -16.220 1.00 82.38 337 ARG A CA 1
ATOM 2695 C C . ARG A 1 337 ? 18.038 -20.966 -16.877 1.00 82.38 337 ARG A C 1
ATOM 2697 O O . ARG A 1 337 ? 17.933 -20.578 -18.038 1.00 82.38 337 ARG A O 1
ATOM 2704 N N . MET A 1 338 ? 16.996 -21.267 -16.108 1.00 86.62 338 MET A N 1
ATOM 2705 C CA . MET A 1 338 ? 15.618 -20.998 -16.516 1.00 86.62 338 MET A CA 1
ATOM 2706 C C . MET A 1 338 ? 15.348 -19.490 -16.462 1.00 86.62 338 MET A C 1
ATOM 2708 O O . MET A 1 338 ? 15.646 -18.834 -15.460 1.00 86.62 338 MET A O 1
ATOM 2712 N N . ILE A 1 339 ? 14.758 -18.941 -17.520 1.00 91.31 339 ILE A N 1
ATOM 2713 C CA . ILE A 1 339 ? 14.215 -17.576 -17.555 1.00 91.31 339 ILE A CA 1
ATOM 2714 C C . ILE A 1 339 ? 12.764 -17.596 -18.041 1.00 91.31 339 ILE A C 1
ATOM 2716 O O . ILE A 1 339 ? 12.374 -18.486 -18.791 1.00 91.31 339 ILE A O 1
ATOM 2720 N N . HIS A 1 340 ? 11.953 -16.609 -17.661 1.00 94.00 340 HIS A N 1
ATOM 2721 C CA . HIS A 1 340 ? 10.609 -16.474 -18.229 1.00 94.00 340 HIS A CA 1
ATOM 2722 C C . HIS A 1 340 ? 10.668 -16.088 -19.711 1.00 94.00 340 HIS A C 1
ATOM 2724 O O . HIS A 1 340 ? 11.429 -15.198 -20.109 1.00 94.00 340 HIS A O 1
ATOM 2730 N N . LYS A 1 341 ? 9.820 -16.729 -20.524 1.00 94.06 341 LYS A N 1
ATOM 2731 C CA . LYS A 1 341 ? 9.643 -16.381 -21.941 1.00 94.06 341 LYS A CA 1
ATOM 2732 C C . LYS A 1 341 ? 9.034 -14.987 -22.097 1.00 94.06 341 LYS A C 1
ATOM 2734 O O . LYS A 1 341 ? 9.510 -14.211 -22.924 1.00 94.06 341 LYS A O 1
ATOM 2739 N N . SER A 1 342 ? 8.059 -14.649 -21.249 1.00 96.69 342 SER A N 1
ATOM 2740 C CA . SER A 1 342 ? 7.508 -13.294 -21.145 1.00 96.69 342 SER A CA 1
ATOM 2741 C C . SER A 1 342 ? 8.559 -12.285 -20.672 1.00 96.69 342 SER A C 1
ATOM 2743 O O . SER A 1 342 ? 9.194 -12.476 -19.631 1.00 96.69 342 SER A O 1
ATOM 2745 N N . VAL A 1 343 ? 8.702 -11.176 -21.402 1.00 96.50 343 VAL A N 1
ATOM 2746 C CA . VAL A 1 343 ? 9.611 -10.076 -21.045 1.00 96.50 343 VAL A CA 1
ATOM 2747 C C . VAL A 1 343 ? 9.124 -9.308 -19.817 1.00 96.50 343 VAL A C 1
ATOM 2749 O O . VAL A 1 343 ? 9.932 -8.900 -18.981 1.00 96.50 343 VAL A O 1
ATOM 2752 N N . ILE A 1 344 ? 7.801 -9.179 -19.653 1.00 98.12 344 ILE A N 1
ATOM 2753 C CA . ILE A 1 344 ? 7.200 -8.562 -18.465 1.00 98.12 344 ILE A CA 1
ATOM 2754 C C . ILE A 1 344 ? 7.598 -9.373 -17.228 1.00 98.12 344 ILE A C 1
ATOM 2756 O O . ILE A 1 344 ? 8.123 -8.815 -16.264 1.00 98.12 344 ILE A O 1
ATOM 2760 N N . LEU A 1 345 ? 7.431 -10.699 -17.276 1.00 97.56 345 LEU A N 1
ATOM 2761 C CA . LEU A 1 345 ? 7.769 -11.564 -16.146 1.00 97.56 345 LEU A CA 1
ATOM 2762 C C . LEU A 1 345 ? 9.273 -11.628 -15.861 1.00 97.56 345 LEU A C 1
ATOM 2764 O O . LEU A 1 345 ? 9.638 -11.759 -14.696 1.00 97.56 345 LEU A O 1
ATOM 2768 N N . ARG A 1 346 ? 10.159 -11.463 -16.859 1.00 96.81 346 ARG A N 1
ATOM 2769 C CA . ARG A 1 346 ? 11.601 -11.282 -16.591 1.00 96.81 346 ARG A CA 1
ATOM 2770 C C . ARG A 1 346 ? 11.851 -10.061 -15.705 1.00 96.81 346 ARG A C 1
ATOM 2772 O O . ARG A 1 346 ? 12.548 -10.178 -14.700 1.00 96.81 346 ARG A O 1
ATOM 2779 N N . ILE A 1 347 ? 11.244 -8.915 -16.021 1.00 97.88 347 ILE A N 1
ATOM 2780 C CA . ILE A 1 347 ? 11.390 -7.683 -15.228 1.00 97.88 347 ILE A CA 1
ATOM 2781 C C . ILE A 1 347 ? 10.810 -7.859 -13.818 1.00 97.88 347 ILE A C 1
ATOM 2783 O O . ILE A 1 347 ? 11.482 -7.528 -12.842 1.00 97.88 347 ILE A O 1
ATOM 2787 N N . ILE A 1 348 ? 9.607 -8.430 -13.687 1.00 97.94 348 ILE A N 1
ATOM 2788 C CA . ILE A 1 348 ? 8.992 -8.699 -12.374 1.00 97.94 348 ILE A CA 1
ATOM 2789 C C . ILE A 1 348 ? 9.853 -9.664 -11.547 1.00 97.94 348 ILE A C 1
ATOM 2791 O O . ILE A 1 348 ? 10.079 -9.415 -10.363 1.00 97.94 348 ILE A O 1
ATOM 2795 N N . HIS A 1 349 ? 10.411 -10.706 -12.166 1.00 95.88 349 HIS A N 1
ATOM 2796 C CA . HIS A 1 349 ? 11.333 -11.628 -11.509 1.00 95.88 349 HIS A CA 1
ATOM 2797 C C . HIS A 1 349 ? 12.614 -10.923 -11.034 1.00 95.88 349 HIS A C 1
ATOM 2799 O O . HIS A 1 349 ? 13.020 -11.112 -9.890 1.00 95.88 349 HIS A O 1
ATOM 2805 N N . HIS A 1 350 ? 13.219 -10.037 -11.836 1.00 95.62 350 HIS A N 1
ATOM 2806 C CA . HIS A 1 350 ? 14.352 -9.222 -11.376 1.00 95.62 350 HIS A CA 1
ATOM 2807 C C . HIS A 1 350 ? 13.992 -8.358 -10.161 1.00 95.62 350 HIS A C 1
ATOM 2809 O O . HIS A 1 350 ? 14.755 -8.320 -9.198 1.00 95.62 350 HIS A O 1
ATOM 2815 N N . MET A 1 351 ? 12.809 -7.739 -10.149 1.00 96.31 351 MET A N 1
ATOM 2816 C CA . MET A 1 351 ? 12.332 -6.980 -8.990 1.00 96.31 351 MET A CA 1
ATOM 2817 C C . MET A 1 351 ? 12.121 -7.862 -7.748 1.00 96.31 351 MET A C 1
ATOM 2819 O O . MET A 1 351 ? 12.498 -7.461 -6.650 1.00 96.31 351 MET A O 1
ATOM 2823 N N . GLN A 1 352 ? 11.576 -9.073 -7.905 1.00 95.25 352 GLN A N 1
ATOM 2824 C CA . GLN A 1 352 ? 11.451 -10.048 -6.814 1.00 95.25 352 GLN A CA 1
ATOM 2825 C C . GLN A 1 352 ? 12.818 -10.489 -6.269 1.00 95.25 352 GLN A C 1
ATOM 2827 O O . GLN A 1 352 ? 12.950 -10.674 -5.063 1.00 95.25 352 GLN A O 1
ATOM 2832 N N . MET A 1 353 ? 13.831 -10.637 -7.130 1.00 92.81 353 MET A N 1
ATOM 2833 C CA . MET A 1 353 ? 15.199 -10.956 -6.704 1.00 92.81 353 MET A CA 1
ATOM 2834 C C . MET A 1 353 ? 15.864 -9.782 -5.978 1.00 92.81 353 MET A C 1
ATOM 2836 O O . MET A 1 353 ? 16.588 -10.007 -5.016 1.00 92.81 353 MET A O 1
ATOM 2840 N N . PHE A 1 354 ? 15.592 -8.530 -6.367 1.00 94.69 354 PHE A N 1
ATOM 2841 C CA . PHE A 1 354 ? 16.132 -7.367 -5.651 1.00 94.69 354 PHE A CA 1
ATOM 2842 C C . PHE A 1 354 ? 15.661 -7.317 -4.190 1.00 94.69 354 PHE A C 1
ATOM 2844 O O . PHE A 1 354 ? 16.450 -6.955 -3.328 1.00 94.69 354 PHE A O 1
ATOM 2851 N N . LEU A 1 355 ? 14.436 -7.754 -3.872 1.00 92.56 355 LEU A N 1
ATOM 2852 C CA . LEU A 1 355 ? 13.955 -7.834 -2.479 1.00 92.56 355 LEU A CA 1
ATOM 2853 C C . LEU A 1 355 ? 14.770 -8.783 -1.578 1.00 92.56 355 LEU A C 1
ATOM 2855 O O . LEU A 1 355 ? 14.614 -8.724 -0.364 1.00 92.56 355 LEU A O 1
ATOM 2859 N N . GLN A 1 356 ? 15.614 -9.648 -2.151 1.00 86.44 356 GLN A N 1
ATOM 2860 C CA . GLN A 1 356 ? 16.512 -10.546 -1.416 1.00 86.44 356 GLN A CA 1
ATOM 2861 C C . GLN A 1 356 ? 17.926 -9.962 -1.221 1.00 86.44 356 GLN A C 1
ATOM 2863 O O . GLN A 1 356 ? 18.761 -10.601 -0.589 1.00 86.44 356 GLN A O 1
ATOM 2868 N N . ASP A 1 357 ? 18.213 -8.773 -1.764 1.00 87.00 357 ASP A N 1
ATOM 2869 C CA . ASP A 1 357 ? 19.490 -8.070 -1.607 1.00 87.00 357 ASP A CA 1
ATOM 2870 C C . ASP A 1 357 ? 19.368 -6.984 -0.523 1.00 87.00 357 ASP A C 1
ATOM 2872 O O . ASP A 1 357 ? 18.618 -6.014 -0.677 1.00 87.00 357 ASP A O 1
ATOM 2876 N N . ASP A 1 358 ? 20.163 -7.105 0.547 1.00 83.38 358 ASP A N 1
ATOM 2877 C CA . ASP A 1 358 ? 20.253 -6.139 1.656 1.00 83.38 358 ASP A CA 1
ATOM 2878 C C . ASP A 1 358 ? 20.519 -4.693 1.205 1.00 83.38 358 ASP A C 1
ATOM 2880 O O . ASP A 1 358 ? 20.250 -3.735 1.938 1.00 83.38 358 ASP A O 1
ATOM 2884 N N . HIS A 1 359 ? 21.056 -4.494 -0.002 1.00 86.75 359 HIS A N 1
ATOM 2885 C CA . HIS A 1 359 ? 21.215 -3.173 -0.590 1.00 86.75 359 HIS A CA 1
ATOM 2886 C C . HIS A 1 359 ? 19.879 -2.442 -0.783 1.00 86.75 359 HIS A C 1
ATOM 2888 O O . HIS A 1 359 ? 19.838 -1.221 -0.634 1.00 86.75 359 HIS A O 1
ATOM 2894 N N . VAL A 1 360 ? 18.773 -3.139 -1.068 1.00 91.06 360 VAL A N 1
ATOM 2895 C CA . VAL A 1 360 ? 17.470 -2.488 -1.301 1.00 91.06 360 VAL A CA 1
ATOM 2896 C C . VAL A 1 360 ? 16.968 -1.777 -0.047 1.00 91.06 360 VAL A C 1
ATOM 2898 O O . VAL A 1 360 ? 16.467 -0.655 -0.140 1.00 91.06 360 VAL A O 1
ATOM 2901 N N . SER A 1 361 ? 17.217 -2.344 1.133 1.00 91.31 361 SER A N 1
ATOM 2902 C CA . SER A 1 361 ? 16.931 -1.705 2.422 1.00 91.31 361 SER A CA 1
ATOM 2903 C C . SER A 1 361 ? 17.765 -0.433 2.647 1.00 91.31 361 SER A C 1
ATOM 2905 O O . SER A 1 361 ? 17.307 0.502 3.299 1.00 91.31 361 SER A O 1
ATOM 2907 N N . ARG A 1 362 ? 18.954 -0.313 2.035 1.00 92.62 362 ARG A N 1
ATOM 2908 C CA . ARG A 1 362 ? 19.752 0.935 2.042 1.00 92.62 362 ARG A CA 1
ATOM 2909 C C . ARG A 1 362 ? 19.140 2.016 1.144 1.00 92.62 362 ARG A C 1
ATOM 2911 O O . ARG A 1 362 ? 19.294 3.207 1.413 1.00 92.62 362 ARG A O 1
ATOM 2918 N N . CYS A 1 363 ? 18.396 1.617 0.113 1.00 93.75 363 CYS A N 1
ATOM 2919 C CA . CYS A 1 363 ? 17.663 2.498 -0.799 1.00 93.75 363 CYS A CA 1
ATOM 2920 C C . CYS A 1 363 ? 16.285 2.941 -0.263 1.00 93.75 363 CYS A C 1
ATOM 2922 O O . CYS A 1 363 ? 15.478 3.451 -1.041 1.00 93.75 363 CYS A O 1
ATOM 2924 N N . TRP A 1 364 ? 15.992 2.795 1.039 1.00 94.75 364 TRP A N 1
ATOM 2925 C CA . TRP A 1 364 ? 14.637 2.948 1.599 1.00 94.75 364 TRP A CA 1
ATOM 2926 C C . TRP A 1 364 ? 13.907 4.263 1.256 1.00 94.75 364 TRP A C 1
ATOM 2928 O O . TRP A 1 364 ? 12.690 4.268 1.070 1.00 94.75 364 TRP A O 1
ATOM 2938 N N . ARG A 1 365 ? 14.639 5.373 1.077 1.00 94.25 365 ARG A N 1
ATOM 2939 C CA . ARG A 1 365 ? 14.086 6.686 0.668 1.00 94.25 365 ARG A CA 1
ATOM 2940 C C . ARG A 1 365 ? 13.583 6.739 -0.785 1.00 94.25 365 ARG A C 1
ATOM 2942 O O . ARG A 1 365 ? 12.908 7.693 -1.167 1.00 94.25 365 ARG A O 1
ATOM 2949 N N . ASN A 1 366 ? 13.909 5.740 -1.605 1.00 94.69 366 ASN A N 1
ATOM 2950 C CA . ASN A 1 366 ? 13.623 5.707 -3.041 1.00 94.69 366 ASN A CA 1
ATOM 2951 C C . ASN A 1 366 ? 12.582 4.638 -3.447 1.00 94.69 366 ASN A C 1
ATOM 2953 O O . ASN A 1 366 ? 12.164 4.621 -4.604 1.00 94.69 366 ASN A O 1
ATOM 2957 N N . LEU A 1 367 ? 12.118 3.792 -2.515 1.00 95.44 367 LEU A N 1
ATOM 2958 C CA . LEU A 1 367 ? 11.303 2.595 -2.804 1.00 95.44 367 LEU A CA 1
ATOM 2959 C C . LEU A 1 367 ? 9.909 2.863 -3.405 1.00 95.44 367 LEU A C 1
ATOM 2961 O O . LEU A 1 367 ? 9.319 1.958 -3.996 1.00 95.44 367 LEU A O 1
ATOM 2965 N N . GLU A 1 368 ? 9.384 4.089 -3.295 1.00 95.12 368 GLU A N 1
ATOM 2966 C CA . GLU A 1 368 ? 8.027 4.466 -3.730 1.00 95.12 368 GLU A CA 1
ATOM 2967 C C . GLU A 1 368 ? 7.718 3.994 -5.167 1.00 95.12 368 GLU A C 1
ATOM 2969 O O . GLU A 1 368 ? 6.692 3.365 -5.423 1.00 95.12 368 GLU A O 1
ATOM 2974 N N . GLN A 1 369 ? 8.617 4.262 -6.122 1.00 96.94 369 GLN A N 1
ATOM 2975 C CA . GLN A 1 369 ? 8.408 3.912 -7.534 1.00 96.94 369 GLN A CA 1
ATOM 2976 C C . GLN A 1 369 ? 8.664 2.433 -7.847 1.00 96.94 369 GLN A C 1
ATOM 2978 O O . GLN A 1 369 ? 8.086 1.910 -8.802 1.00 96.94 369 GLN A O 1
ATOM 2983 N N . PHE A 1 370 ? 9.488 1.762 -7.041 1.00 97.62 370 PHE A N 1
ATOM 2984 C CA . PHE A 1 370 ? 9.726 0.326 -7.139 1.00 97.62 370 PHE A CA 1
ATOM 2985 C C . PHE A 1 370 ? 8.457 -0.449 -6.750 1.00 97.62 370 PHE A C 1
ATOM 2987 O O . PHE A 1 370 ? 7.930 -1.213 -7.560 1.00 97.62 370 PHE A O 1
ATOM 2994 N N . PHE A 1 371 ? 7.877 -0.169 -5.578 1.00 98.12 371 PHE A N 1
ATOM 2995 C CA . PHE A 1 371 ? 6.622 -0.809 -5.168 1.00 98.12 371 PHE A CA 1
ATOM 2996 C C . PHE A 1 371 ? 5.439 -0.413 -6.053 1.00 98.12 371 PHE A C 1
ATOM 2998 O O . PHE A 1 371 ? 4.610 -1.265 -6.374 1.00 98.12 371 PHE A O 1
ATOM 3005 N N . ARG A 1 372 ? 5.383 0.840 -6.530 1.00 98.44 372 ARG A N 1
ATOM 3006 C CA . ARG A 1 372 ? 4.354 1.278 -7.485 1.00 98.44 372 ARG A CA 1
ATOM 3007 C C . ARG A 1 372 ? 4.349 0.461 -8.773 1.00 98.44 372 ARG A C 1
ATOM 3009 O O . ARG A 1 372 ? 3.273 0.182 -9.290 1.00 98.44 372 ARG A O 1
ATOM 3016 N N . LEU A 1 373 ? 5.510 0.059 -9.288 1.00 98.56 373 LEU A N 1
ATOM 3017 C CA . LEU A 1 373 ? 5.576 -0.737 -10.514 1.00 98.56 373 LEU A CA 1
ATOM 3018 C C . LEU A 1 373 ? 5.030 -2.163 -10.303 1.00 98.56 373 LEU A C 1
ATOM 3020 O O . LEU A 1 373 ? 4.242 -2.630 -11.124 1.00 98.56 373 LEU A O 1
ATOM 3024 N N . LEU A 1 374 ? 5.346 -2.811 -9.172 1.00 98.44 374 LEU A N 1
ATOM 3025 C CA . LEU A 1 374 ? 4.751 -4.106 -8.794 1.00 98.44 374 LEU A CA 1
ATOM 3026 C C . LEU A 1 374 ? 3.231 -3.994 -8.559 1.00 98.44 374 LEU A C 1
ATOM 3028 O O . LEU A 1 374 ? 2.458 -4.832 -9.021 1.00 98.44 374 LEU A O 1
ATOM 3032 N N . HIS A 1 375 ? 2.789 -2.930 -7.884 1.00 98.62 375 HIS A N 1
ATOM 3033 C CA . HIS A 1 375 ? 1.374 -2.646 -7.629 1.00 98.62 375 HIS A CA 1
ATOM 3034 C C . HIS A 1 375 ? 0.593 -2.379 -8.926 1.00 98.62 375 HIS A C 1
ATOM 3036 O O . HIS A 1 375 ? -0.537 -2.845 -9.076 1.00 98.62 375 HIS A O 1
ATOM 3042 N N . ASN A 1 376 ? 1.197 -1.673 -9.887 1.00 98.56 376 ASN A N 1
ATOM 3043 C CA . ASN A 1 376 ? 0.624 -1.456 -11.213 1.00 98.56 376 ASN A CA 1
ATOM 3044 C C . ASN A 1 376 ? 0.524 -2.764 -12.007 1.00 98.56 376 ASN A C 1
ATOM 3046 O O . ASN A 1 376 ? -0.510 -3.001 -12.622 1.00 98.56 376 ASN A O 1
ATOM 3050 N N . PHE A 1 377 ? 1.544 -3.630 -11.956 1.00 98.69 377 PHE A N 1
ATOM 3051 C CA . PHE A 1 377 ? 1.507 -4.952 -12.592 1.00 98.69 377 PHE A CA 1
ATOM 3052 C C . PHE A 1 377 ? 0.351 -5.813 -12.049 1.00 98.69 377 PHE A C 1
ATOM 3054 O O . PHE A 1 377 ? -0.470 -6.294 -12.826 1.00 98.69 377 PHE A O 1
ATOM 3061 N N . ALA A 1 378 ? 0.179 -5.893 -10.725 1.00 98.38 378 ALA A N 1
ATOM 3062 C CA . ALA A 1 378 ? -0.952 -6.593 -10.099 1.00 98.38 378 ALA A CA 1
ATOM 3063 C C . ALA A 1 378 ? -2.339 -6.020 -10.477 1.00 98.38 378 ALA A C 1
ATOM 3065 O O . ALA A 1 378 ? -3.359 -6.709 -10.395 1.00 98.38 378 ALA A O 1
ATOM 3066 N N . LYS A 1 379 ? -2.410 -4.755 -10.901 1.00 98.00 379 LYS A N 1
ATOM 3067 C CA . LYS A 1 379 ? -3.653 -4.113 -11.357 1.00 98.00 379 LYS A CA 1
ATOM 3068 C C . LYS A 1 379 ? -4.017 -4.413 -12.813 1.00 98.00 379 LYS A C 1
ATOM 3070 O O . LYS A 1 379 ? -5.149 -4.128 -13.192 1.00 98.00 379 LYS A O 1
ATOM 3075 N N . LEU A 1 380 ? -3.124 -5.001 -13.614 1.00 97.62 380 LEU A N 1
ATOM 3076 C CA . LEU A 1 380 ? -3.388 -5.293 -15.033 1.00 97.62 380 LEU A CA 1
ATOM 3077 C C . LEU A 1 380 ? -4.456 -6.377 -15.243 1.00 97.62 380 LEU A C 1
ATOM 3079 O O . LEU A 1 380 ? -5.159 -6.358 -16.257 1.00 97.62 380 LEU A O 1
ATOM 3083 N N . GLY A 1 381 ? -4.589 -7.323 -14.312 1.00 96.50 381 GLY A N 1
ATOM 3084 C CA . GLY A 1 381 ? -5.527 -8.432 -14.445 1.00 96.50 381 GLY A CA 1
ATOM 3085 C C . GLY A 1 381 ? -5.283 -9.569 -13.460 1.00 96.50 381 GLY A C 1
ATOM 3086 O O . GLY A 1 381 ? -4.402 -9.506 -12.601 1.00 96.50 381 GLY A O 1
ATOM 3087 N N . LYS A 1 382 ? -6.115 -10.607 -13.582 1.00 96.19 382 LYS A N 1
ATOM 3088 C CA . LYS A 1 382 ? -6.051 -11.815 -12.750 1.00 96.19 382 LYS A CA 1
ATOM 3089 C C . LYS A 1 382 ? -4.754 -12.597 -12.971 1.00 96.19 382 LYS A C 1
ATOM 3091 O O . LYS A 1 382 ? -4.193 -13.116 -12.018 1.00 96.19 382 LYS A O 1
ATOM 3096 N N . ASP A 1 383 ? -4.258 -12.650 -14.210 1.00 96.31 383 ASP A N 1
ATOM 3097 C CA . ASP A 1 383 ? -3.134 -13.512 -14.595 1.00 96.31 383 ASP A CA 1
ATOM 3098 C C . ASP A 1 383 ? -1.816 -12.996 -13.990 1.00 96.31 383 ASP A C 1
ATOM 3100 O O . ASP A 1 383 ? -0.957 -13.772 -13.572 1.00 96.31 383 ASP A O 1
ATOM 3104 N N . GLU A 1 384 ? -1.692 -11.674 -13.852 1.00 97.69 384 GLU A N 1
ATOM 3105 C CA . GLU A 1 384 ? -0.583 -11.022 -13.157 1.00 97.69 384 GLU A CA 1
ATOM 3106 C C . GLU A 1 384 ? -0.623 -11.266 -11.643 1.00 97.69 384 GLU A C 1
ATOM 3108 O O . GLU A 1 384 ? 0.408 -11.547 -11.032 1.00 97.69 384 GLU A O 1
ATOM 3113 N N . ARG A 1 385 ? -1.809 -11.211 -11.024 1.00 97.00 385 ARG A N 1
ATOM 3114 C CA . ARG A 1 385 ? -1.965 -11.496 -9.588 1.00 97.00 385 ARG A CA 1
ATOM 3115 C C . ARG A 1 385 ? -1.740 -12.972 -9.272 1.00 97.00 385 ARG A C 1
ATOM 3117 O O . ARG A 1 385 ? -1.022 -13.291 -8.328 1.00 97.00 385 ARG A O 1
ATOM 3124 N N . ASP A 1 386 ? -2.268 -13.858 -10.110 1.00 93.94 386 ASP A N 1
ATOM 3125 C CA . ASP A 1 386 ? -2.013 -15.297 -10.092 1.00 93.94 386 ASP A CA 1
ATOM 3126 C C . ASP A 1 386 ? -0.512 -15.608 -10.107 1.00 93.94 386 ASP A C 1
ATOM 3128 O O . ASP A 1 386 ? -0.045 -16.424 -9.308 1.00 93.94 386 ASP A O 1
ATOM 3132 N N . PHE A 1 387 ? 0.245 -14.946 -10.989 1.00 95.50 387 PHE A N 1
ATOM 3133 C CA . PHE A 1 387 ? 1.696 -15.081 -11.052 1.00 95.50 387 PHE A CA 1
ATOM 3134 C C . PHE A 1 387 ? 2.364 -14.634 -9.745 1.00 95.50 387 PHE A C 1
ATOM 3136 O O . PHE A 1 387 ? 3.161 -15.386 -9.178 1.00 95.50 387 PHE A O 1
ATOM 3143 N N . LEU A 1 388 ? 2.030 -13.445 -9.227 1.00 96.06 388 LEU A N 1
ATOM 3144 C CA . LEU A 1 388 ? 2.645 -12.913 -8.003 1.00 96.06 388 LEU A CA 1
ATOM 3145 C C . LEU A 1 388 ? 2.381 -13.798 -6.775 1.00 96.06 388 LEU A C 1
ATOM 3147 O O . LEU A 1 388 ? 3.298 -14.021 -5.978 1.00 96.06 388 LEU A O 1
ATOM 3151 N N . THR A 1 389 ? 1.162 -14.325 -6.635 1.00 92.94 389 THR A N 1
ATOM 3152 C CA . THR A 1 389 ? 0.784 -15.212 -5.524 1.00 92.94 389 THR A CA 1
ATOM 3153 C C . THR A 1 389 ? 1.539 -16.542 -5.589 1.00 92.94 389 THR A C 1
ATOM 3155 O O . THR A 1 389 ? 2.066 -16.988 -4.572 1.00 92.94 389 THR A O 1
ATOM 3158 N N . ARG A 1 390 ? 1.685 -17.147 -6.779 1.00 90.88 390 ARG A N 1
ATOM 3159 C CA . ARG A 1 390 ? 2.431 -18.412 -6.957 1.00 90.88 390 ARG A CA 1
ATOM 3160 C C . ARG A 1 390 ? 3.948 -18.260 -6.812 1.00 90.88 390 ARG A C 1
ATOM 3162 O O . ARG A 1 390 ? 4.618 -19.210 -6.431 1.00 90.88 390 ARG A O 1
ATOM 3169 N N . THR A 1 391 ? 4.501 -17.081 -7.092 1.00 92.00 391 THR A N 1
ATOM 3170 C CA . THR A 1 391 ? 5.956 -16.824 -7.056 1.00 92.00 391 THR A CA 1
ATOM 3171 C C . THR A 1 391 ? 6.465 -16.301 -5.709 1.00 92.00 391 THR A C 1
ATOM 3173 O O . THR A 1 391 ? 7.536 -15.701 -5.649 1.00 92.00 391 THR A O 1
ATOM 3176 N N . ALA A 1 392 ? 5.732 -16.527 -4.611 1.00 90.88 392 ALA A N 1
ATOM 3177 C CA . ALA A 1 392 ? 6.084 -16.085 -3.254 1.00 90.88 392 ALA A CA 1
ATOM 3178 C C . ALA A 1 392 ? 6.336 -14.564 -3.131 1.00 90.88 392 ALA A C 1
ATOM 3180 O O . ALA A 1 392 ? 7.215 -14.113 -2.391 1.00 90.88 392 ALA A O 1
ATOM 3181 N N . THR A 1 393 ? 5.568 -13.745 -3.862 1.00 95.44 393 THR A N 1
ATOM 3182 C CA . THR A 1 393 ? 5.668 -12.276 -3.756 1.00 95.44 393 THR A CA 1
ATOM 3183 C C . THR A 1 393 ? 5.216 -11.788 -2.383 1.00 95.44 393 THR A C 1
ATOM 3185 O O . THR A 1 393 ? 5.908 -10.974 -1.784 1.00 95.44 393 THR A O 1
ATOM 3188 N N . ILE A 1 394 ? 4.092 -12.308 -1.869 1.00 95.38 394 ILE A N 1
ATOM 3189 C CA . ILE A 1 394 ? 3.545 -11.928 -0.552 1.00 95.38 394 ILE A CA 1
ATOM 3190 C C . ILE A 1 394 ? 4.612 -12.127 0.532 1.00 95.38 394 ILE A C 1
ATOM 3192 O O . ILE A 1 394 ? 4.931 -11.180 1.243 1.00 95.38 394 ILE A O 1
ATOM 3196 N N . TRP A 1 395 ? 5.232 -13.313 0.573 1.00 95.19 395 TRP A N 1
ATOM 3197 C CA . TRP A 1 395 ? 6.305 -13.639 1.516 1.00 95.19 395 TRP A CA 1
ATOM 3198 C C . TRP A 1 395 ? 7.463 -12.636 1.451 1.00 95.19 395 TRP A C 1
ATOM 3200 O O . TRP A 1 395 ? 7.788 -12.035 2.468 1.00 95.19 395 TRP A O 1
ATOM 3210 N N . ARG A 1 396 ? 8.021 -12.366 0.257 1.00 95.75 396 ARG A N 1
ATOM 3211 C CA . ARG A 1 396 ? 9.144 -11.416 0.109 1.00 95.75 396 ARG A CA 1
ATOM 3212 C C . ARG A 1 396 ? 8.783 -9.996 0.539 1.00 95.75 396 ARG A C 1
ATOM 3214 O O . ARG A 1 396 ? 9.631 -9.303 1.082 1.00 95.75 396 ARG A O 1
ATOM 3221 N N . LEU A 1 397 ? 7.557 -9.545 0.275 1.00 96.81 397 LEU A N 1
ATOM 3222 C CA . LEU A 1 397 ? 7.116 -8.200 0.651 1.00 96.81 397 LEU A CA 1
ATOM 3223 C C . LEU A 1 397 ? 6.913 -8.062 2.163 1.00 96.81 397 LEU A C 1
ATOM 3225 O O . LEU A 1 397 ? 7.287 -7.034 2.722 1.00 96.81 397 LEU A O 1
ATOM 3229 N N . VAL A 1 398 ? 6.344 -9.077 2.821 1.00 96.00 398 VAL A N 1
ATOM 3230 C CA . VAL A 1 398 ? 6.171 -9.064 4.280 1.00 96.00 398 VAL A CA 1
ATOM 3231 C C . VAL A 1 398 ? 7.520 -9.204 4.987 1.00 96.00 398 VAL A C 1
ATOM 3233 O O . VAL A 1 398 ? 7.837 -8.371 5.831 1.00 96.00 398 VAL A O 1
ATOM 3236 N N . ASP A 1 399 ? 8.354 -10.164 4.580 1.00 94.81 399 ASP A N 1
ATOM 3237 C CA . ASP A 1 399 ? 9.710 -10.359 5.111 1.00 94.81 399 ASP A CA 1
ATOM 3238 C C . ASP A 1 399 ? 10.562 -9.079 4.997 1.00 94.81 399 ASP A C 1
ATOM 3240 O O . ASP A 1 399 ? 11.151 -8.621 5.981 1.00 94.81 399 ASP A O 1
ATOM 3244 N N . PHE A 1 400 ? 10.548 -8.437 3.821 1.00 95.19 400 PHE A N 1
ATOM 3245 C CA . PHE A 1 400 ? 11.219 -7.156 3.595 1.00 95.19 400 PHE A CA 1
ATOM 3246 C C . PHE A 1 400 ? 10.668 -6.038 4.493 1.00 95.19 400 PHE A C 1
ATOM 3248 O O . PHE A 1 400 ? 11.440 -5.244 5.031 1.00 95.19 400 PHE A O 1
ATOM 3255 N N . HIS A 1 401 ? 9.345 -5.959 4.674 1.00 94.00 401 HIS A N 1
ATOM 3256 C CA . HIS A 1 401 ? 8.719 -4.929 5.505 1.00 94.00 401 HIS A CA 1
ATOM 3257 C C . HIS A 1 401 ? 9.021 -5.096 6.998 1.00 94.00 401 HIS A C 1
ATOM 3259 O O . HIS A 1 401 ? 9.268 -4.111 7.696 1.00 94.00 401 HIS A O 1
ATOM 3265 N N . MET A 1 402 ? 9.010 -6.336 7.489 1.00 92.94 402 MET A N 1
ATOM 3266 C CA . MET A 1 402 ? 9.335 -6.646 8.879 1.00 92.94 402 MET A CA 1
ATOM 3267 C C . MET A 1 402 ? 10.806 -6.345 9.184 1.00 92.94 402 MET A C 1
ATOM 3269 O O . MET A 1 402 ? 11.110 -5.860 10.276 1.00 92.94 402 MET A O 1
ATOM 3273 N N . GLY A 1 403 ? 11.707 -6.555 8.218 1.00 92.94 403 GLY A N 1
ATOM 3274 C CA . GLY A 1 403 ? 13.123 -6.231 8.360 1.00 92.94 403 GLY A CA 1
ATOM 3275 C C . GLY A 1 403 ? 13.776 -7.118 9.419 1.00 92.94 403 GLY A C 1
ATOM 3276 O O . GLY A 1 403 ? 13.791 -8.338 9.258 1.00 92.94 403 GLY A O 1
ATOM 3277 N N . ASN A 1 404 ? 14.296 -6.505 10.486 1.00 92.19 404 ASN A N 1
ATOM 3278 C CA . ASN A 1 404 ? 14.883 -7.203 11.638 1.00 92.19 404 ASN A CA 1
ATOM 3279 C C . ASN A 1 404 ? 13.848 -7.925 12.521 1.00 92.19 404 ASN A C 1
ATOM 3281 O O . ASN A 1 404 ? 14.226 -8.811 13.275 1.00 92.19 404 ASN A O 1
ATOM 3285 N N . ASP A 1 405 ? 12.557 -7.596 12.406 1.00 92.38 405 ASP A N 1
ATOM 3286 C CA . ASP A 1 405 ? 11.486 -8.296 13.130 1.00 92.38 405 ASP A CA 1
ATOM 3287 C C . ASP A 1 405 ? 11.023 -9.593 12.455 1.00 92.38 405 ASP A C 1
ATOM 3289 O O . ASP A 1 405 ? 10.203 -10.304 13.028 1.00 92.38 405 ASP A O 1
ATOM 3293 N N . SER A 1 406 ? 11.490 -9.888 11.237 1.00 91.94 406 SER A N 1
ATOM 3294 C CA . SER A 1 406 ? 11.056 -11.083 10.507 1.00 91.94 406 SER A CA 1
ATOM 3295 C C . SER A 1 406 ? 11.570 -12.361 11.181 1.00 91.94 406 SER A C 1
ATOM 3297 O O . SER A 1 406 ? 12.777 -12.454 11.421 1.00 91.94 406 SER A O 1
ATOM 3299 N N . PRO A 1 407 ? 10.732 -13.402 11.363 1.00 90.00 407 PRO A N 1
ATOM 3300 C CA . PRO A 1 407 ? 11.195 -14.713 11.827 1.00 90.00 407 PRO A CA 1
ATOM 3301 C C . PRO A 1 407 ? 12.180 -15.386 10.849 1.00 90.00 407 PRO A C 1
ATOM 3303 O O . PRO A 1 407 ? 12.852 -16.347 11.211 1.00 90.00 407 PRO A O 1
ATOM 3306 N N . TYR A 1 408 ? 12.305 -14.873 9.618 1.00 89.12 408 TYR A N 1
ATOM 3307 C CA . TYR A 1 408 ? 13.240 -15.354 8.596 1.00 89.12 408 TYR A CA 1
ATOM 3308 C C . TYR A 1 408 ? 14.521 -14.499 8.473 1.00 89.12 408 TYR A C 1
ATOM 3310 O O . TYR A 1 408 ? 15.331 -14.726 7.569 1.00 89.12 408 TYR A O 1
ATOM 3318 N N . ALA A 1 409 ? 14.744 -13.525 9.365 1.00 86.88 409 ALA A N 1
ATOM 3319 C CA . ALA A 1 409 ? 15.950 -12.696 9.373 1.00 86.88 409 ALA A CA 1
ATOM 3320 C C . ALA A 1 409 ? 17.187 -13.479 9.868 1.00 86.88 409 ALA A C 1
ATOM 3322 O O . ALA A 1 409 ? 17.527 -13.475 11.046 1.00 86.88 409 ALA A O 1
ATOM 3323 N N . GLN A 1 410 ? 17.904 -14.129 8.944 1.00 83.25 410 GLN A N 1
ATOM 3324 C CA . GLN A 1 410 ? 19.133 -14.890 9.246 1.00 83.25 410 GLN A CA 1
ATOM 3325 C C . GLN A 1 410 ? 20.303 -14.027 9.753 1.00 83.25 410 GLN A C 1
ATOM 3327 O O . GLN A 1 410 ? 21.229 -14.538 10.379 1.00 83.25 410 GLN A O 1
ATOM 3332 N N . GLN A 1 411 ? 20.304 -12.734 9.425 1.00 86.56 411 GLN A N 1
ATOM 3333 C CA . GLN A 1 411 ? 21.330 -11.759 9.793 1.00 86.56 411 GLN A CA 1
ATOM 3334 C C . GLN A 1 411 ? 20.662 -10.410 10.067 1.00 86.56 411 GLN A C 1
ATOM 3336 O O . GLN A 1 411 ? 19.567 -10.146 9.565 1.00 86.56 411 GLN A O 1
ATOM 3341 N N . ARG A 1 412 ? 21.336 -9.530 10.820 1.00 88.75 412 ARG A N 1
ATOM 3342 C CA . ARG A 1 412 ? 20.845 -8.166 11.043 1.00 88.75 412 ARG A CA 1
ATOM 3343 C C . ARG A 1 412 ? 20.826 -7.391 9.721 1.00 88.75 412 ARG A C 1
ATOM 3345 O O . ARG A 1 412 ? 21.870 -7.071 9.155 1.00 88.75 412 ARG A O 1
ATOM 3352 N N . ARG A 1 413 ? 19.621 -7.043 9.285 1.00 90.56 413 ARG A N 1
ATOM 3353 C CA . ARG A 1 413 ? 19.313 -6.232 8.108 1.00 90.56 413 ARG A CA 1
ATOM 3354 C C . ARG A 1 413 ? 19.479 -4.744 8.409 1.00 90.56 413 ARG A C 1
ATOM 3356 O O . ARG A 1 413 ? 19.535 -4.313 9.562 1.00 90.56 413 ARG A O 1
ATOM 3363 N N . TRP A 1 414 ? 19.542 -3.947 7.347 1.00 90.25 414 TRP A N 1
ATOM 3364 C CA . TRP A 1 414 ? 19.638 -2.493 7.445 1.00 90.25 414 TRP A CA 1
ATOM 3365 C C . TRP A 1 414 ? 18.341 -1.875 7.989 1.00 90.25 414 TRP A C 1
ATOM 3367 O O . TRP A 1 414 ? 17.276 -2.058 7.397 1.00 90.25 414 TRP A O 1
ATOM 3377 N N . ASP A 1 415 ? 18.441 -1.092 9.064 1.00 91.00 415 ASP A N 1
ATOM 3378 C CA . ASP A 1 415 ? 17.297 -0.398 9.661 1.00 91.00 415 AS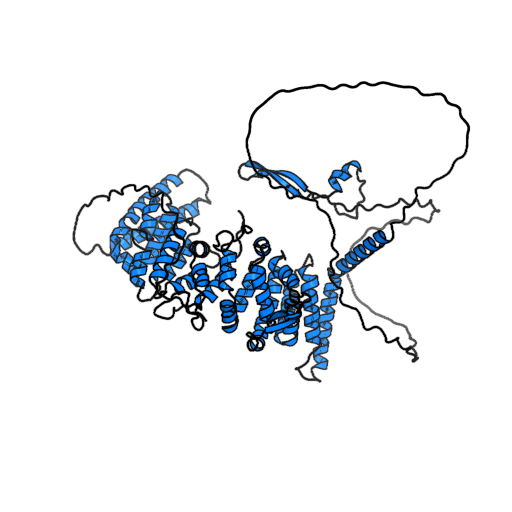P A CA 1
ATOM 3379 C C . ASP A 1 415 ? 16.771 0.711 8.726 1.00 91.00 415 ASP A C 1
ATOM 3381 O O . ASP A 1 415 ? 17.504 1.611 8.295 1.00 91.00 415 ASP A O 1
ATOM 3385 N N . MET A 1 416 ? 15.490 0.617 8.362 1.00 92.75 416 MET A N 1
ATOM 3386 C CA . MET A 1 416 ? 14.824 1.533 7.434 1.00 92.75 416 MET A CA 1
ATOM 3387 C C . MET A 1 416 ? 14.068 2.628 8.191 1.00 92.75 416 MET A C 1
ATOM 3389 O O . MET A 1 416 ? 13.277 2.331 9.080 1.00 92.75 416 MET A O 1
ATOM 3393 N N . GLY A 1 417 ? 14.257 3.882 7.779 1.00 91.12 417 GLY A N 1
ATOM 3394 C CA . GLY A 1 417 ? 13.739 5.065 8.474 1.00 91.12 417 GLY A CA 1
ATOM 3395 C C . GLY A 1 417 ? 14.821 5.819 9.254 1.00 91.12 417 GLY A C 1
ATOM 3396 O O . GLY A 1 417 ? 15.948 5.346 9.404 1.00 91.12 417 GLY A O 1
ATOM 3397 N N . ASP A 1 418 ? 14.492 7.029 9.699 1.00 90.44 418 ASP A N 1
ATOM 3398 C CA . ASP A 1 418 ? 15.251 7.816 10.676 1.00 90.44 418 ASP A CA 1
ATOM 3399 C C . ASP A 1 418 ? 14.320 8.777 11.451 1.00 90.44 418 ASP A C 1
ATOM 3401 O O . ASP A 1 418 ? 13.118 8.821 11.201 1.00 90.44 418 ASP A O 1
ATOM 3405 N N . GLU A 1 419 ? 14.882 9.570 12.372 1.00 87.38 419 GLU A N 1
ATOM 3406 C CA . GLU A 1 419 ? 14.187 10.592 13.189 1.00 87.38 419 GLU A CA 1
ATOM 3407 C C . GLU A 1 419 ? 13.352 11.608 12.369 1.00 87.38 419 GLU A C 1
ATOM 3409 O O . GLU A 1 419 ? 12.465 12.263 12.911 1.00 87.38 419 GLU A O 1
ATOM 3414 N N . TYR A 1 420 ? 13.623 11.763 11.069 1.00 85.88 420 TYR A N 1
ATOM 3415 C CA . TYR A 1 420 ? 13.024 12.779 10.200 1.00 85.88 420 TYR A CA 1
ATOM 3416 C C . TYR A 1 420 ? 12.121 12.199 9.106 1.00 85.88 420 TYR A C 1
ATOM 3418 O O . TYR A 1 420 ? 11.430 12.966 8.429 1.00 85.88 420 TYR A O 1
ATOM 3426 N N . SER A 1 421 ? 12.180 10.895 8.822 1.00 89.12 421 SER A N 1
ATOM 3427 C CA . SER A 1 421 ? 11.517 10.300 7.657 1.00 89.12 421 SER A CA 1
ATOM 3428 C C . SER A 1 421 ? 11.334 8.787 7.768 1.00 89.12 421 SER A C 1
ATOM 3430 O O . SER A 1 421 ? 12.277 8.045 8.031 1.00 89.12 421 SER A O 1
ATOM 3432 N N . GLU A 1 422 ? 10.134 8.322 7.426 1.00 90.12 422 GLU A N 1
ATOM 3433 C CA . GLU A 1 422 ? 9.800 6.900 7.306 1.00 90.12 422 GLU A CA 1
ATOM 3434 C C . GLU A 1 422 ? 9.926 6.372 5.861 1.00 90.12 422 GLU A C 1
ATOM 3436 O O . GLU A 1 422 ? 9.709 7.120 4.893 1.00 90.12 422 GLU A O 1
ATOM 3441 N N . PRO A 1 423 ? 10.211 5.067 5.681 1.00 92.69 423 PRO A N 1
ATOM 3442 C CA . PRO A 1 423 ? 10.110 4.397 4.387 1.00 92.69 423 PRO A CA 1
ATOM 3443 C C . PRO A 1 423 ? 8.692 4.468 3.799 1.00 92.69 423 PRO A C 1
ATOM 3445 O O . PRO A 1 423 ? 7.687 4.301 4.488 1.00 92.69 423 PRO A O 1
ATOM 3448 N N . GLN A 1 424 ? 8.614 4.704 2.487 1.00 92.50 424 GLN A N 1
ATOM 3449 C CA . GLN A 1 424 ? 7.349 4.903 1.774 1.00 92.50 424 GLN A CA 1
ATOM 3450 C C . GLN A 1 424 ? 6.778 3.570 1.263 1.00 92.50 424 GLN A C 1
ATOM 3452 O O . GLN A 1 424 ? 7.093 3.121 0.158 1.00 92.50 424 GLN A O 1
ATOM 3457 N N . PHE A 1 425 ? 5.913 2.957 2.071 1.00 95.31 425 PHE A N 1
ATOM 3458 C CA . PHE A 1 425 ? 5.285 1.652 1.846 1.00 95.31 425 PHE A CA 1
ATOM 3459 C C . PHE A 1 425 ? 3.856 1.709 1.287 1.00 95.31 425 PHE A C 1
ATOM 3461 O O . PHE A 1 425 ? 3.288 0.661 0.979 1.00 95.31 425 PHE A O 1
ATOM 3468 N N . ARG A 1 426 ? 3.280 2.900 1.062 1.00 95.56 426 ARG A N 1
ATOM 3469 C CA . ARG A 1 426 ? 1.918 3.087 0.513 1.00 95.56 426 ARG A CA 1
ATOM 3470 C C . ARG A 1 426 ? 1.529 2.112 -0.609 1.00 95.56 426 ARG A C 1
ATOM 3472 O O . ARG A 1 426 ? 0.482 1.467 -0.537 1.00 95.56 426 ARG A O 1
ATOM 3479 N N . ASP A 1 427 ? 2.346 2.019 -1.659 1.00 97.12 427 ASP A N 1
ATOM 3480 C CA . ASP A 1 427 ? 2.074 1.144 -2.808 1.00 97.12 427 ASP A CA 1
ATOM 3481 C C . ASP A 1 427 ? 2.334 -0.342 -2.508 1.00 97.12 427 ASP A C 1
ATOM 3483 O O . ASP A 1 427 ? 1.669 -1.201 -3.081 1.00 97.12 427 ASP A O 1
ATOM 3487 N N . MET A 1 428 ? 3.230 -0.651 -1.566 1.00 97.44 428 MET A N 1
ATOM 3488 C CA . MET A 1 428 ? 3.491 -2.015 -1.101 1.00 97.44 428 MET A CA 1
ATOM 3489 C C . MET A 1 428 ? 2.302 -2.579 -0.320 1.00 97.44 428 MET A C 1
ATOM 3491 O O . MET A 1 428 ? 1.871 -3.692 -0.603 1.00 97.44 428 MET A O 1
ATOM 3495 N N . TRP A 1 429 ? 1.720 -1.815 0.610 1.00 96.44 429 TRP A N 1
ATOM 3496 C CA . TRP A 1 429 ? 0.504 -2.241 1.313 1.00 96.44 429 TRP A CA 1
ATOM 3497 C C . TRP A 1 429 ? -0.706 -2.301 0.382 1.00 96.44 429 TRP A C 1
ATOM 3499 O O . TRP A 1 429 ? -1.529 -3.200 0.516 1.00 96.44 429 TRP A O 1
ATOM 3509 N N . GLY A 1 430 ? -0.787 -1.413 -0.617 1.00 97.50 430 GLY A N 1
ATOM 3510 C CA . GLY A 1 430 ? -1.793 -1.514 -1.680 1.00 97.50 430 GLY A CA 1
ATOM 3511 C C . GLY A 1 430 ? -1.695 -2.833 -2.455 1.00 97.50 430 GLY A C 1
ATOM 3512 O O . GLY A 1 430 ? -2.706 -3.499 -2.670 1.00 97.50 430 GLY A O 1
ATOM 3513 N N . LEU A 1 431 ? -0.472 -3.249 -2.797 1.00 98.31 431 LEU A N 1
ATOM 3514 C CA . LEU A 1 431 ? -0.189 -4.541 -3.417 1.00 98.31 431 LEU A CA 1
ATOM 3515 C C . LEU A 1 431 ? -0.491 -5.724 -2.481 1.00 98.31 431 LEU A C 1
ATOM 3517 O O . LEU A 1 431 ? -1.178 -6.652 -2.897 1.00 98.31 431 LEU A O 1
ATOM 3521 N N . LEU A 1 432 ? -0.035 -5.686 -1.226 1.00 97.44 432 LEU A N 1
ATOM 3522 C CA . LEU A 1 432 ? -0.297 -6.739 -0.239 1.00 97.44 432 LEU A CA 1
ATOM 3523 C C . LEU A 1 432 ? -1.798 -6.913 0.009 1.00 97.44 432 LEU A C 1
ATOM 3525 O O . LEU A 1 432 ? -2.292 -8.026 -0.090 1.00 97.44 432 LEU A O 1
ATOM 3529 N N . SER A 1 433 ? -2.548 -5.828 0.211 1.00 97.12 433 SER A N 1
ATOM 3530 C CA . SER A 1 433 ? -4.013 -5.848 0.337 1.00 97.12 433 SER A CA 1
ATOM 3531 C C . SER A 1 433 ? -4.712 -6.393 -0.916 1.00 97.12 433 SER A C 1
ATOM 3533 O O . SER A 1 433 ? -5.705 -7.113 -0.815 1.00 97.12 433 SER A O 1
ATOM 3535 N N . LEU A 1 434 ? -4.204 -6.092 -2.116 1.00 97.94 434 LEU A N 1
ATOM 3536 C CA . LEU A 1 434 ? -4.746 -6.633 -3.366 1.00 97.94 434 LEU A CA 1
ATOM 3537 C C . LEU A 1 434 ? -4.498 -8.144 -3.507 1.00 97.94 434 LEU A C 1
ATOM 3539 O O . LEU A 1 434 ? -5.415 -8.859 -3.892 1.00 97.94 434 LEU A O 1
ATOM 3543 N N . LEU A 1 435 ? -3.298 -8.636 -3.181 1.00 96.88 435 LEU A N 1
ATOM 3544 C CA . LEU A 1 435 ? -2.974 -10.070 -3.234 1.00 96.88 435 LEU A CA 1
ATOM 3545 C C . LEU A 1 435 ? -3.648 -10.859 -2.099 1.00 96.88 435 LEU A C 1
ATOM 3547 O O . LEU A 1 435 ? -4.140 -11.964 -2.316 1.00 96.88 435 LEU A O 1
ATOM 3551 N N . SER A 1 436 ? -3.725 -10.268 -0.906 1.00 95.44 436 SER A N 1
ATOM 3552 C CA . SER A 1 436 ? -4.382 -10.847 0.269 1.00 95.44 436 SER A CA 1
ATOM 3553 C C . SER A 1 436 ? -5.861 -11.132 -0.004 1.00 95.44 436 SER A C 1
ATOM 3555 O O . SER A 1 436 ? -6.335 -12.213 0.321 1.00 95.44 436 SER A O 1
ATOM 3557 N N . ARG A 1 437 ? -6.552 -10.240 -0.731 1.00 96.44 437 ARG A N 1
ATOM 3558 C CA . ARG A 1 437 ? -7.964 -10.395 -1.136 1.00 96.44 437 ARG A CA 1
ATOM 3559 C C . ARG A 1 437 ? -8.251 -11.469 -2.190 1.00 96.44 437 ARG A C 1
ATOM 3561 O O . ARG A 1 437 ? -9.402 -11.630 -2.589 1.00 96.44 437 ARG A O 1
ATOM 3568 N N . ILE A 1 438 ? -7.226 -12.182 -2.652 1.00 94.75 438 ILE A N 1
ATOM 3569 C CA . ILE A 1 438 ? -7.339 -13.360 -3.527 1.00 94.75 438 ILE A CA 1
ATOM 3570 C C . ILE A 1 438 ? -7.148 -14.644 -2.709 1.00 94.75 438 ILE A C 1
ATOM 3572 O O . ILE A 1 438 ? -7.490 -15.731 -3.166 1.00 94.75 438 ILE A O 1
ATOM 3576 N N . CYS A 1 439 ? -6.595 -14.545 -1.502 1.00 92.88 439 CYS A N 1
ATOM 3577 C CA . CYS A 1 439 ? -6.301 -15.689 -0.653 1.00 92.88 439 CYS A CA 1
ATOM 3578 C C . CYS A 1 439 ? -7.584 -16.203 0.009 1.00 92.88 439 CYS A C 1
ATOM 3580 O O . CYS A 1 439 ? -8.452 -15.432 0.400 1.00 92.88 439 CYS A O 1
ATOM 3582 N N . LYS A 1 440 ? -7.707 -17.516 0.189 1.00 91.50 440 LYS A N 1
ATOM 3583 C CA . LYS A 1 440 ? -8.782 -18.087 1.002 1.00 91.50 440 LYS A CA 1
ATOM 3584 C C . LYS A 1 440 ? -8.563 -17.761 2.477 1.00 91.50 440 LYS A C 1
ATOM 3586 O O . LYS A 1 440 ? -7.527 -18.083 3.058 1.00 91.50 440 LYS A O 1
ATOM 3591 N N . THR A 1 441 ? -9.576 -17.188 3.111 1.00 89.44 441 THR A N 1
ATOM 3592 C CA . THR A 1 441 ? -9.527 -16.792 4.526 1.00 89.44 441 THR A CA 1
ATOM 3593 C C . THR A 1 441 ? -9.938 -17.909 5.482 1.00 89.44 441 THR A C 1
ATOM 3595 O O . THR A 1 441 ? -9.561 -17.868 6.648 1.00 89.44 441 THR A O 1
ATOM 3598 N N . GLY A 1 442 ? -10.640 -18.937 4.993 1.00 85.56 442 GLY A N 1
ATOM 3599 C CA . GLY A 1 442 ? -11.283 -19.968 5.821 1.00 85.56 442 GLY A CA 1
ATOM 3600 C C . GLY A 1 442 ? -12.707 -19.600 6.262 1.00 85.56 442 GLY A C 1
ATOM 3601 O O . GLY A 1 442 ? -13.315 -20.341 7.028 1.00 85.56 442 GLY A O 1
ATOM 3602 N N . SER A 1 443 ? -13.243 -18.476 5.778 1.00 88.00 443 SER A N 1
ATOM 3603 C CA . SER A 1 443 ? -14.611 -18.030 6.043 1.00 88.00 443 SER A CA 1
ATOM 3604 C C . SER A 1 443 ? -15.668 -18.948 5.416 1.00 88.00 443 SER A C 1
ATOM 3606 O O . SER A 1 443 ? -15.456 -19.544 4.357 1.00 88.00 443 SER A O 1
ATOM 3608 N N . LYS A 1 444 ? -16.855 -19.017 6.037 1.00 80.38 444 LYS A N 1
ATOM 3609 C CA . LYS A 1 444 ? -17.992 -19.830 5.547 1.00 80.38 444 LYS A CA 1
ATOM 3610 C C . LYS A 1 444 ? -18.513 -19.381 4.178 1.00 80.38 444 LYS A C 1
ATOM 3612 O O . LYS A 1 444 ? -19.009 -20.193 3.402 1.00 80.38 444 LYS A O 1
ATOM 3617 N N . THR A 1 445 ? -18.435 -18.082 3.899 1.00 90.94 445 THR A N 1
ATOM 3618 C CA . THR A 1 445 ? -18.851 -17.468 2.632 1.00 90.94 445 THR A CA 1
ATOM 3619 C C . THR A 1 445 ? -17.726 -16.597 2.077 1.00 90.94 445 THR A C 1
ATOM 3621 O O . THR A 1 445 ? -16.809 -16.216 2.806 1.00 90.94 445 THR A O 1
ATOM 3624 N N . VAL A 1 446 ? -17.775 -16.290 0.780 1.00 91.62 446 VAL A N 1
ATOM 3625 C CA . VAL A 1 446 ? -16.765 -15.451 0.117 1.00 91.62 446 VAL A CA 1
ATOM 3626 C C . VAL A 1 446 ? -16.842 -14.013 0.658 1.00 91.62 446 VAL A C 1
ATOM 3628 O O . VAL A 1 446 ? -17.931 -13.436 0.618 1.00 91.62 446 VAL A O 1
ATOM 3631 N N . PRO A 1 447 ? -15.731 -13.407 1.127 1.00 94.69 447 PRO A N 1
ATOM 3632 C CA . PRO A 1 447 ? -15.747 -12.036 1.632 1.00 94.69 447 PRO A CA 1
ATOM 3633 C C . PRO A 1 447 ? -16.191 -11.014 0.572 1.00 94.69 447 PRO A C 1
ATOM 3635 O O . PRO A 1 447 ? -15.807 -11.136 -0.592 1.00 94.69 447 PRO A O 1
ATOM 3638 N N . PRO A 1 448 ? -16.905 -9.935 0.945 1.00 94.38 448 PRO A N 1
ATOM 3639 C CA . PRO A 1 448 ? -17.358 -8.901 0.006 1.00 94.38 448 PRO A CA 1
ATOM 3640 C C . PRO A 1 448 ? -16.198 -8.109 -0.615 1.00 94.38 448 PRO A C 1
ATOM 3642 O O . PRO A 1 448 ? -16.383 -7.400 -1.600 1.00 94.38 448 PRO A O 1
ATOM 3645 N N . THR A 1 449 ? -14.999 -8.215 -0.039 1.00 96.19 449 THR A N 1
ATOM 3646 C CA . THR A 1 449 ? -13.762 -7.633 -0.564 1.00 96.19 449 THR A CA 1
ATOM 3647 C C . THR A 1 449 ? -13.021 -8.552 -1.543 1.00 96.19 449 THR A C 1
ATOM 3649 O O . THR A 1 449 ? -11.995 -8.129 -2.067 1.00 96.19 449 THR A O 1
ATOM 3652 N N . GLN A 1 450 ? -13.490 -9.782 -1.790 1.00 96.00 450 GLN A N 1
ATOM 3653 C CA . GLN A 1 450 ? -12.817 -10.761 -2.651 1.00 96.00 450 GLN A CA 1
ATOM 3654 C C . GLN A 1 450 ? -12.461 -10.185 -4.030 1.00 96.00 450 GLN A C 1
ATOM 3656 O O . GLN A 1 450 ? -13.290 -9.588 -4.717 1.00 96.00 450 GLN A O 1
ATOM 3661 N N . VAL A 1 451 ? -11.228 -10.446 -4.460 1.00 93.50 451 VAL A N 1
ATOM 3662 C CA . VAL A 1 451 ? -10.742 -10.188 -5.817 1.00 93.50 451 VAL A CA 1
ATOM 3663 C C . VAL A 1 451 ? -10.460 -11.532 -6.489 1.00 93.50 451 VAL A C 1
ATOM 3665 O O . VAL A 1 451 ? -9.824 -12.403 -5.902 1.00 93.50 451 VAL A O 1
ATOM 3668 N N . ASP A 1 452 ? -10.938 -11.700 -7.723 1.00 92.88 452 ASP A N 1
ATOM 3669 C CA . ASP A 1 452 ? -10.846 -12.944 -8.505 1.00 92.88 452 ASP A CA 1
ATOM 3670 C C . ASP A 1 452 ? -11.391 -14.196 -7.773 1.00 92.88 452 ASP A C 1
ATOM 3672 O O . ASP A 1 452 ? -12.179 -14.106 -6.832 1.00 92.88 452 ASP A O 1
ATOM 3676 N N . GLN A 1 453 ? -11.025 -15.389 -8.251 1.00 89.62 453 GLN A N 1
ATOM 3677 C CA . GLN A 1 453 ? -11.379 -16.656 -7.609 1.00 89.62 453 GLN A CA 1
ATOM 3678 C C . GLN A 1 453 ? -10.452 -16.923 -6.405 1.00 89.62 453 GLN A C 1
ATOM 3680 O O . GLN A 1 453 ? -9.234 -16.835 -6.577 1.00 89.62 453 GLN A O 1
ATOM 3685 N N . PRO A 1 454 ? -10.986 -17.301 -5.223 1.00 91.62 454 PRO A N 1
ATOM 3686 C CA . PRO A 1 454 ? -10.175 -17.566 -4.036 1.00 91.62 454 PRO A CA 1
ATOM 3687 C C . PRO A 1 454 ? -9.135 -18.675 -4.251 1.00 91.62 454 PRO A C 1
ATOM 3689 O O . PRO A 1 454 ? -9.464 -19.775 -4.706 1.00 91.62 454 PRO A O 1
ATOM 3692 N N . ARG A 1 455 ? -7.884 -18.417 -3.861 1.00 89.31 455 ARG A N 1
ATOM 3693 C CA . ARG A 1 455 ? -6.752 -19.349 -3.962 1.00 89.31 455 ARG A CA 1
ATOM 3694 C C . ARG A 1 455 ? -6.245 -19.788 -2.596 1.00 89.31 455 ARG A C 1
ATOM 3696 O O . ARG A 1 455 ? -6.175 -18.986 -1.669 1.00 89.31 455 ARG A O 1
ATOM 3703 N N . GLU A 1 456 ? -5.826 -21.046 -2.506 1.00 90.31 456 GLU A N 1
ATOM 3704 C CA . GLU A 1 456 ? -4.970 -21.476 -1.399 1.00 90.31 456 GLU A CA 1
ATOM 3705 C C . GLU A 1 456 ? -3.594 -20.812 -1.515 1.00 90.31 456 GLU A C 1
ATOM 3707 O O . GLU A 1 456 ? -3.073 -20.618 -2.619 1.00 90.31 456 GLU A O 1
ATOM 3712 N N . ILE A 1 457 ? -3.009 -20.494 -0.365 1.00 89.31 457 ILE A N 1
ATOM 3713 C CA . ILE A 1 457 ? -1.618 -20.063 -0.216 1.00 89.31 457 ILE A CA 1
ATOM 3714 C C . ILE A 1 457 ? -0.920 -20.991 0.777 1.00 89.31 457 ILE A C 1
ATOM 3716 O O . ILE A 1 457 ? -1.572 -21.583 1.634 1.00 89.31 457 ILE A O 1
ATOM 3720 N N . HIS A 1 458 ? 0.402 -21.116 0.664 1.00 90.38 458 HIS A N 1
ATOM 3721 C CA . HIS A 1 458 ? 1.192 -21.929 1.589 1.00 90.38 458 HIS A CA 1
ATOM 3722 C C . HIS A 1 458 ? 1.026 -21.438 3.037 1.00 90.38 458 HIS A C 1
ATOM 3724 O O . HIS A 1 458 ? 0.950 -20.226 3.269 1.00 90.38 458 HIS A O 1
ATOM 3730 N N . GLN A 1 459 ? 0.996 -22.363 4.000 1.00 89.81 459 GLN A N 1
ATOM 3731 C CA . GLN A 1 459 ? 0.705 -22.060 5.405 1.00 89.81 459 GLN A CA 1
ATOM 3732 C C . GLN A 1 459 ? 1.674 -21.017 5.981 1.00 89.81 459 GLN A C 1
ATOM 3734 O O . GLN A 1 459 ? 1.218 -20.038 6.559 1.00 89.81 459 GLN A O 1
ATOM 3739 N N . ASP A 1 460 ? 2.973 -21.130 5.703 1.00 90.44 460 ASP A N 1
ATOM 3740 C CA . ASP A 1 460 ? 3.991 -20.149 6.117 1.00 90.44 460 ASP A CA 1
ATOM 3741 C C . ASP A 1 460 ? 3.719 -18.731 5.589 1.00 90.44 460 ASP A C 1
ATOM 3743 O O . ASP A 1 460 ? 3.939 -17.741 6.280 1.00 90.44 460 ASP A O 1
ATOM 3747 N N . VAL A 1 461 ? 3.204 -18.611 4.359 1.00 92.19 461 VAL A N 1
ATOM 3748 C CA . VAL A 1 461 ? 2.879 -17.311 3.745 1.00 92.19 461 VAL A CA 1
ATOM 3749 C C . VAL A 1 461 ? 1.640 -16.708 4.403 1.00 92.19 461 VAL A C 1
ATOM 3751 O O . VAL A 1 461 ? 1.570 -15.495 4.589 1.00 92.19 461 VAL A O 1
ATOM 3754 N N . ARG A 1 462 ? 0.673 -17.554 4.782 1.00 92.12 462 ARG A N 1
ATOM 3755 C CA . ARG A 1 462 ? -0.506 -17.159 5.560 1.00 92.12 462 ARG A CA 1
ATOM 3756 C C . ARG A 1 462 ? -0.111 -16.721 6.971 1.00 92.12 462 ARG A C 1
ATOM 3758 O O . ARG A 1 462 ? -0.557 -15.664 7.397 1.00 92.12 462 ARG A O 1
ATOM 3765 N N . ALA A 1 463 ? 0.724 -17.503 7.656 1.00 92.44 463 ALA A N 1
ATOM 3766 C CA . ALA A 1 463 ? 1.214 -17.208 8.998 1.00 92.44 463 ALA A CA 1
ATOM 3767 C C . ALA A 1 463 ? 1.986 -15.884 9.019 1.00 92.44 463 ALA A C 1
ATOM 3769 O O . ALA A 1 463 ? 1.627 -14.990 9.773 1.00 92.44 463 ALA A O 1
ATOM 3770 N N . LEU A 1 464 ? 2.948 -15.704 8.106 1.00 93.31 464 LEU A N 1
ATOM 3771 C CA . LEU A 1 464 ? 3.733 -14.473 7.999 1.00 93.31 464 LEU A CA 1
ATOM 3772 C C . LEU A 1 464 ? 2.865 -13.242 7.666 1.00 93.31 464 LEU A C 1
ATOM 3774 O O . LEU A 1 464 ? 3.084 -12.167 8.207 1.00 93.31 464 LEU A O 1
ATOM 3778 N N . MET A 1 465 ? 1.846 -13.378 6.809 1.00 92.94 465 MET A N 1
ATOM 3779 C CA . MET A 1 465 ? 0.911 -12.282 6.496 1.00 92.94 465 MET A CA 1
ATOM 3780 C C . MET A 1 465 ? -0.053 -11.944 7.651 1.00 92.94 465 MET A C 1
ATOM 3782 O O . MET A 1 465 ? -0.636 -10.860 7.653 1.00 92.94 465 MET A O 1
ATOM 3786 N N . LEU A 1 466 ? -0.234 -12.856 8.609 1.00 93.38 466 LEU A N 1
ATOM 3787 C CA . LEU A 1 466 ? -1.051 -12.666 9.812 1.00 93.38 466 LEU A CA 1
ATOM 3788 C C . LEU A 1 466 ? -0.206 -12.458 11.081 1.00 93.38 466 LEU A C 1
ATOM 3790 O O . LEU A 1 466 ? -0.765 -12.413 12.175 1.00 93.38 466 LEU A O 1
ATOM 3794 N N . ASP A 1 467 ? 1.112 -12.306 10.936 1.00 95.31 467 ASP A N 1
ATOM 3795 C CA . ASP A 1 467 ? 2.050 -12.052 12.027 1.00 95.31 467 ASP A CA 1
ATOM 3796 C C . ASP A 1 467 ? 1.688 -10.772 12.801 1.00 95.31 467 ASP A C 1
ATOM 3798 O O . ASP A 1 467 ? 1.333 -9.740 12.217 1.00 95.31 467 ASP A O 1
ATOM 3802 N N . ALA A 1 468 ? 1.795 -10.837 14.131 1.00 94.31 468 ALA A N 1
ATOM 3803 C CA . ALA A 1 468 ? 1.395 -9.750 15.015 1.00 94.31 468 ALA A CA 1
ATOM 3804 C C . ALA A 1 468 ? 2.192 -8.462 14.759 1.00 94.31 468 ALA A C 1
ATOM 3806 O O . ALA A 1 468 ? 1.597 -7.388 14.664 1.00 94.31 468 ALA A O 1
ATOM 3807 N N . LYS A 1 469 ? 3.518 -8.547 14.594 1.00 93.00 469 LYS A N 1
ATOM 3808 C CA . LYS A 1 469 ? 4.388 -7.386 14.353 1.00 93.00 469 LYS A CA 1
ATOM 3809 C C . LYS A 1 469 ? 4.170 -6.800 12.960 1.00 93.00 469 LYS A C 1
ATOM 3811 O O . LYS A 1 469 ? 4.172 -5.577 12.806 1.00 93.00 469 LYS A O 1
ATOM 3816 N N . PHE A 1 470 ? 3.964 -7.642 11.944 1.00 94.88 470 PHE A N 1
ATOM 3817 C CA . PHE A 1 470 ? 3.601 -7.182 10.601 1.00 94.88 470 PHE A CA 1
ATOM 3818 C C . PHE A 1 470 ? 2.290 -6.388 10.623 1.00 94.88 470 PHE A C 1
ATOM 3820 O O . PHE A 1 470 ? 2.236 -5.257 10.130 1.00 94.88 470 PHE A O 1
ATOM 3827 N N . LEU A 1 471 ? 1.243 -6.958 11.225 1.00 94.75 471 LEU A N 1
ATOM 3828 C CA . LEU A 1 471 ? -0.069 -6.324 11.291 1.00 94.75 471 LEU A CA 1
ATOM 3829 C C . LEU A 1 471 ? -0.053 -5.062 12.164 1.00 94.75 471 LEU A C 1
ATOM 3831 O O . LEU A 1 471 ? -0.644 -4.067 11.755 1.00 94.75 471 LEU A O 1
ATOM 3835 N N . GLN A 1 472 ? 0.694 -5.035 13.275 1.00 92.44 472 GLN A N 1
ATOM 3836 C CA . GLN A 1 472 ? 0.909 -3.822 14.080 1.00 92.44 472 GLN A CA 1
ATOM 3837 C C . GLN A 1 472 ? 1.530 -2.688 13.245 1.00 92.44 472 GLN A C 1
ATOM 3839 O O . GLN A 1 472 ? 0.986 -1.582 13.215 1.00 92.44 472 GLN A O 1
ATOM 3844 N N . LYS A 1 473 ? 2.606 -2.964 12.488 1.00 90.75 473 LYS A N 1
ATOM 3845 C CA . LYS A 1 473 ? 3.249 -1.974 11.598 1.00 90.75 473 LYS A CA 1
ATOM 3846 C C . LYS A 1 473 ? 2.324 -1.484 10.476 1.00 90.75 473 LYS A C 1
ATOM 3848 O O . LYS A 1 473 ? 2.384 -0.312 10.109 1.00 90.75 473 LYS A O 1
ATOM 3853 N N . MET A 1 474 ? 1.465 -2.352 9.936 1.00 91.81 474 MET A N 1
ATOM 3854 C CA . MET A 1 474 ? 0.516 -2.002 8.869 1.00 91.81 474 MET A CA 1
ATOM 3855 C C . MET A 1 474 ? -0.755 -1.293 9.381 1.00 91.81 474 MET A C 1
ATOM 3857 O O . MET A 1 474 ? -1.341 -0.487 8.654 1.00 91.81 474 MET A O 1
ATOM 3861 N N . MET A 1 475 ? -1.198 -1.574 10.610 1.00 90.25 475 MET A N 1
ATOM 3862 C CA . MET A 1 475 ? -2.388 -0.965 11.222 1.00 90.25 475 MET A CA 1
ATOM 3863 C C . MET A 1 475 ? -2.091 0.371 11.904 1.00 90.25 475 MET A C 1
ATOM 3865 O O . MET A 1 475 ? -2.902 1.287 11.795 1.00 90.25 475 MET A O 1
ATOM 3869 N N . GLY A 1 476 ? -0.925 0.518 12.538 1.00 83.12 476 GLY A N 1
ATOM 3870 C CA . GLY A 1 476 ? -0.502 1.766 13.182 1.00 83.12 476 GLY A CA 1
ATOM 3871 C C . GLY A 1 476 ? -0.052 2.877 12.222 1.00 83.12 476 GLY A C 1
ATOM 3872 O O . GLY A 1 476 ? 0.296 3.961 12.679 1.00 83.12 476 GLY A O 1
ATOM 3873 N N . ASN A 1 477 ? -0.024 2.645 10.902 1.00 78.00 477 ASN A N 1
ATOM 3874 C CA . ASN A 1 477 ? 0.540 3.598 9.941 1.00 78.00 477 ASN A CA 1
ATOM 3875 C C . ASN A 1 477 ? -0.504 4.247 9.010 1.00 78.00 477 ASN A C 1
ATOM 3877 O O . ASN A 1 477 ? -1.430 3.619 8.496 1.00 78.00 477 ASN A O 1
ATOM 3881 N N . THR A 1 478 ? -0.306 5.537 8.739 1.00 79.25 478 THR A N 1
ATOM 3882 C CA . THR A 1 478 ? -1.218 6.405 7.979 1.00 79.25 478 THR A CA 1
ATOM 3883 C C . THR A 1 478 ? -1.113 6.264 6.454 1.00 79.25 478 THR A C 1
ATOM 3885 O O . THR A 1 478 ? -2.052 6.638 5.747 1.00 79.25 478 THR A O 1
ATOM 3888 N N . GLN A 1 479 ? -0.008 5.741 5.896 1.00 88.62 479 GLN A N 1
ATOM 3889 C CA . GLN A 1 479 ? 0.288 5.910 4.460 1.00 88.62 479 GLN A CA 1
ATOM 3890 C C . GLN A 1 479 ? -0.727 5.245 3.507 1.00 88.62 479 GLN A C 1
ATOM 3892 O O . GLN A 1 479 ? -0.847 5.674 2.352 1.00 88.62 479 GLN A O 1
ATOM 3897 N N . ASN A 1 480 ? -1.443 4.194 3.933 1.00 92.06 480 ASN A N 1
ATOM 3898 C CA . ASN A 1 480 ? -2.493 3.563 3.122 1.00 92.06 480 ASN A CA 1
ATOM 3899 C C . ASN A 1 480 ? -3.620 2.914 3.947 1.00 92.06 480 ASN A C 1
ATOM 3901 O O . ASN A 1 480 ? -3.873 1.715 3.834 1.00 92.06 480 ASN A O 1
ATOM 3905 N N . VAL A 1 481 ? -4.344 3.730 4.717 1.00 93.31 481 VAL A N 1
ATOM 3906 C CA . VAL A 1 481 ? -5.478 3.295 5.560 1.00 93.31 481 VAL A CA 1
ATOM 3907 C C . VAL A 1 481 ? -6.482 2.405 4.807 1.00 93.31 481 VAL A C 1
ATOM 3909 O O . VAL A 1 481 ? -6.948 1.403 5.344 1.00 93.31 481 VAL A O 1
ATOM 3912 N N . ARG A 1 482 ? -6.777 2.697 3.526 1.00 94.75 482 ARG A N 1
ATOM 3913 C CA . ARG A 1 482 ? -7.717 1.880 2.736 1.00 94.75 482 ARG A CA 1
ATOM 3914 C C . ARG A 1 482 ? -7.205 0.465 2.470 1.00 94.75 482 ARG A C 1
ATOM 3916 O O . ARG A 1 482 ? -8.009 -0.460 2.473 1.00 94.75 482 ARG A O 1
ATOM 3923 N N . ALA A 1 483 ? -5.903 0.281 2.253 1.00 95.88 483 ALA A N 1
ATOM 3924 C CA . ALA A 1 483 ? -5.327 -1.050 2.076 1.00 95.88 483 ALA A CA 1
ATOM 3925 C C . ALA A 1 483 ? -5.440 -1.888 3.358 1.00 95.88 483 ALA A C 1
ATOM 3927 O O . ALA A 1 483 ? -5.786 -3.067 3.274 1.00 95.88 483 ALA A O 1
ATOM 3928 N N . THR A 1 484 ? -5.212 -1.263 4.517 1.00 95.31 484 THR A N 1
ATOM 3929 C CA . THR A 1 484 ? -5.409 -1.866 5.841 1.00 95.31 484 THR A CA 1
ATOM 3930 C C . THR A 1 484 ? -6.872 -2.251 6.057 1.00 95.31 484 THR A C 1
ATOM 3932 O O . THR A 1 484 ? -7.143 -3.417 6.320 1.00 95.31 484 THR A O 1
ATOM 3935 N N . ILE A 1 485 ? -7.821 -1.336 5.829 1.00 96.31 485 ILE A N 1
ATOM 3936 C CA . ILE A 1 485 ? -9.268 -1.617 5.887 1.00 96.31 485 ILE A CA 1
ATOM 3937 C C . ILE A 1 485 ? -9.648 -2.793 4.977 1.00 96.31 485 ILE A C 1
ATOM 3939 O O . ILE A 1 485 ? -10.259 -3.757 5.431 1.00 96.31 485 ILE A O 1
ATOM 3943 N N . ASP A 1 486 ? -9.271 -2.741 3.697 1.00 96.94 486 ASP A N 1
ATOM 3944 C CA . ASP A 1 486 ? -9.614 -3.771 2.712 1.00 96.94 486 ASP A CA 1
ATOM 3945 C C . ASP A 1 486 ? -9.035 -5.153 3.074 1.00 96.94 486 ASP A C 1
ATOM 3947 O O . ASP A 1 486 ? -9.681 -6.165 2.793 1.00 96.94 486 ASP A O 1
ATOM 3951 N N . LEU A 1 487 ? -7.847 -5.199 3.694 1.00 96.56 487 LEU A N 1
ATOM 3952 C CA . LEU A 1 487 ? -7.223 -6.430 4.185 1.00 96.56 487 LEU A CA 1
ATOM 3953 C C . LEU A 1 487 ? -7.948 -6.940 5.433 1.00 96.56 487 LEU A C 1
ATOM 3955 O O . LEU A 1 487 ? -8.424 -8.070 5.431 1.00 96.56 487 LEU A O 1
ATOM 3959 N N . VAL A 1 488 ? -8.094 -6.114 6.472 1.00 96.44 488 VAL A N 1
ATOM 3960 C CA . VAL A 1 488 ? -8.727 -6.512 7.740 1.00 96.44 488 VAL A CA 1
ATOM 3961 C C . VAL A 1 488 ? -10.145 -7.031 7.486 1.00 96.44 488 VAL A C 1
ATOM 3963 O O . VAL A 1 488 ? -10.452 -8.161 7.860 1.00 96.44 488 VAL A O 1
ATOM 3966 N N . LYS A 1 489 ? -10.971 -6.286 6.733 1.00 96.56 489 LYS A N 1
ATOM 3967 C CA . LYS A 1 489 ? -12.335 -6.700 6.342 1.00 96.56 489 LYS A CA 1
ATOM 3968 C C . LYS A 1 489 ? -12.390 -8.015 5.565 1.00 96.56 489 LYS A C 1
ATOM 3970 O O . LYS A 1 489 ? -13.424 -8.673 5.586 1.00 96.56 489 LYS A O 1
ATOM 3975 N N . HIS A 1 490 ? -11.327 -8.373 4.843 1.00 96.62 490 HIS A N 1
ATOM 3976 C CA . HIS A 1 490 ? -11.249 -9.653 4.145 1.00 96.62 490 HIS A CA 1
ATOM 3977 C C . HIS A 1 490 ? -11.117 -10.808 5.141 1.00 96.62 490 HIS A C 1
ATOM 3979 O O . HIS A 1 490 ? -11.889 -11.761 5.083 1.00 96.62 490 HIS A O 1
ATOM 3985 N N . TRP A 1 491 ? -10.179 -10.694 6.085 1.00 95.88 491 TRP A N 1
ATOM 3986 C CA . TRP A 1 491 ? -9.842 -11.761 7.029 1.00 95.88 491 TRP A CA 1
ATOM 3987 C C . TRP A 1 491 ? -10.872 -11.973 8.135 1.00 95.88 491 TRP A C 1
ATOM 3989 O O . TRP A 1 491 ? -11.110 -13.116 8.513 1.00 95.88 491 TRP A O 1
ATOM 3999 N N . ILE A 1 492 ? -11.501 -10.905 8.633 1.00 96.00 492 ILE A N 1
ATOM 4000 C CA . ILE A 1 492 ? -12.475 -10.983 9.738 1.00 96.00 492 ILE A CA 1
ATOM 4001 C C . ILE A 1 492 ? -13.909 -11.328 9.291 1.00 96.00 492 ILE A C 1
ATOM 4003 O O . ILE A 1 492 ? -14.809 -11.392 10.132 1.00 96.00 492 ILE A O 1
ATOM 4007 N N . TRP A 1 493 ? -14.151 -11.483 7.986 1.00 96.69 493 TRP A N 1
ATOM 4008 C CA . TRP A 1 493 ? -15.465 -11.824 7.433 1.00 96.69 493 TRP A CA 1
ATOM 4009 C C . TRP A 1 493 ? -15.827 -13.277 7.743 1.00 96.69 493 TRP A C 1
ATOM 4011 O O . TRP A 1 493 ? -15.091 -14.177 7.344 1.00 96.69 493 TRP A O 1
ATOM 4021 N N . GLU A 1 494 ? -16.964 -13.517 8.406 1.00 95.31 494 GLU A N 1
ATOM 4022 C CA . GLU A 1 494 ? -17.471 -14.866 8.724 1.00 95.31 494 GLU A CA 1
ATOM 4023 C C . GLU A 1 494 ? -16.401 -15.785 9.368 1.00 95.31 494 GLU A C 1
ATOM 4025 O O . GLU A 1 494 ? -16.354 -16.992 9.104 1.00 95.31 494 GLU A O 1
ATOM 4030 N N . ASN A 1 495 ? -15.505 -15.201 10.177 1.00 94.25 495 ASN A N 1
ATOM 4031 C CA . ASN A 1 495 ? -14.349 -15.870 10.775 1.00 94.25 495 ASN A CA 1
ATOM 4032 C C . ASN A 1 495 ? -14.045 -15.309 12.176 1.00 94.25 495 ASN A C 1
ATOM 4034 O O . ASN A 1 495 ? -13.490 -14.219 12.330 1.00 94.25 495 ASN A O 1
ATOM 4038 N N . GLU A 1 496 ? -14.390 -16.095 13.195 1.00 93.38 496 GLU A N 1
ATOM 4039 C CA . GLU A 1 496 ? -14.265 -15.729 14.606 1.00 93.38 496 GLU A CA 1
ATOM 4040 C C . GLU A 1 496 ? -12.813 -15.603 15.076 1.00 93.38 496 GLU A C 1
ATOM 4042 O O . GLU A 1 496 ? -12.454 -14.593 15.678 1.00 93.38 496 GLU A O 1
ATOM 4047 N N . LEU A 1 497 ? -11.966 -16.584 14.753 1.00 93.06 497 LEU A N 1
ATOM 4048 C CA . LEU A 1 497 ? -10.562 -16.607 15.173 1.00 93.06 497 LEU A CA 1
ATOM 4049 C C . LEU A 1 497 ? -9.785 -15.424 14.588 1.00 93.06 497 LEU A C 1
ATOM 4051 O O . LEU A 1 497 ? -9.050 -14.744 15.301 1.00 93.06 497 LEU A O 1
ATOM 4055 N N . SER A 1 498 ? -9.998 -15.117 13.303 1.00 94.00 498 SER A N 1
ATOM 4056 C CA . SER A 1 498 ? -9.422 -13.909 12.707 1.00 94.00 498 SER A CA 1
ATOM 4057 C C . SER A 1 498 ? -9.977 -12.641 13.349 1.00 94.00 498 SER A C 1
ATOM 4059 O O . SER A 1 498 ? -9.204 -11.729 13.623 1.00 94.00 498 SER A O 1
ATOM 4061 N N . ASN A 1 499 ? -11.277 -12.567 13.637 1.00 94.81 499 ASN A N 1
ATOM 4062 C CA . ASN A 1 499 ? -11.865 -11.405 14.298 1.00 94.81 499 ASN A CA 1
ATOM 4063 C C . ASN A 1 499 ? -11.268 -11.153 15.700 1.00 94.81 499 ASN A C 1
ATOM 4065 O O . ASN A 1 499 ? -10.926 -10.015 16.008 1.00 94.81 499 ASN A O 1
ATOM 4069 N N . GLN A 1 500 ? -11.077 -12.199 16.511 1.00 94.94 500 GLN A N 1
ATOM 4070 C CA . GLN A 1 500 ? -10.421 -12.109 17.824 1.00 94.94 500 GLN A CA 1
ATOM 4071 C C . GLN A 1 500 ? -8.947 -11.674 17.700 1.00 94.94 500 GLN A C 1
ATOM 4073 O O . GLN A 1 500 ? -8.509 -10.764 18.403 1.00 94.94 500 GLN A O 1
ATOM 4078 N N . TRP A 1 501 ? -8.194 -12.244 16.752 1.00 95.19 501 TRP A N 1
ATOM 4079 C CA . TRP A 1 501 ? -6.790 -11.882 16.513 1.00 95.19 501 TRP A CA 1
ATOM 4080 C C . TRP A 1 501 ? -6.610 -10.418 16.083 1.00 95.19 501 TRP A C 1
ATOM 4082 O O . TRP A 1 501 ? -5.809 -9.675 16.653 1.00 95.19 501 TRP A O 1
ATOM 4092 N N . PHE A 1 502 ? -7.406 -9.959 15.112 1.00 96.06 502 PHE A N 1
ATOM 4093 C CA . PHE A 1 502 ? -7.382 -8.563 14.668 1.00 96.06 502 PHE A CA 1
ATOM 4094 C C . PHE A 1 502 ? -7.860 -7.586 15.753 1.00 96.06 502 PHE A C 1
ATOM 4096 O O . PHE A 1 502 ? -7.489 -6.413 15.711 1.00 96.06 502 PHE A O 1
ATOM 4103 N N . HIS A 1 503 ? -8.646 -8.039 16.733 1.00 95.25 503 HIS A N 1
ATOM 4104 C CA . HIS A 1 503 ? -9.027 -7.234 17.890 1.00 95.25 503 HIS A CA 1
ATOM 4105 C C . HIS A 1 503 ? -7.871 -7.049 18.878 1.00 95.25 503 HIS A C 1
ATOM 4107 O O . HIS A 1 503 ? -7.584 -5.910 19.235 1.00 95.25 503 HIS A O 1
ATOM 4113 N N . GLN A 1 504 ? -7.139 -8.115 19.220 1.00 94.81 504 GLN A N 1
ATOM 4114 C CA . GLN A 1 504 ? -5.937 -8.032 20.064 1.00 94.81 504 GLN A CA 1
ATOM 4115 C C . GLN A 1 504 ? -4.885 -7.087 19.462 1.00 94.81 504 GLN A C 1
ATOM 4117 O O . GLN A 1 504 ? -4.364 -6.195 20.136 1.00 94.81 504 GLN A O 1
ATOM 4122 N N . ILE A 1 505 ? -4.631 -7.211 18.155 1.00 95.25 505 ILE A N 1
ATOM 4123 C CA . ILE A 1 505 ? -3.715 -6.314 17.436 1.00 95.25 505 ILE A CA 1
ATOM 4124 C C . ILE A 1 505 ? -4.242 -4.873 17.431 1.00 95.25 505 ILE A C 1
ATOM 4126 O O . ILE A 1 505 ? -3.475 -3.943 17.670 1.00 95.25 505 ILE A O 1
ATOM 4130 N N . PHE A 1 506 ? -5.544 -4.670 17.207 1.00 95.12 506 PHE A N 1
ATOM 4131 C CA . PHE A 1 506 ? -6.159 -3.343 17.268 1.00 95.12 506 PHE A CA 1
ATOM 4132 C C . PHE A 1 506 ? -6.008 -2.702 18.654 1.00 95.12 506 PHE A C 1
ATOM 4134 O O . PHE A 1 506 ? -5.626 -1.537 18.739 1.00 95.12 506 PHE A O 1
ATOM 4141 N N . GLN A 1 507 ? -6.248 -3.453 19.734 1.00 92.75 507 GLN A N 1
ATOM 4142 C CA . GLN A 1 507 ? -6.054 -2.985 21.108 1.00 92.75 507 GLN A CA 1
ATOM 4143 C C . GLN A 1 507 ? -4.600 -2.571 21.361 1.00 92.75 507 GLN A C 1
ATOM 4145 O O . GLN A 1 507 ? -4.382 -1.509 21.941 1.00 92.75 507 GLN A O 1
ATOM 4150 N N . LYS A 1 508 ? -3.616 -3.359 20.899 1.00 92.62 508 LYS A N 1
ATOM 4151 C CA . LYS A 1 508 ? -2.192 -3.006 21.008 1.00 92.62 508 LYS A CA 1
ATOM 4152 C C . LYS A 1 508 ? -1.870 -1.727 20.230 1.00 92.62 508 LYS A C 1
ATOM 4154 O O . LYS A 1 508 ? -1.384 -0.773 20.826 1.00 92.62 508 LYS A O 1
ATOM 4159 N N . CYS A 1 509 ? -2.278 -1.632 18.961 1.00 92.94 509 CYS A N 1
ATOM 4160 C CA . CYS A 1 509 ? -2.122 -0.405 18.174 1.00 92.94 509 CYS A CA 1
ATOM 4161 C C . CYS A 1 509 ? -2.755 0.822 18.852 1.00 92.94 509 CYS A C 1
ATOM 4163 O O . CYS A 1 509 ? -2.158 1.892 18.824 1.00 92.94 509 CYS A O 1
ATOM 4165 N N . VAL A 1 510 ? -3.934 0.695 19.469 1.00 91.75 510 VAL A N 1
ATOM 4166 C CA . VAL A 1 510 ? -4.592 1.801 20.190 1.00 91.75 510 VAL A CA 1
ATOM 4167 C C . VAL A 1 510 ? -3.811 2.233 21.437 1.00 91.75 510 VAL A C 1
ATOM 4169 O O . VAL A 1 510 ? -3.787 3.426 21.723 1.00 91.75 510 VAL A O 1
ATOM 4172 N N . ASN A 1 511 ? -3.159 1.311 22.155 1.00 90.00 511 ASN A N 1
ATOM 4173 C CA . ASN A 1 511 ? -2.311 1.658 23.304 1.00 90.00 511 ASN A CA 1
ATOM 4174 C C . ASN A 1 511 ? -1.005 2.347 22.862 1.00 90.00 511 ASN A C 1
ATOM 4176 O O . ASN A 1 511 ? -0.568 3.302 23.498 1.00 90.00 511 ASN A O 1
ATOM 4180 N N . ASP A 1 512 ? -0.405 1.870 21.767 1.00 90.00 512 ASP A N 1
ATOM 4181 C CA . ASP A 1 512 ? 0.909 2.317 21.283 1.00 90.00 512 ASP A CA 1
ATOM 4182 C C . ASP A 1 512 ? 0.840 3.636 20.477 1.00 90.00 512 ASP A C 1
ATOM 4184 O O . ASP A 1 512 ? 1.861 4.282 20.228 1.00 90.00 512 ASP A O 1
ATOM 4188 N N . THR A 1 513 ? -0.358 4.055 20.046 1.00 88.56 513 THR A N 1
ATOM 4189 C CA . THR A 1 513 ? -0.561 5.217 19.163 1.00 88.56 513 THR A CA 1
ATOM 4190 C C . THR A 1 513 ? -0.888 6.494 19.940 1.00 88.56 513 THR A C 1
ATOM 4192 O O . THR A 1 513 ? -1.831 6.550 20.728 1.00 88.56 513 THR A O 1
ATOM 4195 N N . ASN A 1 514 ? -0.161 7.579 19.656 1.00 86.19 514 ASN A N 1
ATOM 4196 C CA . ASN A 1 514 ? -0.427 8.890 20.253 1.00 86.19 514 ASN A CA 1
ATOM 4197 C C . ASN A 1 514 ? -1.758 9.507 19.762 1.00 86.19 514 ASN A C 1
ATOM 4199 O O . ASN A 1 514 ? -2.245 9.215 18.668 1.00 86.19 514 ASN A O 1
ATOM 4203 N N . TYR A 1 515 ? -2.341 10.415 20.553 1.00 85.88 515 TYR A N 1
ATOM 4204 C CA . TYR A 1 515 ? -3.684 10.972 20.313 1.00 85.88 515 TYR A CA 1
ATOM 4205 C C . TYR A 1 515 ? -3.851 11.718 18.974 1.00 85.88 515 TYR A C 1
ATOM 4207 O O . TYR A 1 515 ? -4.977 11.898 18.516 1.00 85.88 515 TYR A O 1
ATOM 4215 N N . ASP A 1 516 ? -2.758 12.186 18.371 1.00 84.81 516 ASP A N 1
ATOM 4216 C CA . ASP A 1 516 ? -2.713 12.889 17.086 1.00 84.81 516 ASP A CA 1
ATOM 4217 C C . ASP A 1 516 ? -2.554 11.947 15.878 1.00 84.81 516 ASP A C 1
ATOM 4219 O O . ASP A 1 516 ? -2.754 12.374 14.743 1.00 84.81 516 ASP A O 1
ATOM 4223 N N . ALA A 1 517 ? -2.256 10.667 16.117 1.00 85.88 517 ALA A N 1
ATOM 4224 C CA . ALA A 1 517 ? -2.055 9.638 15.096 1.00 85.88 517 ALA A CA 1
ATOM 4225 C C . ALA A 1 517 ? -3.139 8.537 15.096 1.00 85.88 517 ALA A C 1
ATOM 4227 O O . ALA A 1 517 ? -3.092 7.643 14.256 1.00 85.88 517 ALA A O 1
ATOM 4228 N N . VAL A 1 518 ? -4.131 8.597 15.995 1.00 89.69 518 VAL A N 1
ATOM 4229 C CA . VAL A 1 518 ? -5.173 7.558 16.179 1.00 89.69 518 VAL A CA 1
ATOM 4230 C C . VAL A 1 518 ? -6.288 7.564 15.112 1.00 89.69 518 VAL A C 1
ATOM 4232 O O . VAL A 1 518 ? -7.031 6.593 14.980 1.00 89.69 518 VAL A O 1
ATOM 4235 N N . GLU A 1 519 ? -6.412 8.624 14.307 1.00 90.38 519 GLU A N 1
ATOM 4236 C CA . GLU A 1 519 ? -7.478 8.780 13.295 1.00 90.38 519 GLU A CA 1
ATOM 4237 C C . GLU A 1 519 ? -7.621 7.592 12.304 1.00 90.38 519 GLU A C 1
ATOM 4239 O O . GLU A 1 519 ? -8.755 7.157 12.074 1.00 90.38 519 GLU A O 1
ATOM 4244 N N . PRO A 1 520 ? -6.542 6.978 11.766 1.00 92.06 520 PRO A N 1
ATOM 4245 C CA . PRO A 1 520 ? -6.638 5.781 10.925 1.00 92.06 520 PRO A CA 1
ATOM 4246 C C . PRO A 1 520 ? -7.261 4.577 11.635 1.00 92.06 520 PRO A C 1
ATOM 4248 O O . PRO A 1 520 ? -7.964 3.792 10.998 1.00 92.06 520 PRO A O 1
ATOM 4251 N N . LEU A 1 521 ? -7.023 4.431 12.943 1.00 93.69 521 LEU A N 1
ATOM 4252 C CA . LEU A 1 521 ? -7.594 3.351 13.747 1.00 93.69 521 LEU A CA 1
ATOM 4253 C C . LEU A 1 521 ? -9.096 3.576 13.957 1.00 93.69 521 LEU A C 1
ATOM 4255 O O . LEU A 1 521 ? -9.859 2.617 13.903 1.00 93.69 521 LEU A O 1
ATOM 4259 N N . TYR A 1 522 ? -9.557 4.824 14.088 1.00 94.69 522 TYR A N 1
ATOM 4260 C CA . TYR A 1 522 ? -10.994 5.123 14.094 1.00 94.69 522 TYR A CA 1
ATOM 4261 C C . TYR A 1 522 ? -11.659 4.835 12.741 1.00 94.69 522 TYR A C 1
ATOM 4263 O O . TYR A 1 522 ? -12.713 4.204 12.722 1.00 94.69 522 TYR A O 1
ATOM 4271 N N . ALA A 1 523 ? -11.026 5.198 11.622 1.00 94.88 523 ALA A N 1
ATOM 4272 C CA . ALA A 1 523 ? -11.535 4.862 10.288 1.00 94.88 523 ALA A CA 1
ATOM 4273 C C . ALA A 1 523 ? -11.574 3.340 10.032 1.00 94.88 523 ALA A C 1
ATOM 4275 O O . ALA A 1 523 ? -12.475 2.835 9.360 1.00 94.88 523 ALA A O 1
ATOM 4276 N N . LEU A 1 524 ? -10.614 2.591 10.587 1.00 95.94 524 LEU A N 1
ATOM 4277 C CA . LEU A 1 524 ? -10.633 1.130 10.579 1.00 95.94 524 LEU A CA 1
ATOM 4278 C C . LEU A 1 524 ? -11.765 0.572 11.456 1.00 95.94 524 LEU A C 1
ATOM 4280 O O . LEU A 1 524 ? -12.488 -0.320 11.016 1.00 95.94 524 LEU A O 1
ATOM 4284 N N . LEU A 1 525 ? -11.948 1.116 12.661 1.00 96.44 525 LEU A N 1
ATOM 4285 C CA . LEU A 1 525 ? -13.005 0.722 13.591 1.00 96.44 525 LEU A CA 1
ATOM 4286 C C . LEU A 1 525 ? -14.400 0.883 12.969 1.00 96.44 525 LEU A C 1
ATOM 4288 O O . LEU A 1 525 ? -15.198 -0.046 13.045 1.00 96.44 525 LEU A O 1
ATOM 4292 N N . ASP A 1 526 ? -14.682 1.996 12.288 1.00 96.31 526 ASP A N 1
ATOM 4293 C CA . ASP A 1 526 ? -15.967 2.210 11.601 1.00 96.31 526 ASP A CA 1
ATOM 4294 C C . ASP A 1 526 ? -16.281 1.105 10.589 1.00 96.31 526 ASP A C 1
ATOM 4296 O O . ASP A 1 526 ? -17.397 0.588 10.518 1.00 96.31 526 ASP A O 1
ATOM 4300 N N . GLU A 1 527 ? -15.281 0.734 9.796 1.00 97.06 527 GLU A N 1
ATOM 4301 C CA . GLU A 1 527 ? -15.392 -0.244 8.716 1.00 97.06 527 GLU A CA 1
ATOM 4302 C C . GLU A 1 527 ? -15.475 -1.697 9.224 1.00 97.06 527 GLU A C 1
ATOM 4304 O O . GLU A 1 527 ? -16.032 -2.549 8.517 1.00 97.06 527 GLU A O 1
ATOM 4309 N N . ILE A 1 528 ? -14.967 -1.951 10.439 1.00 96.81 528 ILE A N 1
ATOM 4310 C CA . ILE A 1 528 ? -15.125 -3.185 11.227 1.00 96.81 528 ILE A CA 1
ATOM 4311 C C . ILE A 1 528 ? -16.544 -3.258 11.815 1.00 96.81 528 ILE A C 1
ATOM 4313 O O . ILE A 1 528 ? -17.259 -4.226 11.561 1.00 96.81 528 ILE A O 1
ATOM 4317 N N . LEU A 1 529 ? -16.986 -2.235 12.557 1.00 97.31 529 LEU A N 1
ATOM 4318 C CA . LEU A 1 529 ? -18.294 -2.208 13.232 1.00 97.31 529 LEU A CA 1
ATOM 4319 C C . LEU A 1 529 ? -19.472 -2.243 12.241 1.00 97.31 529 LEU A C 1
ATOM 4321 O O . LEU A 1 529 ? -20.526 -2.803 12.542 1.00 97.31 529 LEU A O 1
ATOM 4325 N N . ASN A 1 530 ? -19.296 -1.685 11.039 1.00 96.12 530 ASN A N 1
ATOM 4326 C CA . ASN A 1 530 ? -20.299 -1.697 9.969 1.00 96.12 530 ASN A CA 1
ATOM 4327 C C . ASN A 1 530 ? -20.215 -2.919 9.030 1.00 96.12 530 ASN A C 1
ATOM 4329 O O . ASN A 1 530 ? -20.895 -2.947 7.999 1.00 96.12 530 ASN A O 1
ATOM 4333 N N . LEU A 1 531 ? -19.400 -3.934 9.344 1.00 96.00 531 LEU A N 1
ATOM 4334 C CA . LEU A 1 531 ? -19.325 -5.158 8.547 1.00 96.00 531 LEU A CA 1
ATOM 4335 C C . LEU A 1 531 ? -20.573 -6.029 8.765 1.00 96.00 531 LEU A C 1
ATOM 4337 O O . LEU A 1 531 ? -20.746 -6.635 9.817 1.00 96.00 531 LEU A O 1
ATOM 4341 N N . LYS A 1 532 ? -21.447 -6.074 7.754 1.00 94.12 532 LYS A N 1
ATOM 4342 C CA . LYS A 1 532 ? -22.737 -6.783 7.783 1.00 94.12 532 LYS A CA 1
ATOM 4343 C C . LYS A 1 532 ? -22.581 -8.274 7.461 1.00 94.12 532 LYS A C 1
ATOM 4345 O O . LYS A 1 532 ? -22.891 -8.697 6.348 1.00 94.12 532 LYS A O 1
ATOM 4350 N N . ASP A 1 533 ? -22.099 -9.042 8.429 1.00 94.31 533 ASP A N 1
ATOM 4351 C CA . ASP A 1 533 ? -22.081 -10.511 8.417 1.00 94.31 533 ASP A CA 1
ATOM 4352 C C . ASP A 1 533 ? -22.777 -11.092 9.663 1.00 94.31 533 ASP A C 1
ATOM 4354 O O . ASP A 1 533 ? -23.326 -10.345 10.479 1.00 94.31 533 ASP A O 1
ATOM 4358 N N . SER A 1 534 ? -22.791 -12.421 9.818 1.00 95.12 534 SER A N 1
ATOM 4359 C CA . SER A 1 534 ? -23.446 -13.077 10.962 1.00 95.12 534 SER A CA 1
ATOM 4360 C C . SER A 1 534 ? -22.808 -12.771 12.320 1.00 95.12 534 SER A C 1
ATOM 4362 O O . SER A 1 534 ? -23.411 -13.093 13.337 1.00 95.12 534 SER A O 1
ATOM 4364 N N . MET A 1 535 ? -21.631 -12.136 12.339 1.00 94.25 535 MET A N 1
ATOM 4365 C CA . MET A 1 535 ? -20.835 -11.850 13.535 1.00 94.25 535 MET A CA 1
ATOM 4366 C C . MET A 1 535 ? -20.860 -10.371 13.945 1.00 94.25 535 MET A C 1
ATOM 4368 O O . MET A 1 535 ? -20.099 -9.951 14.821 1.00 94.25 535 MET A O 1
ATOM 4372 N N . GLN A 1 536 ? -21.668 -9.533 13.282 1.00 96.50 536 GLN A N 1
ATOM 4373 C CA . GLN A 1 536 ? -21.629 -8.084 13.487 1.00 96.50 536 GLN A CA 1
ATOM 4374 C C . GLN A 1 536 ? -21.910 -7.684 14.946 1.00 96.50 536 GLN A C 1
ATOM 4376 O O . GLN A 1 536 ? -21.264 -6.771 15.459 1.00 96.50 536 GLN A O 1
ATOM 4381 N N . ARG A 1 537 ? -22.849 -8.351 15.628 1.00 95.69 537 ARG A N 1
ATOM 4382 C CA . ARG A 1 537 ? -23.267 -7.986 16.995 1.00 95.69 537 ARG A CA 1
ATOM 4383 C C . ARG A 1 537 ? -22.194 -8.327 18.024 1.00 95.69 537 ARG A C 1
ATOM 4385 O O . ARG A 1 537 ? -21.828 -7.484 18.838 1.00 95.69 537 ARG A O 1
ATOM 4392 N N . GLU A 1 538 ? -21.654 -9.533 17.933 1.00 95.44 538 GLU A N 1
ATOM 4393 C CA . GLU A 1 538 ? -20.569 -10.052 18.761 1.00 95.44 538 GLU A CA 1
ATOM 4394 C C . GLU A 1 538 ? -19.311 -9.196 18.576 1.00 95.44 538 GLU A C 1
ATOM 4396 O O . GLU A 1 538 ? -18.667 -8.801 19.546 1.00 95.44 538 GLU A O 1
ATOM 4401 N N . ARG A 1 539 ? -19.007 -8.823 17.326 1.00 96.19 539 ARG A N 1
ATOM 4402 C CA . ARG A 1 539 ? -17.900 -7.928 16.979 1.00 96.19 539 ARG A CA 1
ATOM 4403 C C . ARG A 1 539 ? -18.078 -6.529 17.564 1.00 96.19 539 ARG A C 1
ATOM 4405 O O . ARG A 1 539 ? -17.128 -5.999 18.130 1.00 96.19 539 ARG A O 1
ATOM 4412 N N . VAL A 1 540 ? -19.267 -5.935 17.457 1.00 97.50 540 VAL A N 1
ATOM 4413 C CA . VAL A 1 540 ? -19.558 -4.624 18.059 1.00 97.50 540 VAL A CA 1
ATOM 4414 C C . VAL A 1 540 ? -19.351 -4.664 19.571 1.00 97.50 540 VAL A C 1
ATOM 4416 O O . VAL A 1 540 ? -18.646 -3.807 20.102 1.00 97.50 540 VAL A O 1
ATOM 4419 N N . ALA A 1 541 ? -19.888 -5.683 20.249 1.00 96.50 541 ALA A N 1
ATOM 4420 C CA . ALA A 1 541 ? -19.687 -5.857 21.682 1.00 96.50 541 ALA A CA 1
ATOM 4421 C C . ALA A 1 541 ? -18.196 -6.005 22.028 1.00 96.50 541 ALA A C 1
ATOM 4423 O O . ALA A 1 541 ? -17.691 -5.293 22.891 1.00 96.50 541 ALA A O 1
ATOM 4424 N N . MET A 1 542 ? -17.459 -6.856 21.312 1.00 96.06 542 MET A N 1
ATOM 4425 C CA . MET A 1 542 ? -16.027 -7.063 21.533 1.00 96.06 542 MET A CA 1
ATOM 4426 C C . MET A 1 542 ? -15.218 -5.763 21.367 1.00 96.06 542 MET A C 1
ATOM 4428 O O . MET A 1 542 ? -14.467 -5.396 22.261 1.00 96.06 542 MET A O 1
ATOM 4432 N N . TYR A 1 543 ? -15.414 -5.000 20.288 1.00 97.38 543 TYR A N 1
ATOM 4433 C CA . TYR A 1 543 ? -14.643 -3.771 20.053 1.00 97.38 543 TYR A CA 1
ATOM 4434 C C . TYR A 1 543 ? -15.038 -2.580 20.950 1.00 97.38 543 TYR A C 1
ATOM 4436 O O . TYR A 1 543 ? -14.219 -1.676 21.136 1.00 97.38 543 TYR A O 1
ATOM 4444 N N . LEU A 1 544 ? -16.253 -2.551 21.515 1.00 97.31 544 LEU A N 1
ATOM 4445 C CA . LEU A 1 544 ? -16.759 -1.408 22.291 1.00 97.31 544 LEU A CA 1
ATOM 4446 C C . LEU A 1 544 ? -16.910 -1.641 23.802 1.00 97.31 544 LEU A C 1
ATOM 4448 O O . LEU A 1 544 ? -17.134 -0.663 24.503 1.00 97.31 544 LEU A O 1
ATOM 4452 N N . ASN A 1 545 ? -16.788 -2.864 24.324 1.00 93.56 545 ASN A N 1
ATOM 4453 C CA . ASN A 1 545 ? -17.095 -3.158 25.732 1.00 93.56 545 ASN A CA 1
ATOM 4454 C C . ASN A 1 545 ? -16.283 -2.357 26.785 1.00 93.56 545 ASN A C 1
ATOM 4456 O O . ASN A 1 545 ? -15.234 -1.767 26.511 1.00 93.56 545 ASN A O 1
ATOM 4460 N N . SER A 1 546 ? -16.762 -2.400 28.035 1.00 91.25 546 SER A N 1
ATOM 4461 C CA . SER A 1 546 ? -16.173 -1.740 29.211 1.00 91.25 546 SER A CA 1
ATOM 4462 C C . SER A 1 546 ? -15.137 -2.568 29.998 1.00 91.25 546 SER A C 1
ATOM 4464 O O . SER A 1 546 ? -14.881 -2.256 31.159 1.00 91.25 546 SER A O 1
ATOM 4466 N N . ARG A 1 547 ? -14.584 -3.642 29.423 1.00 89.12 547 ARG A N 1
ATOM 4467 C CA . ARG A 1 547 ? -13.515 -4.481 30.003 1.00 89.12 547 ARG A CA 1
ATOM 4468 C C . ARG A 1 547 ? -12.176 -4.265 29.296 1.00 89.12 547 ARG A C 1
ATOM 4470 O O . ARG A 1 547 ? -11.152 -4.147 29.963 1.00 89.12 547 ARG A O 1
ATOM 4477 N N . ASP A 1 548 ? -12.194 -4.246 27.967 1.00 88.12 548 ASP A N 1
ATOM 4478 C CA . ASP A 1 548 ? -11.003 -4.142 27.116 1.00 88.12 548 ASP A CA 1
ATOM 4479 C C . ASP A 1 548 ? -11.253 -3.455 25.750 1.00 88.12 548 ASP A C 1
ATOM 4481 O O . ASP A 1 548 ? -10.298 -3.151 25.024 1.00 88.12 548 ASP A O 1
ATOM 4485 N N . GLY A 1 549 ? -12.514 -3.163 25.410 1.00 92.94 549 GLY A N 1
ATOM 4486 C CA . GLY A 1 549 ? -12.913 -2.386 24.232 1.00 92.94 549 GLY A CA 1
ATOM 4487 C C . GLY A 1 549 ? -12.704 -0.870 24.377 1.00 92.94 549 GLY A C 1
ATOM 4488 O O . GLY A 1 549 ? -12.146 -0.371 25.356 1.00 92.94 549 GLY A O 1
ATOM 4489 N N . LEU A 1 550 ? -13.169 -0.092 23.390 1.00 95.12 550 LEU A N 1
ATOM 4490 C CA . LEU A 1 550 ? -12.933 1.361 23.345 1.00 95.12 550 LEU A CA 1
ATOM 4491 C C . LEU A 1 550 ? -13.496 2.121 24.567 1.00 95.12 550 LEU A C 1
ATOM 4493 O O . LEU A 1 550 ? -12.912 3.132 24.964 1.00 95.12 550 LEU A O 1
ATOM 4497 N N . ILE A 1 551 ? -14.588 1.645 25.184 1.00 96.25 551 ILE A N 1
ATOM 4498 C CA . ILE A 1 551 ? -15.139 2.246 26.413 1.00 96.25 551 ILE A CA 1
ATOM 4499 C C . ILE A 1 551 ? -14.176 2.052 27.591 1.00 96.25 551 ILE A C 1
ATOM 4501 O O . ILE A 1 551 ? -13.916 3.022 28.308 1.00 96.25 551 ILE A O 1
ATOM 4505 N N . ASP A 1 552 ? -13.606 0.853 27.769 1.00 95.12 552 ASP A N 1
ATOM 4506 C CA . ASP A 1 552 ? -12.550 0.632 28.768 1.00 95.12 552 ASP A CA 1
ATOM 4507 C C . ASP A 1 552 ? -11.350 1.540 28.504 1.00 95.12 552 ASP A C 1
ATOM 4509 O O . ASP A 1 552 ? -10.939 2.260 29.406 1.00 95.12 552 ASP A O 1
ATOM 4513 N N . LYS A 1 553 ? -10.827 1.578 27.272 1.00 92.81 553 LYS A N 1
ATOM 4514 C CA . LYS A 1 553 ? -9.646 2.396 26.944 1.00 92.81 553 LYS A CA 1
ATOM 4515 C C . LYS A 1 553 ? -9.872 3.875 27.264 1.00 92.81 553 LYS A C 1
ATOM 4517 O O . LYS A 1 553 ? -9.023 4.503 27.898 1.00 92.81 553 LYS A O 1
ATOM 4522 N N . ALA A 1 554 ? -11.034 4.418 26.900 1.00 94.56 554 ALA A N 1
ATOM 4523 C CA . ALA A 1 554 ? -11.414 5.787 27.238 1.00 94.56 554 ALA A CA 1
ATOM 4524 C C . ALA A 1 554 ? -11.507 6.006 28.759 1.00 94.56 554 ALA A C 1
ATOM 4526 O O . ALA A 1 554 ? -11.019 7.013 29.268 1.00 94.56 554 ALA A O 1
ATOM 4527 N N . PHE A 1 555 ? -12.106 5.069 29.499 1.00 94.88 555 PHE A N 1
ATOM 4528 C CA . PHE A 1 555 ? -12.245 5.176 30.950 1.00 94.88 555 PHE A CA 1
ATOM 4529 C C . PHE A 1 555 ? -10.900 5.024 31.673 1.00 94.88 555 PHE A C 1
ATOM 4531 O O . PHE A 1 555 ? -10.541 5.871 32.490 1.00 94.88 555 PHE A O 1
ATOM 4538 N N . ARG A 1 556 ? -10.134 3.972 31.378 1.00 93.19 556 ARG A N 1
ATOM 4539 C CA . ARG A 1 556 ? -8.862 3.609 32.019 1.00 93.19 556 ARG A CA 1
ATOM 4540 C C . ARG A 1 556 ? -7.836 4.736 31.914 1.00 93.19 556 ARG A C 1
ATOM 4542 O O . ARG A 1 556 ? -7.260 5.139 32.921 1.00 93.19 556 ARG A O 1
ATOM 4549 N N . TYR A 1 557 ? -7.694 5.324 30.728 1.00 91.44 557 TYR A N 1
ATOM 4550 C CA . TYR A 1 557 ? -6.707 6.372 30.455 1.00 91.44 557 TYR A CA 1
ATOM 4551 C C . TYR A 1 557 ? -7.186 7.807 30.751 1.00 91.44 557 TYR A C 1
ATOM 4553 O O . TYR A 1 557 ? -6.412 8.754 30.572 1.00 91.44 557 TYR A O 1
ATOM 4561 N N . ARG A 1 558 ? -8.410 7.990 31.278 1.00 93.56 558 ARG A N 1
ATOM 4562 C CA . ARG A 1 558 ? -9.096 9.296 31.404 1.00 93.56 558 ARG A CA 1
ATOM 4563 C C . ARG A 1 558 ? -8.331 10.411 32.117 1.00 93.56 558 ARG A C 1
ATOM 4565 O O . ARG A 1 558 ? -8.548 11.586 31.826 1.00 93.56 558 ARG A O 1
ATOM 4572 N N . PHE A 1 559 ? -7.455 10.069 33.059 1.00 90.69 559 PHE A N 1
ATOM 4573 C CA . PHE A 1 559 ? -6.656 11.047 33.807 1.00 90.69 559 PHE A CA 1
ATOM 4574 C C . PHE A 1 559 ? -5.213 11.176 33.303 1.00 90.69 559 PHE A C 1
ATOM 4576 O O . PHE A 1 559 ? -4.615 12.236 33.455 1.00 90.69 559 PHE A O 1
ATOM 4583 N N . GLN A 1 560 ? -4.669 10.127 32.681 1.00 92.88 560 GLN A N 1
ATOM 4584 C CA . GLN A 1 560 ? -3.293 10.098 32.173 1.00 92.88 560 GLN A CA 1
ATOM 4585 C C . GLN A 1 560 ? -3.195 10.742 30.781 1.00 92.88 560 GLN A C 1
ATOM 4587 O O . GLN A 1 560 ? -2.296 11.540 30.522 1.00 92.88 560 GLN A O 1
ATOM 4592 N N . TYR A 1 561 ? -4.160 10.452 29.901 1.00 92.12 561 TYR A N 1
ATOM 4593 C CA . TYR A 1 561 ? -4.148 10.856 28.493 1.00 92.12 561 TYR A CA 1
ATOM 4594 C C . TYR A 1 561 ? -5.459 11.574 28.114 1.00 92.12 561 TYR A C 1
ATOM 4596 O O . TYR A 1 561 ? -6.291 11.033 27.378 1.00 92.12 561 TYR A O 1
ATOM 4604 N N . PRO A 1 562 ? -5.688 12.812 28.597 1.00 91.81 562 PRO A N 1
ATOM 4605 C CA . PRO A 1 562 ? -6.968 13.504 28.426 1.00 91.81 562 PRO A CA 1
ATOM 4606 C C . PRO A 1 562 ? -7.300 13.856 26.967 1.00 91.81 562 PRO A C 1
ATOM 4608 O O . PRO A 1 562 ? -8.472 13.898 26.604 1.00 91.81 562 PRO A O 1
ATOM 4611 N N . LEU A 1 563 ? -6.298 14.080 26.107 1.00 91.81 563 LEU A N 1
ATOM 4612 C CA . LEU A 1 563 ? -6.524 14.363 24.681 1.00 91.81 563 LEU A CA 1
ATOM 4613 C C . LEU A 1 563 ? -6.972 13.112 23.911 1.00 91.81 563 LEU A C 1
ATOM 4615 O O . LEU A 1 563 ? -7.932 13.186 23.146 1.00 91.81 563 LEU A O 1
ATOM 4619 N N . PHE A 1 564 ? -6.337 11.965 24.175 1.00 93.38 564 PHE A N 1
ATOM 4620 C CA . PHE A 1 564 ? -6.764 10.656 23.670 1.00 93.38 564 PHE A CA 1
ATOM 4621 C C . PHE A 1 564 ? -8.186 10.332 24.141 1.00 93.38 564 PHE A C 1
ATOM 4623 O O . PHE A 1 564 ? -9.066 10.079 23.324 1.00 93.38 564 PHE A O 1
ATOM 4630 N N . THR A 1 565 ? -8.432 10.471 25.447 1.00 94.88 565 THR A N 1
ATOM 4631 C CA . THR A 1 565 ? -9.737 10.241 26.085 1.00 94.88 565 THR A CA 1
ATOM 4632 C C . THR A 1 565 ? -10.838 11.088 25.455 1.00 94.88 565 THR A C 1
ATOM 4634 O O . THR A 1 565 ? -11.895 10.569 25.106 1.00 94.88 565 THR A O 1
ATOM 4637 N N . TYR A 1 566 ? -10.589 12.385 25.251 1.00 94.69 566 TYR A N 1
ATOM 4638 C CA . TYR A 1 566 ? -11.528 13.265 24.561 1.00 94.69 566 TYR A CA 1
ATOM 4639 C C . TYR A 1 566 ? -11.773 12.817 23.111 1.00 94.69 566 TYR A C 1
ATOM 4641 O O . TYR A 1 566 ? -12.915 12.826 22.659 1.00 94.69 566 TYR A O 1
ATOM 4649 N N . GLY A 1 567 ? -10.738 12.353 22.401 1.00 94.50 567 GLY A N 1
ATOM 4650 C CA . GLY A 1 567 ? -10.875 11.717 21.088 1.00 94.50 567 GLY A CA 1
ATOM 4651 C C . GLY A 1 567 ? -11.804 10.498 21.114 1.00 94.50 567 GLY A C 1
ATOM 4652 O O . GLY A 1 567 ? -12.750 10.439 20.327 1.00 94.50 567 GLY A O 1
ATOM 4653 N N . CYS A 1 568 ? -11.605 9.575 22.061 1.00 95.75 568 CYS A N 1
ATOM 4654 C CA . CYS A 1 568 ? -12.471 8.408 22.235 1.00 95.75 568 CYS A CA 1
ATOM 4655 C C . CYS A 1 568 ? -13.910 8.810 22.580 1.00 95.75 568 CYS A C 1
ATOM 4657 O O . CYS A 1 568 ? -14.841 8.252 22.017 1.00 95.75 568 CYS A O 1
ATOM 4659 N N . ILE A 1 569 ? -14.111 9.812 23.443 1.00 96.44 569 ILE A N 1
ATOM 4660 C CA . ILE A 1 569 ? -15.432 10.358 23.801 1.00 96.44 569 ILE A CA 1
ATOM 4661 C C . ILE A 1 569 ? -16.152 10.943 22.577 1.00 96.44 569 ILE A C 1
ATOM 4663 O O . ILE A 1 569 ? -17.357 10.737 22.414 1.00 96.44 569 ILE A O 1
ATOM 4667 N N . LYS A 1 570 ? -15.437 11.647 21.688 1.00 95.75 570 LYS A N 1
ATOM 4668 C CA . LYS A 1 570 ? -16.020 12.131 20.427 1.00 95.75 570 LYS A CA 1
ATOM 4669 C C . LYS A 1 570 ? -16.380 10.978 19.492 1.00 95.75 570 LYS A C 1
ATOM 4671 O O . LYS A 1 570 ? -17.459 11.019 18.909 1.00 95.75 570 LYS A O 1
ATOM 4676 N N . LYS A 1 571 ? -15.532 9.946 19.388 1.00 96.31 571 LYS A N 1
ATOM 4677 C CA . LYS A 1 571 ? -15.826 8.761 18.565 1.00 96.31 571 LYS A CA 1
ATOM 4678 C C . LYS A 1 571 ? -17.009 7.951 19.115 1.00 96.31 571 LYS A C 1
ATOM 4680 O O . LYS A 1 571 ? -17.889 7.551 18.363 1.00 96.31 571 LYS A O 1
ATOM 4685 N N . LEU A 1 572 ? -17.055 7.837 20.444 1.00 97.06 572 LEU A N 1
ATOM 4686 C CA . LEU A 1 572 ? -18.187 7.495 21.309 1.00 97.06 572 LEU A CA 1
ATOM 4687 C C . LEU A 1 572 ? -19.515 8.038 20.777 1.00 97.06 572 LEU A C 1
ATOM 4689 O O . LEU A 1 572 ? -20.416 7.319 20.350 1.00 97.06 572 LEU A O 1
ATOM 4693 N N . MET A 1 573 ? -19.581 9.366 20.798 1.00 96.38 573 MET A N 1
ATOM 4694 C CA . MET A 1 573 ? -20.747 10.144 20.405 1.00 96.38 573 MET A CA 1
ATOM 4695 C C . MET A 1 573 ? -21.072 10.009 18.914 1.00 96.38 573 MET A C 1
ATOM 4697 O O . MET A 1 573 ? -22.238 9.912 18.553 1.00 96.38 573 MET A O 1
ATOM 4701 N N . GLU A 1 574 ? -20.067 9.969 18.038 1.00 95.81 574 GLU A N 1
ATOM 4702 C CA . GLU A 1 574 ? -20.271 9.761 16.599 1.00 95.81 574 GLU A CA 1
ATOM 4703 C C . GLU A 1 574 ? -21.026 8.452 16.313 1.00 95.81 574 GLU A C 1
ATOM 4705 O O . GLU A 1 574 ? -22.021 8.472 15.590 1.00 95.81 574 GLU A O 1
ATOM 4710 N N . LEU A 1 575 ? -20.611 7.348 16.946 1.00 96.31 575 LEU A N 1
ATOM 4711 C CA . LEU A 1 575 ? -21.273 6.043 16.843 1.00 96.31 575 LEU A CA 1
ATOM 4712 C C . LEU A 1 575 ? -22.662 6.036 17.512 1.00 96.31 575 LEU A C 1
ATOM 4714 O O . LEU A 1 575 ? -23.595 5.424 16.999 1.00 96.31 575 LEU A O 1
ATOM 4718 N N . ALA A 1 576 ? -22.813 6.733 18.641 1.00 94.81 576 ALA A N 1
ATOM 4719 C CA . ALA A 1 576 ? -24.049 6.782 19.425 1.00 94.81 576 ALA A CA 1
ATOM 4720 C C . ALA A 1 576 ? -25.204 7.556 18.753 1.00 94.81 576 ALA A C 1
ATOM 4722 O O . ALA A 1 576 ? -26.375 7.299 19.050 1.00 94.81 576 ALA A O 1
ATOM 4723 N N . ARG A 1 577 ? -24.887 8.505 17.857 1.00 91.69 577 ARG A N 1
ATOM 4724 C CA . ARG A 1 577 ? -25.872 9.339 17.139 1.00 91.69 577 ARG A CA 1
ATOM 4725 C C . ARG A 1 577 ? -26.758 8.551 16.177 1.00 91.69 577 ARG A C 1
ATOM 4727 O O . ARG A 1 577 ? -27.906 8.940 15.982 1.00 91.69 577 ARG A O 1
ATOM 4734 N N . ASP A 1 578 ? -26.242 7.486 15.563 1.00 91.06 578 ASP A N 1
ATOM 4735 C CA . ASP A 1 578 ? -26.996 6.675 14.604 1.00 91.06 578 ASP A CA 1
ATOM 4736 C C . ASP A 1 578 ? -27.452 5.351 15.232 1.00 91.06 578 ASP A C 1
ATOM 4738 O O . ASP A 1 578 ? -26.828 4.296 15.076 1.00 91.06 578 ASP A O 1
ATOM 4742 N N . SER A 1 579 ? -28.596 5.409 15.918 1.00 88.12 579 SER A N 1
ATOM 4743 C CA . SER A 1 579 ? -29.285 4.255 16.509 1.00 88.12 579 SER A CA 1
ATOM 4744 C C . SER A 1 579 ? -29.823 3.243 15.482 1.00 88.12 579 SER A C 1
ATOM 4746 O O . SER A 1 579 ? -30.313 2.181 15.873 1.00 88.12 579 SER A O 1
ATOM 4748 N N . SER A 1 580 ? -29.710 3.504 14.172 1.00 89.69 580 SER A N 1
ATOM 4749 C CA . SER A 1 580 ? -29.972 2.486 13.145 1.00 89.69 580 SER A CA 1
ATOM 4750 C C . SER A 1 580 ? -28.792 1.520 12.954 1.00 89.69 580 SER A C 1
ATOM 4752 O O . SER A 1 580 ? -28.976 0.420 12.426 1.00 89.69 580 SER A O 1
ATOM 4754 N N . THR A 1 581 ? -27.590 1.894 13.411 1.00 95.50 581 THR A N 1
ATOM 4755 C CA . THR A 1 581 ? -26.392 1.045 13.355 1.00 95.50 581 THR A CA 1
ATOM 4756 C C . THR A 1 581 ? -26.319 0.075 14.533 1.00 95.50 581 THR A C 1
ATOM 4758 O O . THR A 1 581 ? -26.815 0.346 15.626 1.00 95.50 581 THR A O 1
ATOM 4761 N N . ALA A 1 582 ? -25.624 -1.051 14.338 1.00 96.12 582 ALA A N 1
ATOM 4762 C CA . ALA A 1 582 ? -25.377 -2.017 15.408 1.00 96.12 582 ALA A CA 1
ATOM 4763 C C . ALA A 1 582 ? -24.535 -1.415 16.555 1.00 96.12 582 ALA A C 1
ATOM 4765 O O . ALA A 1 582 ? -24.774 -1.727 17.718 1.00 96.12 582 ALA A O 1
ATOM 4766 N N . ALA A 1 583 ? -23.591 -0.519 16.234 1.00 97.00 583 ALA A N 1
ATOM 4767 C CA . ALA A 1 583 ? -22.799 0.220 17.217 1.00 97.00 583 ALA A CA 1
ATOM 4768 C C . ALA A 1 583 ? -23.657 1.202 18.028 1.00 97.00 583 ALA A C 1
ATOM 4770 O O . ALA A 1 583 ? -23.571 1.213 19.253 1.00 97.00 583 ALA A O 1
ATOM 4771 N N . GLY A 1 584 ? -24.529 1.966 17.364 1.00 96.00 584 GLY A N 1
ATOM 4772 C CA . GLY A 1 584 ? -25.487 2.848 18.026 1.00 96.00 584 GLY A CA 1
ATOM 4773 C C . GLY A 1 584 ? -26.408 2.078 18.969 1.00 96.00 584 GLY A C 1
ATOM 4774 O O . GLY A 1 584 ? -26.504 2.444 20.134 1.00 96.00 584 GLY A O 1
ATOM 4775 N N . GLN A 1 585 ? -27.007 0.971 18.512 1.00 95.31 585 GLN A N 1
ATOM 4776 C CA . GLN A 1 585 ? -27.851 0.093 19.343 1.00 95.31 585 GLN A CA 1
ATOM 4777 C C . GLN A 1 585 ? -27.102 -0.423 20.577 1.00 95.31 585 GLN A C 1
ATOM 4779 O O . GLN A 1 585 ? -27.570 -0.232 21.693 1.00 95.31 585 GLN A O 1
ATOM 4784 N N . TYR A 1 586 ? -25.893 -0.963 20.397 1.00 96.81 586 TYR A N 1
ATOM 4785 C CA . TYR A 1 586 ? -25.068 -1.423 21.516 1.00 96.81 586 TYR A CA 1
ATOM 4786 C C . TYR A 1 586 ? -24.777 -0.313 22.540 1.00 96.81 586 TYR A C 1
ATOM 4788 O O . TYR A 1 586 ? -24.795 -0.564 23.745 1.00 96.81 586 TYR A O 1
ATOM 4796 N N . LEU A 1 587 ? -24.522 0.918 22.085 1.00 96.12 587 LEU A N 1
ATOM 4797 C CA . LEU A 1 587 ? -24.277 2.055 22.974 1.00 96.12 587 LEU A CA 1
ATOM 4798 C C . LEU A 1 587 ? -25.550 2.493 23.716 1.00 96.12 587 LEU A C 1
ATOM 4800 O O . LEU A 1 587 ? -25.450 2.808 24.901 1.00 96.12 587 LEU A O 1
ATOM 4804 N N . GLN A 1 588 ? -26.727 2.458 23.075 1.00 93.12 588 GLN A N 1
ATOM 4805 C CA . GLN A 1 588 ? -28.021 2.682 23.744 1.00 93.12 588 GLN A CA 1
ATOM 4806 C C . GLN A 1 588 ? -28.229 1.644 24.863 1.00 93.12 588 GLN A C 1
ATOM 4808 O O . GLN A 1 588 ? -28.376 2.018 26.026 1.00 93.12 588 GLN A O 1
ATOM 4813 N N . ASP A 1 589 ? -28.098 0.351 24.538 1.00 93.06 589 ASP A N 1
ATOM 4814 C CA . ASP A 1 589 ? -28.256 -0.771 25.478 1.00 93.06 589 ASP A CA 1
ATOM 4815 C C . ASP A 1 589 ? -27.283 -0.697 26.678 1.00 93.06 589 ASP A C 1
ATOM 4817 O O . ASP A 1 589 ? -27.568 -1.214 27.759 1.00 93.06 589 ASP A O 1
ATOM 4821 N N . ASN A 1 590 ? -26.126 -0.041 26.512 1.00 92.75 590 ASN A N 1
ATOM 4822 C CA . ASN A 1 590 ? -25.064 0.061 27.520 1.00 92.75 590 ASN A CA 1
ATOM 4823 C C . ASN A 1 590 ? -24.880 1.482 28.101 1.00 92.75 590 ASN A C 1
ATOM 4825 O O . ASN A 1 590 ? -23.875 1.743 28.770 1.00 92.75 590 ASN A O 1
ATOM 4829 N N . LYS A 1 591 ? -25.856 2.392 27.932 1.00 90.81 591 LYS A N 1
ATOM 4830 C CA . LYS A 1 591 ? -25.836 3.797 28.412 1.00 90.81 591 LYS A CA 1
ATOM 4831 C C . LYS A 1 591 ? -25.251 4.015 29.808 1.00 90.81 591 LYS A C 1
ATOM 4833 O O . LYS A 1 591 ? -24.519 4.979 30.040 1.00 90.81 591 LYS A O 1
ATOM 4838 N N . VAL A 1 592 ? -25.556 3.124 30.754 1.00 89.12 592 VAL A N 1
ATOM 4839 C CA . VAL A 1 592 ? -25.096 3.215 32.151 1.00 89.12 592 VAL A CA 1
ATOM 4840 C C . VAL A 1 592 ? -23.564 3.265 32.248 1.00 89.12 592 VAL A C 1
ATOM 4842 O O . VAL A 1 592 ? -23.036 4.042 33.045 1.00 89.12 592 VAL A O 1
ATOM 4845 N N . GLN A 1 593 ? -22.851 2.522 31.393 1.00 89.50 593 GLN A N 1
ATOM 4846 C CA . GLN A 1 593 ? -21.382 2.468 31.352 1.00 89.50 593 GLN A CA 1
ATOM 4847 C C . GLN A 1 593 ? -20.744 3.788 30.881 1.00 89.50 593 GLN A C 1
ATOM 4849 O O . GLN A 1 593 ? -19.552 4.000 31.086 1.00 89.50 593 GLN A O 1
ATOM 4854 N N . LEU A 1 594 ? -21.526 4.695 30.284 1.00 93.94 594 LEU A N 1
ATOM 4855 C CA . LEU A 1 594 ? -21.069 5.972 29.724 1.00 93.94 594 LEU A CA 1
ATOM 4856 C C . LEU A 1 594 ? -21.397 7.179 30.622 1.00 93.94 594 LEU A C 1
ATOM 4858 O O . LEU A 1 594 ? -20.946 8.290 30.352 1.00 93.94 594 LEU A O 1
ATOM 4862 N N . ARG A 1 595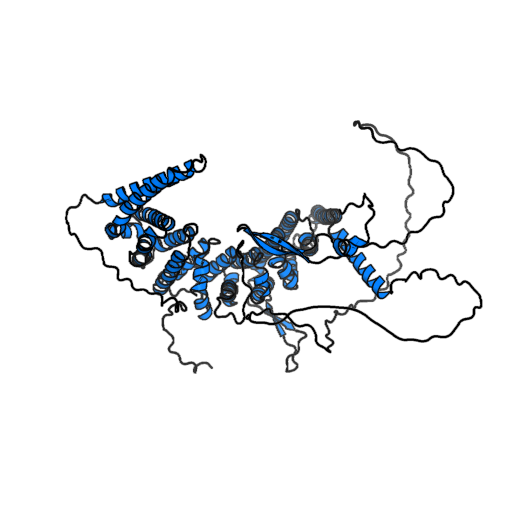 ? -22.110 6.989 31.745 1.00 90.44 595 ARG A N 1
ATOM 4863 C CA . ARG A 1 595 ? -22.496 8.078 32.674 1.00 90.44 595 ARG A CA 1
ATOM 4864 C C . ARG A 1 595 ? -21.316 8.856 33.279 1.00 90.44 595 ARG A C 1
ATOM 4866 O O . ARG A 1 595 ? -21.501 9.975 33.755 1.00 90.44 595 ARG A O 1
ATOM 4873 N N . TRP A 1 596 ? -20.104 8.298 33.266 1.00 94.50 596 TRP A N 1
ATOM 4874 C CA . TRP A 1 596 ? -18.894 9.000 33.709 1.00 94.50 596 TRP A CA 1
ATOM 4875 C C . TRP A 1 596 ? -18.459 10.119 32.748 1.00 94.50 596 TRP A C 1
ATOM 4877 O O . TRP A 1 596 ? -17.775 11.046 33.183 1.00 94.50 596 TRP A O 1
ATOM 4887 N N . VAL A 1 597 ? -18.858 10.054 31.471 1.00 95.56 597 VAL A N 1
ATOM 4888 C CA . VAL A 1 597 ? -18.387 10.952 30.406 1.00 95.56 597 VAL A CA 1
ATOM 4889 C C . VAL A 1 597 ? -18.772 12.405 30.678 1.00 95.56 597 VAL A C 1
ATOM 4891 O O . VAL A 1 597 ? -17.902 13.270 30.607 1.00 95.56 597 VAL A O 1
ATOM 4894 N N . CYS A 1 598 ? -20.026 12.685 31.058 1.00 93.50 598 CYS A N 1
ATOM 4895 C CA . CYS A 1 598 ? -20.463 14.051 31.384 1.00 93.50 598 CYS A CA 1
ATOM 4896 C C . CYS A 1 598 ? -19.665 14.640 32.551 1.00 93.50 598 CYS A C 1
ATOM 4898 O O . CYS A 1 598 ? -19.080 15.708 32.404 1.00 93.50 598 CYS A O 1
ATOM 4900 N N . ARG A 1 599 ? -19.543 13.895 33.660 1.00 92.31 599 ARG A N 1
ATOM 4901 C CA . ARG A 1 599 ? -18.784 14.330 34.847 1.00 92.31 599 ARG A CA 1
ATOM 4902 C C . ARG A 1 599 ? -17.321 14.621 34.512 1.00 92.31 599 ARG A C 1
ATOM 4904 O O . ARG A 1 599 ? -16.767 15.622 34.951 1.00 92.31 599 ARG A O 1
ATOM 4911 N N . TRP A 1 600 ? -16.693 13.755 33.714 1.00 95.44 600 TRP A N 1
ATOM 4912 C CA . TRP A 1 600 ? -15.311 13.954 33.281 1.00 95.44 600 TRP A CA 1
ATOM 4913 C C . TRP A 1 600 ? -15.170 15.177 32.366 1.00 95.44 600 TRP A C 1
ATOM 4915 O O . TRP A 1 600 ? -14.241 15.963 32.546 1.00 95.44 600 TRP A O 1
ATOM 4925 N N . LEU A 1 601 ? -16.094 15.373 31.418 1.00 94.12 601 LEU A N 1
ATOM 4926 C CA . LEU A 1 601 ? -16.113 16.546 30.541 1.00 94.12 601 LEU A CA 1
ATOM 4927 C C . LEU A 1 601 ? -16.308 17.846 31.331 1.00 94.12 601 LEU A C 1
ATOM 4929 O O . LEU A 1 601 ? -15.586 18.801 31.063 1.00 94.12 601 LEU A O 1
ATOM 4933 N N . GLU A 1 602 ? -17.216 17.875 32.307 1.00 92.62 602 GLU A N 1
ATOM 4934 C CA . GLU A 1 602 ? -17.460 19.013 33.206 1.00 92.62 602 GLU A CA 1
ATOM 4935 C C . GLU A 1 602 ? -16.165 19.421 33.930 1.00 92.62 602 GLU A C 1
ATOM 4937 O O . GLU A 1 602 ? -15.647 20.515 33.692 1.00 92.62 602 GLU A O 1
ATOM 4942 N N . THR A 1 603 ? -15.549 18.504 34.687 1.00 90.44 603 THR A N 1
ATOM 4943 C CA . THR A 1 603 ? -14.265 18.755 35.371 1.00 90.44 603 THR A CA 1
ATOM 4944 C C . THR A 1 603 ? -13.156 19.157 34.389 1.00 90.44 603 THR A C 1
ATOM 4946 O O . THR A 1 603 ? -12.370 20.070 34.650 1.00 90.44 603 THR A O 1
ATOM 4949 N N . HIS A 1 604 ? -13.078 18.514 33.221 1.00 88.44 604 HIS A N 1
ATOM 4950 C CA . HIS A 1 604 ? -12.038 18.804 32.236 1.00 88.44 604 HIS A CA 1
ATOM 4951 C C . HIS A 1 604 ? -12.221 20.175 31.552 1.00 88.44 604 HIS A C 1
ATOM 4953 O O . HIS A 1 604 ? -11.230 20.824 31.198 1.00 88.44 604 HIS A O 1
ATOM 4959 N N . ILE A 1 605 ? -13.460 20.647 31.381 1.00 88.38 605 ILE A N 1
ATOM 4960 C CA . ILE A 1 605 ? -13.799 21.991 30.886 1.00 88.38 605 ILE A CA 1
ATOM 4961 C C . ILE A 1 605 ? -13.421 23.050 31.926 1.00 88.38 605 ILE A C 1
ATOM 4963 O O . ILE A 1 605 ? -12.771 24.033 31.561 1.00 88.38 605 ILE A O 1
ATOM 4967 N N . GLU A 1 606 ? -13.750 22.831 33.202 1.00 86.38 606 GLU A N 1
ATOM 4968 C CA . GLU A 1 606 ? -13.413 23.732 34.315 1.00 86.38 606 GLU A CA 1
ATOM 4969 C C . GLU A 1 606 ? -11.897 23.904 34.475 1.00 86.38 606 GLU A C 1
ATOM 4971 O O . GLU A 1 606 ? -11.391 25.028 34.438 1.00 86.38 606 GLU A O 1
ATOM 4976 N N . HIS A 1 607 ? -11.147 22.798 34.534 1.00 83.38 607 HIS A N 1
ATOM 4977 C CA . HIS A 1 607 ? -9.680 22.823 34.594 1.00 83.38 607 HIS A CA 1
ATOM 4978 C C . HIS A 1 607 ? -9.058 23.491 33.351 1.00 83.38 607 HIS A C 1
ATOM 4980 O O . HIS A 1 607 ? -8.017 24.143 33.440 1.00 83.38 607 HIS A O 1
ATOM 4986 N N . SER A 1 608 ? -9.690 23.357 32.176 1.00 77.12 608 SER A N 1
ATOM 4987 C CA . SER A 1 608 ? -9.236 24.043 30.955 1.00 77.12 608 SER A CA 1
ATOM 4988 C C . SER A 1 608 ? -9.453 25.557 31.020 1.00 77.12 608 SER A C 1
ATOM 4990 O O . SER A 1 608 ? -8.630 26.296 30.489 1.00 77.12 608 SER A O 1
ATOM 4992 N N . ALA A 1 609 ? -10.531 26.017 31.663 1.00 72.31 609 ALA A N 1
ATOM 4993 C CA . ALA A 1 609 ? -10.831 27.438 31.825 1.00 72.31 609 ALA A CA 1
ATOM 4994 C C . ALA A 1 609 ? -9.913 28.104 32.863 1.00 72.31 609 ALA A C 1
ATOM 4996 O O . ALA A 1 609 ? -9.412 29.199 32.622 1.00 72.31 609 ALA A O 1
ATOM 4997 N N . GLN A 1 610 ? -9.633 27.425 33.981 1.00 69.88 610 GLN A N 1
ATOM 4998 C CA . GLN A 1 610 ? -8.730 27.926 35.027 1.00 69.88 610 GLN A CA 1
ATOM 4999 C C . GLN A 1 610 ? -7.304 28.157 34.494 1.00 69.88 610 GLN A C 1
ATOM 5001 O O . GLN A 1 610 ? -6.716 29.207 34.737 1.00 69.88 610 GLN A O 1
ATOM 5006 N N . ASN A 1 611 ? -6.783 27.230 33.683 1.00 63.59 611 ASN A N 1
ATOM 5007 C CA . ASN A 1 611 ? -5.434 27.319 33.108 1.00 63.59 611 ASN A CA 1
ATOM 5008 C C . ASN A 1 611 ? -5.291 28.315 31.934 1.00 63.59 611 ASN A C 1
ATOM 5010 O O . ASN A 1 611 ? -4.181 28.515 31.442 1.00 63.59 611 ASN A O 1
ATOM 5014 N N . GLN A 1 612 ? -6.378 28.923 31.443 1.00 58.06 612 GLN A N 1
ATOM 5015 C CA . GLN A 1 612 ? -6.322 29.918 30.357 1.00 58.06 612 GLN A CA 1
ATOM 5016 C C . GLN A 1 612 ? -6.114 31.358 30.855 1.00 58.06 612 GLN A C 1
ATOM 5018 O O . GLN A 1 612 ? -5.795 32.229 30.050 1.00 58.06 612 GLN A O 1
ATOM 5023 N N . GLY A 1 613 ? -6.241 31.618 32.160 1.00 53.59 613 GLY A N 1
ATOM 5024 C CA . GLY A 1 613 ? -6.212 32.972 32.726 1.00 53.59 613 GLY A CA 1
ATOM 5025 C C . GLY A 1 613 ? -4.842 33.660 32.828 1.00 53.59 613 GLY A C 1
ATOM 5026 O O . GLY A 1 613 ? -4.792 34.755 33.379 1.00 53.59 613 GLY A O 1
ATOM 5027 N N . GLU A 1 614 ? -3.744 33.050 32.361 1.00 47.66 614 GLU A N 1
ATOM 5028 C CA . GLU A 1 614 ? -2.383 33.453 32.777 1.00 47.66 614 GLU A CA 1
ATOM 5029 C C . GLU A 1 614 ? -1.385 33.815 31.650 1.00 47.66 614 GLU A C 1
ATOM 5031 O O . GLU A 1 614 ? -0.254 34.188 31.954 1.00 47.66 614 GLU A O 1
ATOM 5036 N N . TYR A 1 615 ? -1.751 33.755 30.357 1.00 46.59 615 TYR A N 1
ATOM 5037 C CA . TYR A 1 615 ? -0.821 34.101 29.258 1.00 46.59 615 TYR A CA 1
ATOM 5038 C C . TYR A 1 615 ? -1.457 34.818 28.050 1.00 46.59 615 TYR A C 1
ATOM 5040 O O . TYR A 1 615 ? -2.058 34.191 27.175 1.00 46.59 615 TYR A O 1
ATOM 5048 N N . ASP A 1 616 ? -1.189 36.122 27.930 1.00 48.00 616 ASP A N 1
ATOM 5049 C CA . ASP A 1 616 ? -1.593 36.975 26.802 1.00 48.00 616 ASP A CA 1
ATOM 5050 C C . ASP A 1 616 ? -0.920 36.594 25.466 1.00 48.00 616 ASP A C 1
ATOM 5052 O O . ASP A 1 616 ? 0.280 36.807 25.258 1.00 48.00 616 ASP A O 1
ATOM 5056 N N . SER A 1 617 ? -1.701 36.104 24.493 1.00 52.00 617 SER A N 1
ATOM 5057 C CA . SER A 1 617 ? -1.327 36.169 23.069 1.00 52.00 617 SER A CA 1
ATOM 5058 C C . SER A 1 617 ? -2.542 36.002 22.134 1.00 52.00 617 SER A C 1
ATOM 5060 O O . SER A 1 617 ? -3.111 34.907 22.066 1.00 52.00 617 SER A O 1
ATOM 5062 N N . PRO A 1 618 ? -2.920 37.023 21.336 1.00 51.03 618 PRO A N 1
ATOM 5063 C CA . PRO A 1 618 ? -4.230 37.075 20.668 1.00 51.03 618 PRO A CA 1
ATOM 5064 C C . PRO A 1 618 ? -4.453 36.015 19.575 1.00 51.03 618 PRO A C 1
ATOM 5066 O O . PRO A 1 618 ? -5.591 35.685 19.261 1.00 51.03 618 PRO A O 1
ATOM 5069 N N . ALA A 1 619 ? -3.393 35.440 18.996 1.00 49.00 619 ALA A N 1
ATOM 5070 C CA . ALA A 1 619 ? -3.521 34.384 17.983 1.00 49.00 619 ALA A CA 1
ATOM 5071 C C . ALA A 1 619 ? -3.693 32.973 18.580 1.00 49.00 619 ALA A C 1
ATOM 5073 O O . ALA A 1 619 ? -4.197 32.074 17.908 1.00 49.00 619 ALA A O 1
ATOM 5074 N N . LYS A 1 620 ? -3.282 32.756 19.839 1.00 52.72 620 LYS A N 1
ATOM 5075 C CA . LYS A 1 620 ? -3.536 31.489 20.551 1.00 52.72 620 LYS A CA 1
ATOM 5076 C C . LYS A 1 620 ? -4.980 31.400 21.047 1.00 52.72 620 LYS A C 1
ATOM 5078 O O . LYS A 1 620 ? -5.498 30.293 21.182 1.00 52.72 620 LYS A O 1
ATOM 5083 N N . ASP A 1 621 ? -5.594 32.557 21.274 1.00 62.84 621 ASP A N 1
ATOM 5084 C CA . ASP A 1 621 ? -6.907 32.725 21.887 1.00 62.84 621 ASP A CA 1
ATOM 5085 C C . ASP A 1 621 ? -8.035 32.119 21.035 1.00 62.84 621 ASP A C 1
ATOM 5087 O O . ASP A 1 621 ? -8.747 31.237 21.500 1.00 62.84 621 ASP A O 1
ATOM 5091 N N . VAL A 1 622 ? -8.120 32.441 19.735 1.00 70.88 622 VAL A N 1
ATOM 5092 C CA . VAL A 1 622 ? -9.170 31.897 18.840 1.00 70.88 622 VAL A CA 1
ATOM 5093 C C . VAL A 1 622 ? -9.182 30.361 18.833 1.00 70.88 622 VAL A C 1
ATOM 5095 O O . VAL A 1 622 ? -10.216 29.746 19.087 1.00 70.88 622 VAL A O 1
ATOM 5098 N N . ASN A 1 623 ? -8.019 29.726 18.657 1.00 73.69 623 ASN A N 1
ATOM 5099 C CA . ASN A 1 623 ? -7.897 28.263 18.678 1.00 73.69 623 ASN A CA 1
ATOM 5100 C C . ASN A 1 623 ? -8.128 27.660 20.079 1.00 73.69 623 ASN A C 1
ATOM 5102 O O . ASN A 1 623 ? -8.405 26.465 20.198 1.00 73.69 623 ASN A O 1
ATOM 5106 N N . ALA A 1 624 ? -7.952 28.423 21.161 1.00 72.88 624 ALA A N 1
ATOM 5107 C CA . ALA A 1 624 ? -8.280 27.990 22.520 1.00 72.88 624 ALA A CA 1
ATOM 5108 C C . ALA A 1 624 ? -9.797 28.066 22.771 1.00 72.88 624 ALA A C 1
ATOM 5110 O O . ALA A 1 624 ? -10.385 27.086 23.231 1.00 72.88 624 ALA A O 1
ATOM 5111 N N . ILE A 1 625 ? -10.432 29.168 22.363 1.00 77.69 625 ILE A N 1
ATOM 5112 C CA . ILE A 1 625 ? -11.882 29.391 22.393 1.00 77.69 625 ILE A CA 1
ATOM 5113 C C . ILE A 1 625 ? -12.612 28.332 21.559 1.00 77.69 625 ILE A C 1
ATOM 5115 O O . ILE A 1 625 ? -13.574 27.739 22.040 1.00 77.69 625 ILE A O 1
ATOM 5119 N N . GLU A 1 626 ? -12.159 28.036 20.338 1.00 80.50 626 GLU A N 1
ATOM 5120 C CA . GLU A 1 626 ? -12.756 26.991 19.493 1.00 80.50 626 GLU A CA 1
ATOM 5121 C C . GLU A 1 626 ? -12.647 25.598 20.122 1.00 80.50 626 GLU A C 1
ATOM 5123 O O . GLU A 1 626 ? -13.629 24.852 20.146 1.00 80.50 626 GLU A O 1
ATOM 5128 N N . ARG A 1 627 ? -11.493 25.257 20.712 1.00 80.94 627 ARG A N 1
ATOM 5129 C CA . ARG A 1 627 ? -11.330 23.994 21.448 1.00 80.94 627 ARG A CA 1
ATOM 5130 C C . ARG A 1 627 ? -12.246 23.925 22.670 1.00 80.94 627 ARG A C 1
ATOM 5132 O O . ARG A 1 627 ? -12.869 22.888 22.882 1.00 80.94 627 ARG A O 1
ATOM 5139 N N . GLN A 1 628 ? -12.388 25.012 23.428 1.00 84.25 628 GLN A N 1
ATOM 5140 C CA . GLN A 1 628 ? -13.283 25.067 24.587 1.00 84.25 628 GLN A CA 1
ATOM 5141 C C . GLN A 1 628 ? -14.760 24.957 24.166 1.00 84.25 628 GLN A C 1
ATOM 5143 O O . GLN A 1 628 ? -15.499 24.160 24.740 1.00 84.25 628 GLN A O 1
ATOM 5148 N N . ARG A 1 629 ? -15.175 25.655 23.097 1.00 86.94 629 ARG A N 1
ATOM 5149 C CA . ARG A 1 629 ? -16.507 25.504 22.479 1.00 86.94 629 ARG A CA 1
ATOM 5150 C C . ARG A 1 629 ? -16.761 24.070 22.018 1.00 86.94 629 ARG A C 1
ATOM 5152 O O . ARG A 1 629 ? -17.846 23.553 22.255 1.00 86.94 629 ARG A O 1
ATOM 5159 N N . SER A 1 630 ? -15.767 23.407 21.420 1.00 90.12 630 SER A N 1
ATOM 5160 C CA . SER A 1 630 ? -15.885 22.003 21.007 1.00 90.12 630 SER A CA 1
ATOM 5161 C C . SER A 1 630 ? -16.169 21.079 22.195 1.00 90.12 630 SER A C 1
ATOM 5163 O O . SER A 1 630 ? -17.038 20.213 22.088 1.00 90.12 630 SER A O 1
ATOM 5165 N N . LYS A 1 631 ? -15.492 21.287 23.335 1.00 90.62 631 LYS A N 1
ATOM 5166 C CA . LYS A 1 631 ? -15.729 20.506 24.560 1.00 90.62 631 LYS A CA 1
ATOM 5167 C C . LYS A 1 631 ? -17.135 20.736 25.115 1.00 90.62 631 LYS A C 1
ATOM 5169 O O . LYS A 1 631 ? -17.827 19.766 25.398 1.00 90.62 631 LYS A O 1
ATOM 5174 N N . VAL A 1 632 ? -17.574 21.996 25.212 1.00 91.19 632 VAL A N 1
ATOM 5175 C CA . VAL A 1 632 ? -18.920 22.356 25.703 1.00 91.19 632 VAL A CA 1
ATOM 5176 C C . VAL A 1 632 ? -20.019 21.778 24.805 1.00 91.19 632 VAL A C 1
ATOM 5178 O O . VAL A 1 632 ? -20.965 21.191 25.316 1.00 91.19 632 VAL A O 1
ATOM 5181 N N . HIS A 1 633 ? -19.869 21.860 23.481 1.00 93.56 633 HIS A N 1
ATOM 5182 C CA . HIS A 1 633 ? -20.794 21.230 22.533 1.00 93.56 633 HIS A CA 1
ATOM 5183 C C . HIS A 1 633 ? -20.846 19.708 22.716 1.00 93.56 633 HIS A C 1
ATOM 5185 O O . HIS A 1 633 ? -21.921 19.126 22.792 1.00 93.56 633 HIS A O 1
ATOM 5191 N N . THR A 1 634 ? -19.681 19.064 22.845 1.00 94.19 634 THR A N 1
ATOM 5192 C CA . THR A 1 634 ? -19.590 17.614 23.080 1.00 94.19 634 THR A CA 1
ATOM 5193 C C . THR A 1 634 ? -20.292 17.225 24.390 1.00 94.19 634 THR A C 1
ATOM 5195 O O . THR A 1 634 ? -21.029 16.246 24.413 1.00 94.19 634 THR A O 1
ATOM 5198 N N . LEU A 1 635 ? -20.134 18.008 25.466 1.00 94.38 635 LEU A N 1
ATOM 5199 C CA . LEU A 1 635 ? -20.852 17.801 26.731 1.00 94.38 635 LEU A CA 1
ATOM 5200 C C . LEU A 1 635 ? -22.372 17.926 26.561 1.00 94.38 635 LEU A C 1
ATOM 5202 O O . LEU A 1 635 ? -23.098 17.068 27.053 1.00 94.38 635 LEU A O 1
ATOM 5206 N N . GLN A 1 636 ? -22.850 18.946 25.845 1.00 93.56 636 GLN A N 1
ATOM 5207 C CA . GLN A 1 636 ? -24.282 19.134 25.583 1.00 93.56 636 GLN A CA 1
ATOM 5208 C C . GLN A 1 636 ? -24.881 17.952 24.809 1.00 93.56 636 GLN A C 1
ATOM 5210 O O . GLN A 1 636 ? -25.960 17.472 25.155 1.00 93.56 636 GLN A O 1
ATOM 5215 N N . GLU A 1 637 ? -24.177 17.440 23.796 1.00 94.56 637 GLU A N 1
ATOM 5216 C CA . GLU A 1 637 ? -24.594 16.242 23.055 1.00 94.56 637 GLU A CA 1
ATOM 5217 C C . GLU A 1 637 ? -24.684 15.002 23.956 1.00 94.56 637 GLU A C 1
ATOM 5219 O O . GLU A 1 637 ? -25.690 14.296 23.912 1.00 94.56 637 GLU A O 1
ATOM 5224 N N . TRP A 1 638 ? -23.688 14.767 24.820 1.00 95.06 638 TRP A N 1
ATOM 5225 C CA . TRP A 1 638 ? -23.705 13.656 25.782 1.00 95.06 638 TRP A CA 1
ATOM 5226 C C . TRP A 1 638 ? -24.814 13.780 26.828 1.00 95.06 638 TRP A C 1
ATOM 5228 O O . TRP A 1 638 ? -25.500 12.794 27.089 1.00 95.06 638 TRP A O 1
ATOM 5238 N N . GLN A 1 639 ? -25.028 14.971 27.394 1.00 92.81 639 GLN A N 1
ATOM 5239 C CA . GLN A 1 639 ? -26.127 15.230 28.329 1.00 92.81 639 GLN A CA 1
ATOM 5240 C C . GLN A 1 639 ? -27.482 14.965 27.658 1.00 92.81 639 GLN A C 1
ATOM 5242 O O . GLN A 1 639 ? -28.316 14.259 28.216 1.00 92.81 639 GLN A O 1
ATOM 5247 N N . THR A 1 640 ? -27.676 15.451 26.427 1.00 92.19 640 THR A N 1
ATOM 5248 C CA . THR A 1 640 ? -28.937 15.269 25.692 1.00 92.19 640 THR A CA 1
ATOM 5249 C C . THR A 1 640 ? -29.177 13.788 25.388 1.00 92.19 640 THR A C 1
ATOM 5251 O O . THR A 1 640 ? -30.247 13.269 25.684 1.00 92.19 640 THR A O 1
ATOM 5254 N N . TRP A 1 641 ? -28.175 13.087 24.852 1.00 93.25 641 TRP A N 1
ATOM 5255 C CA . TRP A 1 641 ? -28.280 11.679 24.463 1.00 93.25 641 TRP A CA 1
ATOM 5256 C C . TRP A 1 641 ? -28.478 10.728 25.658 1.00 93.25 641 TRP A C 1
ATOM 5258 O O . TRP A 1 641 ? -29.235 9.763 25.554 1.00 93.25 641 TRP A O 1
ATOM 5268 N N . LEU A 1 642 ? -27.858 11.010 26.812 1.00 89.00 642 LEU A N 1
ATOM 5269 C CA . LEU A 1 642 ? -28.088 10.239 28.041 1.00 89.00 642 LEU A CA 1
ATOM 5270 C C . LEU A 1 642 ? -29.483 10.481 28.641 1.00 89.00 642 LEU A C 1
ATOM 5272 O O . LEU A 1 642 ? -30.052 9.544 29.193 1.00 89.00 642 LEU A O 1
ATOM 5276 N N . CYS A 1 643 ? -30.043 11.688 28.510 1.00 83.88 643 CYS A N 1
ATOM 5277 C CA . CYS A 1 643 ? -31.380 12.025 29.014 1.00 83.88 643 CYS A CA 1
ATOM 5278 C C . CYS A 1 643 ? -32.536 11.625 28.074 1.00 83.88 643 CYS A C 1
ATOM 5280 O O . CYS A 1 643 ? -33.690 11.721 28.479 1.00 83.88 643 CYS A O 1
ATOM 5282 N N . MET A 1 644 ? -32.269 11.155 26.847 1.00 67.69 644 MET A N 1
ATOM 5283 C CA . MET A 1 644 ? -33.296 10.802 25.843 1.00 67.69 644 MET A CA 1
ATOM 5284 C C . MET A 1 644 ? -34.234 9.627 26.219 1.00 67.69 644 MET A C 1
ATOM 5286 O O . MET A 1 644 ? -35.062 9.249 25.398 1.00 67.69 644 MET A O 1
ATOM 5290 N N . GLU A 1 645 ? -34.120 9.057 27.424 1.00 56.81 645 GLU A N 1
ATOM 5291 C CA . GLU A 1 645 ? -34.910 7.909 27.915 1.00 56.81 645 GLU A CA 1
ATOM 5292 C C . GLU A 1 645 ? -35.381 8.046 29.384 1.00 56.81 645 GLU A C 1
ATOM 5294 O O . GLU A 1 645 ? -35.911 7.091 29.942 1.00 56.81 645 GLU A O 1
ATOM 5299 N N . GLU A 1 646 ? -35.243 9.211 30.036 1.00 50.75 646 GLU A N 1
ATOM 5300 C CA . GLU A 1 646 ? -35.670 9.401 31.444 1.00 50.75 646 GLU A CA 1
ATOM 5301 C C . GLU A 1 646 ? -37.195 9.631 31.631 1.00 50.75 646 GLU A C 1
ATOM 5303 O O . GLU A 1 646 ? -37.605 10.304 32.573 1.00 50.75 646 GLU A O 1
ATOM 5308 N N . ASP A 1 647 ? -38.032 9.050 30.760 1.00 41.25 647 ASP A N 1
ATOM 5309 C CA . ASP A 1 647 ? -39.504 9.016 30.901 1.00 41.25 647 ASP A CA 1
ATOM 5310 C C . ASP A 1 647 ? -40.043 7.653 31.401 1.00 41.25 647 ASP A C 1
ATOM 5312 O O . ASP A 1 647 ? -41.225 7.562 31.730 1.00 41.25 647 ASP A O 1
ATOM 5316 N N . ASP A 1 648 ? -39.202 6.610 31.516 1.00 35.16 648 ASP A N 1
ATOM 5317 C CA . ASP A 1 648 ? -39.582 5.337 32.153 1.00 35.16 648 ASP A CA 1
ATOM 5318 C C . ASP A 1 648 ? -39.023 5.208 33.586 1.00 35.16 648 ASP A C 1
ATOM 5320 O O . ASP A 1 648 ? -37.839 5.386 33.881 1.00 35.16 648 ASP A O 1
ATOM 5324 N N . GLU A 1 649 ? -39.945 4.912 34.497 1.00 39.94 649 GLU A N 1
ATOM 5325 C CA . GLU A 1 649 ? -39.820 4.971 35.952 1.00 39.94 649 GLU A CA 1
ATOM 5326 C C . GLU A 1 649 ? -38.901 3.887 36.578 1.00 39.94 649 GLU A C 1
ATOM 5328 O O . GLU A 1 649 ? -38.911 2.734 36.156 1.00 39.94 649 GLU A O 1
ATOM 5333 N N . ILE A 1 650 ? -38.266 4.229 37.721 1.00 40.22 650 ILE A N 1
ATOM 5334 C CA . ILE A 1 650 ? -37.840 3.309 38.817 1.00 40.22 650 ILE A CA 1
ATOM 5335 C C . ILE A 1 650 ? -36.571 2.448 38.518 1.00 40.22 650 ILE A C 1
ATOM 5337 O O . ILE A 1 650 ? -36.555 1.603 37.638 1.00 40.22 650 ILE A O 1
ATOM 5341 N N . LEU A 1 651 ? -35.446 2.526 39.256 1.00 32.84 651 LEU A N 1
ATOM 5342 C CA . LEU A 1 651 ? -35.301 2.251 40.700 1.00 32.84 651 LEU A CA 1
ATOM 5343 C C . LEU A 1 651 ? -33.922 2.719 41.238 1.00 32.84 651 LEU A C 1
ATOM 5345 O O . LEU A 1 651 ? -32.886 2.513 40.606 1.00 32.84 651 LEU A O 1
ATOM 5349 N N . TYR A 1 652 ? -33.882 3.276 42.453 1.00 38.53 652 TYR A N 1
ATOM 5350 C CA . TYR A 1 652 ? -32.632 3.549 43.179 1.00 38.53 652 TYR A CA 1
ATOM 5351 C C . TYR A 1 652 ? -31.967 2.267 43.709 1.00 38.53 652 TYR A C 1
ATOM 5353 O O . TYR A 1 652 ? -32.562 1.554 44.514 1.00 38.53 652 TYR A O 1
ATOM 5361 N N . ALA A 1 653 ? -30.671 2.096 43.444 1.00 32.44 653 ALA A N 1
ATOM 5362 C CA . ALA A 1 653 ? -29.770 1.398 44.361 1.00 32.44 653 ALA A CA 1
ATOM 5363 C C . ALA A 1 653 ? -28.369 2.025 44.315 1.00 32.44 653 ALA A C 1
ATOM 5365 O O . ALA A 1 653 ? -27.737 2.094 43.264 1.00 32.44 653 ALA A O 1
ATOM 5366 N N . ARG A 1 654 ? -27.865 2.465 45.476 1.00 43.59 654 ARG A N 1
ATOM 5367 C CA . ARG A 1 654 ? -26.421 2.646 45.668 1.00 43.59 654 ARG A CA 1
ATOM 5368 C C . ARG A 1 654 ? -25.786 1.260 45.603 1.00 43.59 654 ARG A C 1
ATOM 5370 O O . ARG A 1 654 ? -26.144 0.420 46.424 1.00 43.59 654 ARG A O 1
ATOM 5377 N N . GLN A 1 655 ? -24.832 1.053 44.706 1.00 32.81 655 GLN A N 1
ATOM 5378 C CA . GLN A 1 655 ? -23.841 -0.008 44.853 1.00 32.81 655 GLN A CA 1
ATOM 5379 C C . GLN A 1 655 ? -22.445 0.573 44.653 1.00 32.81 655 GLN A C 1
ATOM 5381 O O . GLN A 1 655 ? -22.280 1.646 44.069 1.00 32.81 655 GLN A O 1
ATOM 5386 N N . GLU A 1 656 ? -21.496 -0.076 45.310 1.00 34.19 656 GLU A N 1
ATOM 5387 C CA . GLU A 1 656 ? -20.218 0.495 45.717 1.00 34.19 656 GLU A CA 1
ATOM 5388 C C . GLU A 1 656 ? -19.237 0.617 44.547 1.00 34.19 656 GLU A C 1
ATOM 5390 O O . GLU A 1 656 ? -19.393 -0.019 43.503 1.00 34.19 656 GLU A O 1
ATOM 5395 N N . GLU A 1 657 ? -18.213 1.454 44.722 1.00 31.73 657 GLU A N 1
ATOM 5396 C CA . GLU A 1 657 ? -17.077 1.473 43.804 1.00 31.73 657 GLU A CA 1
ATOM 5397 C C . GLU A 1 657 ? -16.457 0.067 43.768 1.00 31.73 657 GLU A C 1
ATOM 5399 O O . GLU A 1 657 ? -16.135 -0.472 44.832 1.00 31.73 657 GLU A O 1
ATOM 5404 N N . PRO A 1 658 ? -16.266 -0.554 42.588 1.00 31.02 658 PRO A N 1
ATOM 5405 C CA . PRO A 1 658 ? -15.506 -1.786 42.525 1.00 31.02 658 PRO A CA 1
ATOM 5406 C C . PRO A 1 658 ? -14.072 -1.458 42.935 1.00 31.02 658 PRO A C 1
ATOM 5408 O O . PRO A 1 658 ? -13.376 -0.706 42.249 1.00 31.02 658 PRO A O 1
ATOM 5411 N N . VAL A 1 659 ? -13.636 -2.027 44.059 1.00 31.91 659 VAL A N 1
ATOM 5412 C CA . VAL A 1 659 ? -12.230 -2.019 44.464 1.00 31.91 659 VAL A CA 1
ATOM 5413 C C . VAL A 1 659 ? -11.452 -2.751 43.376 1.00 31.91 659 VAL A C 1
ATOM 5415 O O . VAL A 1 659 ? -11.451 -3.980 43.308 1.00 31.91 659 VAL A O 1
ATOM 5418 N N . ILE A 1 660 ? -10.818 -1.981 42.493 1.00 32.88 660 ILE A N 1
ATOM 5419 C CA . ILE A 1 660 ? -9.840 -2.508 41.551 1.00 32.88 660 ILE A CA 1
ATOM 5420 C C . ILE A 1 660 ? -8.644 -2.924 42.401 1.00 32.88 660 ILE A C 1
ATOM 5422 O O . ILE A 1 660 ? -7.885 -2.075 42.870 1.00 32.88 660 ILE A O 1
ATOM 5426 N N . ASN A 1 661 ? -8.495 -4.231 42.618 1.00 27.14 661 ASN A N 1
ATOM 5427 C CA . ASN A 1 661 ? -7.226 -4.777 43.073 1.00 27.14 661 ASN A CA 1
ATOM 5428 C C . ASN A 1 661 ? -6.160 -4.354 42.062 1.00 27.14 661 ASN A C 1
ATOM 5430 O O . ASN A 1 661 ? -6.278 -4.652 40.873 1.00 27.14 661 ASN A O 1
ATOM 5434 N N . THR A 1 662 ? -5.127 -3.678 42.550 1.00 31.50 662 THR A N 1
ATOM 5435 C CA . THR A 1 662 ? -3.873 -3.491 41.826 1.00 31.50 662 THR A CA 1
ATOM 5436 C C . THR A 1 662 ? -3.223 -4.860 41.661 1.00 31.50 662 THR A C 1
ATOM 5438 O O . THR A 1 662 ? -2.527 -5.335 42.557 1.00 31.50 662 THR A O 1
ATOM 5441 N N . PHE A 1 663 ? -3.521 -5.521 40.545 1.00 26.97 663 PHE A N 1
ATOM 5442 C CA . PHE A 1 663 ? -2.640 -6.534 39.990 1.00 26.97 663 PHE A CA 1
ATOM 5443 C C . PHE A 1 663 ? -1.561 -5.796 39.203 1.00 26.97 663 PHE A C 1
ATOM 5445 O O . PHE A 1 663 ? -1.855 -5.130 38.208 1.00 26.97 663 PHE A O 1
ATOM 5452 N N . ASP A 1 664 ? -0.336 -5.865 39.717 1.00 35.53 664 ASP A N 1
ATOM 5453 C CA . ASP A 1 664 ? 0.869 -5.467 39.000 1.00 35.53 664 ASP A CA 1
ATOM 5454 C C . ASP A 1 664 ? 1.180 -6.562 37.965 1.00 35.53 664 ASP A C 1
ATOM 5456 O O . ASP A 1 664 ? 2.001 -7.446 38.206 1.00 35.53 664 ASP A O 1
ATOM 5460 N N . ASP A 1 665 ? 0.485 -6.531 36.826 1.00 35.72 665 ASP A N 1
ATOM 5461 C CA . ASP A 1 665 ? 0.761 -7.410 35.684 1.00 35.72 665 ASP A CA 1
ATOM 5462 C C . ASP A 1 665 ? 1.871 -6.788 34.806 1.00 35.72 665 ASP A C 1
ATOM 5464 O O . ASP A 1 665 ? 1.632 -6.346 33.683 1.00 35.72 665 ASP A O 1
ATOM 5468 N N . ASP A 1 666 ? 3.097 -6.746 35.343 1.00 33.94 666 ASP A N 1
ATOM 5469 C CA . ASP A 1 666 ? 4.341 -6.429 34.606 1.00 33.94 666 ASP A CA 1
ATOM 5470 C C . ASP A 1 666 ? 4.943 -7.684 33.910 1.00 33.94 666 ASP A C 1
ATOM 5472 O O . ASP A 1 666 ? 6.042 -7.635 33.355 1.00 33.94 666 ASP A O 1
ATOM 5476 N N . GLU A 1 667 ? 4.235 -8.823 33.916 1.00 36.81 667 GLU A N 1
ATOM 5477 C CA . GLU A 1 667 ? 4.682 -10.112 33.356 1.00 36.81 667 GLU A CA 1
ATOM 5478 C C . GLU A 1 667 ? 3.639 -10.749 32.408 1.00 36.81 667 GLU A C 1
ATOM 5480 O O . GLU A 1 667 ? 3.042 -11.763 32.751 1.00 36.81 667 GLU A O 1
ATOM 5485 N N . ASP A 1 668 ? 3.430 -10.197 31.201 1.00 32.62 668 ASP A N 1
ATOM 5486 C CA . ASP A 1 668 ? 2.819 -10.961 30.080 1.00 32.62 668 ASP A CA 1
ATOM 5487 C C . ASP A 1 668 ? 3.082 -10.380 28.660 1.00 32.62 668 ASP A C 1
ATOM 5489 O O . ASP A 1 668 ? 2.353 -10.651 27.704 1.00 32.62 668 ASP A O 1
ATOM 5493 N N . ASP A 1 669 ? 4.157 -9.600 28.464 1.00 34.41 669 ASP A N 1
ATOM 5494 C CA . ASP A 1 669 ? 4.534 -9.059 27.134 1.00 34.41 669 ASP A CA 1
ATOM 5495 C C . ASP A 1 669 ? 5.242 -10.105 26.222 1.00 34.41 669 ASP A C 1
ATOM 5497 O O . ASP A 1 669 ? 5.538 -9.834 25.055 1.00 34.41 669 ASP A O 1
ATOM 5501 N N . GLU A 1 670 ? 5.485 -11.328 26.721 1.00 41.78 670 GLU A N 1
ATOM 5502 C CA . GLU A 1 670 ? 6.130 -12.445 26.003 1.00 41.78 670 GLU A CA 1
ATOM 5503 C C . GLU A 1 670 ? 5.185 -13.647 25.770 1.00 41.78 670 GLU A C 1
ATOM 5505 O O . GLU A 1 670 ? 5.301 -14.672 26.449 1.00 41.78 670 GLU A O 1
ATOM 5510 N N . LYS A 1 671 ? 4.280 -13.529 24.778 1.00 42.47 671 LYS A N 1
ATOM 5511 C CA . LYS A 1 671 ? 3.755 -14.609 23.885 1.00 42.47 671 LYS A CA 1
ATOM 5512 C C . LYS A 1 671 ? 2.654 -14.077 22.953 1.00 42.47 671 LYS A C 1
ATOM 5514 O O . LYS A 1 671 ? 1.478 -14.405 23.085 1.00 42.47 671 LYS A O 1
ATOM 5519 N N . LEU A 1 672 ? 3.037 -13.279 21.957 1.00 51.66 672 LEU A N 1
ATOM 5520 C CA . LEU A 1 672 ? 2.125 -12.783 20.909 1.00 51.66 672 LEU A CA 1
ATOM 5521 C C . LEU A 1 672 ? 2.539 -13.278 19.513 1.00 51.66 672 LEU A C 1
ATOM 5523 O O . LEU A 1 672 ? 2.403 -12.578 18.512 1.00 51.66 672 LEU A O 1
ATOM 5527 N N . ASP A 1 673 ? 3.067 -14.500 19.454 1.00 51.81 673 ASP A N 1
ATOM 5528 C CA . ASP A 1 673 ? 3.872 -14.933 18.313 1.00 51.81 673 ASP A CA 1
ATOM 5529 C C . ASP A 1 673 ? 3.065 -15.577 17.178 1.00 51.81 673 ASP A C 1
ATOM 5531 O O . ASP A 1 673 ? 3.534 -15.579 16.039 1.00 51.81 673 ASP A O 1
ATOM 5535 N N . HIS A 1 674 ? 1.908 -16.199 17.443 1.00 58.34 674 HIS A N 1
ATOM 5536 C CA . HIS A 1 674 ? 1.266 -17.115 16.483 1.00 58.34 674 HIS A CA 1
ATOM 5537 C C . HIS A 1 674 ? -0.246 -16.887 16.323 1.00 58.34 674 HIS A C 1
ATOM 5539 O O . HIS A 1 674 ? -1.000 -16.843 17.292 1.00 58.34 674 HIS A O 1
ATOM 5545 N N . PHE A 1 675 ? -0.695 -16.841 15.064 1.00 61.59 675 PHE A N 1
ATOM 5546 C CA . PHE A 1 675 ? -2.111 -16.873 14.692 1.00 61.59 675 PHE A CA 1
ATOM 5547 C C . PHE A 1 675 ? -2.732 -18.251 15.011 1.00 61.59 675 PHE A C 1
ATOM 5549 O O . PHE A 1 675 ? -2.168 -19.260 14.577 1.00 61.59 675 PHE A O 1
ATOM 5556 N N . PRO A 1 676 ? -3.902 -18.338 15.675 1.00 47.66 676 PRO A N 1
ATOM 5557 C CA . PRO A 1 676 ? -4.540 -19.619 15.977 1.00 47.66 676 PRO A CA 1
ATOM 5558 C C . PRO A 1 676 ? -5.032 -20.326 14.703 1.00 47.66 676 PRO A C 1
ATOM 5560 O O . PRO A 1 676 ? -6.004 -19.917 14.062 1.00 47.66 676 PRO A O 1
ATOM 5563 N N . THR A 1 677 ? -4.364 -21.415 14.327 1.00 43.31 677 THR A N 1
ATOM 5564 C CA . THR A 1 677 ? -4.805 -22.319 13.258 1.00 43.31 677 THR A CA 1
ATOM 5565 C C . THR A 1 677 ? -5.788 -23.353 13.798 1.00 43.31 677 THR A C 1
ATOM 5567 O O . THR A 1 677 ? -5.522 -23.967 14.824 1.00 43.31 677 THR A O 1
ATOM 5570 N N . ASN A 1 678 ? -6.891 -23.602 13.083 1.00 39.97 678 ASN A N 1
ATOM 5571 C CA . ASN A 1 678 ? -7.736 -24.768 13.357 1.00 39.97 678 ASN A CA 1
ATOM 5572 C C . ASN A 1 678 ? -6.927 -26.052 13.128 1.00 39.97 678 ASN A C 1
ATOM 5574 O O . ASN A 1 678 ? -6.469 -26.282 12.006 1.00 39.97 678 ASN A O 1
ATOM 5578 N N . ASP A 1 679 ? -6.808 -26.892 14.156 1.00 34.53 679 ASP A N 1
ATOM 5579 C CA . ASP A 1 679 ? -6.181 -28.207 14.043 1.00 34.53 679 ASP A CA 1
ATOM 5580 C C . ASP A 1 679 ? -6.977 -29.118 13.101 1.00 34.53 679 ASP A C 1
ATOM 5582 O O . ASP A 1 679 ? -8.094 -29.549 13.386 1.00 34.53 679 ASP A O 1
ATOM 5586 N N . MET A 1 680 ? -6.366 -29.401 11.953 1.00 32.47 680 MET A N 1
ATOM 5587 C CA . MET A 1 680 ? -6.782 -30.392 10.959 1.00 32.47 680 MET A CA 1
ATOM 5588 C C . MET A 1 680 ? -5.520 -30.977 10.302 1.00 32.47 680 MET A C 1
ATOM 5590 O O . MET A 1 680 ? -5.367 -30.945 9.086 1.00 32.47 680 MET A O 1
ATOM 5594 N N . ASN A 1 681 ? -4.582 -31.464 11.123 1.00 32.50 681 ASN A N 1
ATOM 5595 C CA . ASN A 1 681 ? -3.344 -32.117 10.683 1.00 32.50 681 ASN A CA 1
ATOM 5596 C C . ASN A 1 681 ? -2.958 -33.266 11.634 1.00 32.50 681 ASN A C 1
ATOM 5598 O O . ASN A 1 681 ? -2.011 -33.153 12.404 1.00 32.50 681 ASN A O 1
ATOM 5602 N N . ASP A 1 682 ? -3.663 -34.393 11.522 1.00 33.66 682 ASP A N 1
ATOM 5603 C CA . ASP A 1 682 ? -3.156 -35.709 11.938 1.00 33.66 682 ASP A CA 1
ATOM 5604 C C . ASP A 1 682 ? -2.910 -36.547 10.669 1.00 33.66 682 ASP A C 1
ATOM 5606 O O . ASP A 1 682 ? -3.696 -37.419 10.297 1.00 33.66 682 ASP A O 1
ATOM 5610 N N . ILE A 1 683 ? -1.826 -36.232 9.949 1.00 33.16 683 ILE A N 1
ATOM 5611 C CA . ILE A 1 683 ? -1.261 -37.097 8.902 1.00 33.16 683 ILE A CA 1
ATOM 5612 C C . ILE A 1 683 ? 0.249 -37.194 9.137 1.00 33.16 683 ILE A C 1
ATOM 5614 O O . ILE A 1 683 ? 0.964 -36.193 9.162 1.00 33.16 683 ILE A O 1
ATOM 5618 N N . ASN A 1 684 ? 0.711 -38.426 9.348 1.00 27.53 684 ASN A N 1
ATOM 5619 C CA . ASN A 1 684 ? 2.079 -38.772 9.726 1.00 27.53 684 ASN A CA 1
ATOM 5620 C C . ASN A 1 684 ? 3.070 -38.528 8.556 1.00 27.53 684 ASN A C 1
ATOM 5622 O O . ASN A 1 684 ? 2.730 -38.882 7.425 1.00 27.53 684 ASN A O 1
ATOM 5626 N N . PRO A 1 685 ? 4.299 -38.005 8.769 1.00 30.66 685 PRO A N 1
ATOM 5627 C CA . PRO A 1 685 ? 5.225 -37.649 7.678 1.00 30.66 685 PRO A CA 1
ATOM 5628 C C . PRO A 1 685 ? 5.864 -38.807 6.879 1.00 30.66 685 PRO A C 1
ATOM 5630 O O . PRO A 1 685 ? 6.885 -38.586 6.229 1.00 30.66 685 PRO A O 1
ATOM 5633 N N . GLU A 1 686 ? 5.319 -40.027 6.922 1.00 29.17 686 GLU A N 1
ATOM 5634 C CA . GLU A 1 686 ? 5.881 -41.202 6.227 1.00 29.17 686 GLU A CA 1
ATOM 5635 C C . GLU A 1 686 ? 5.168 -41.558 4.904 1.00 29.17 686 GLU A C 1
ATOM 5637 O O . GLU A 1 686 ? 5.736 -42.288 4.095 1.00 29.17 686 GLU A O 1
ATOM 5642 N N . ASP A 1 687 ? 3.986 -40.993 4.621 1.00 34.09 687 ASP A N 1
ATOM 5643 C CA . ASP A 1 687 ? 3.177 -41.312 3.427 1.00 34.09 687 ASP A CA 1
ATOM 5644 C C . ASP A 1 687 ? 3.340 -40.297 2.269 1.00 34.09 687 ASP A C 1
ATOM 5646 O O . ASP A 1 687 ? 2.362 -39.801 1.703 1.00 34.09 687 ASP A O 1
ATOM 5650 N N . ILE A 1 688 ? 4.586 -39.984 1.882 1.00 36.06 688 ILE A N 1
ATOM 5651 C CA . ILE A 1 688 ? 4.888 -39.272 0.621 1.00 36.06 688 ILE A CA 1
ATOM 5652 C C . ILE A 1 688 ? 5.976 -40.021 -0.170 1.00 36.06 688 ILE A C 1
ATOM 5654 O O . ILE A 1 688 ? 7.174 -39.823 0.045 1.00 36.06 688 ILE A O 1
ATOM 5658 N N . GLN A 1 689 ? 5.528 -40.846 -1.125 1.00 27.56 689 GLN A N 1
ATOM 5659 C CA . GLN A 1 689 ? 6.281 -41.270 -2.317 1.00 27.56 689 GLN A CA 1
ATOM 5660 C C . GLN A 1 689 ? 5.672 -40.631 -3.568 1.00 27.56 689 GLN A C 1
ATOM 5662 O O . GLN A 1 689 ? 4.424 -40.568 -3.636 1.00 27.56 689 GLN A O 1
#

InterPro domains:
  IPR021905 Ubiquitin C-terminal hydrolase-like, DUF3517 [PF12030] (279-582)

Sequence (689 aa):
EFDDTIVKMFDHLSIPEKCFGGTQISTQRSKSGRPITRRIPRAANAYMLFYERVYREPTQQVTQMEPVSPTRRKCNNPEDPPLPPDSPKPADDSSVPPLPSELENIPPVDAGSSKKNDNDMVADTVDQLQEEPSNLKPNMTPQKSQQSLGRKRTTQTDPADSKQPASGVMPPKIYEQVFNSNNTILKNRYLFDDDFEHYIANLVRTRSGQEKEYMDLVHPSKCPEILLNIKLISRYIIEVLTRKKNNEDLPKWGQHLTSLFQNNIPGCLWFLERMSDDPLTLRMLLLECHVPMTRRVVCKLLTSCFTILAPYERPVYNDTIELPTDSKSPSGQKNVRMIHKSVILRIIHHMQMFLQDDHVSRCWRNLEQFFRLLHNFAKLGKDERDFLTRTATIWRLVDFHMGNDSPYAQQRRWDMGDEYSEPQFRDMWGLLSLLSRICKTGSKTVPPTQVDQPREIHQDVRALMLDAKFLQKMMGNTQNVRATIDLVKHWIWENELSNQWFHQIFQKCVNDTNYDAVEPLYALLDEILNLKDSMQRERVAMYLNSRDGLIDKAFRYRFQYPLFTYGCIKKLMELARDSSTAAGQYLQDNKVQLRWVCRWLETHIEHSAQNQGEYDSPAKDVNAIERQRSKVHTLQEWQTWLCMEEDDEILYARQEEPVINTFDDDEDDEKLDHFPTNDMNDINPEDIQ

Radius of gyration: 38.84 Å; chains: 1; bounding box: 133×95×110 Å

Secondary structure (DSSP, 8-state):
---TT--PPP-GGGHHHHTS--EEEEEEE-TTS-EEEEEEE-S--PPPPP--------------------------------------PPPP---PPPPP--------------------------------------------------------------------PPPHHHHHHHHHHHHHHHHHHHHTSHHHHHHHHHHHHHHHHHHHHHTTTS-TT--HHHHHHHHHHHHIIIIIITT-S--TTHHHHHHHHHHHHTT-HHHHHHHHHHHHH-HHHHHIIIII---HHHHHHHHHHHHHHHHHHHHHHGGGTT-EEEEEEEEEPTTSSEEEEEEESSHHHHHHHHHHHHTTSTHHHHTGGGTHHHHHHHHHHHHS-HHHHHHHHHTTHHHHHHHHHHGGG-TT-SS-PPPP-BTTB----HHHHHHHHHHHTTB----SS--TT--SS-B---HHHHHHHT-HHHHHHHHS-STTHHHHHHHHHHHTTT-HHHHHHHHHHHHHHHHHS-TTT-HHHHHHHHHHHT--STTHHHHHHHHH-SSSSHHHHHHHTTTT-HHHHHHHHHHHHHHHT-TTSHHHHHHHHTGGGGTHHHHHHHHHHHHHHHTTTT---HHHHHHHHHHHHHHHHHHHHHHHHHHTTTTS------------------S--S--------------TT---